Protein AF-0000000074473316 (afdb_homodimer)

InterPro domains:
  IPR007715 Ubiquinone biosynthesis protein Coq4 [PF05019] (47-216)
  IPR007715 Ubiquinone biosynthesis protein Coq4 [PTHR12922] (46-217)

Organism: NCBI:txid1188229

Nearest PDB structures (foldseek):
  6e12-assembly1_A  TM=8.852E-01  e=4.847E-12  Nostoc sp. PCC 7120 = FACHB-418
  3msq-assembly1_A  TM=9.242E-01  e=7.035E-12  Nostoc punctiforme PCC 73102
  6e12-assembly1_B  TM=8.810E-01  e=1.070E-11  Nostoc sp. PCC 7120 = FACHB-418
  7vg4-assembly3_E  TM=2.100E-01  e=6.007E+00  Methylorubrum extorquens AM1
  6e12-assembly1_A  TM=8.853E-01  e=3.408E-12  Nostoc sp. PCC 7120 = FACHB-418

Foldseek 3Di:
DPDPPPLCLVVQLVVLLVVLLQPNPDPVSLVSNLVSCLSDVQLVQQLVLLCVDVLSVVCLVVLDDDDFLPLVVLCVAPCQFLSNVLSVVCVVVVHGLCVFQVPQDDDDSSSSLSNLCSSCVSSLCVLAVQDDPLLSSLLQLLLCCLLTNHPSNVSNLVSVQNSCVVPNVVCNVVSVVSSVSSNVQSNQFARPSSDPCVVGRNHGSVVVCVVRVGDHDD/DPDPPPLCLVVQLVVLLVVLLQPNPDPVSLVSNLVSCLSPVQLVQQLVLLCVDVLSVVCLVVLDDDDFLPLVVLCPAPCQFLSNVLSVVCVVVVHGLCVFQVPQDDDDSSSSLSNLCSSCVSSLCVLAVQDDPLLSSLLQLLLCPLLTNHPSNVSNLVSVQNSCVVPNVVCNVVSVVSSVSSNVQSNQFARPSSDPCVVGRNHGSVVVCVVRVGDHDD

Structure (mmCIF, N/CA/C/O backbone):
data_A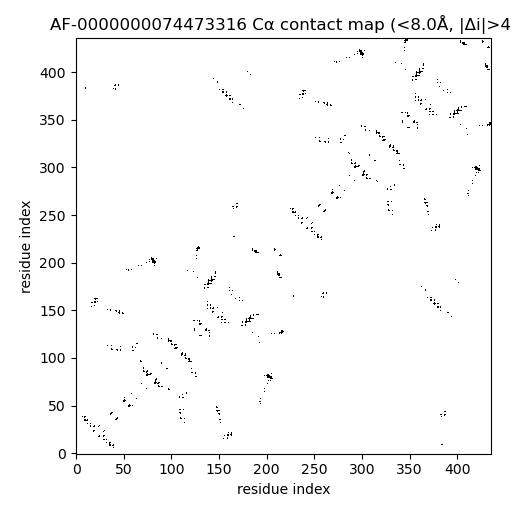F-0000000074473316-model_v1
#
loop_
_entity.id
_entity.type
_entity.pdbx_description
1 polymer 'Uncharacterized protein involved in ubiquinone biosynthesis'
#
loop_
_atom_site.group_PDB
_atom_site.id
_atom_site.type_symbol
_atom_site.label_atom_id
_atom_site.label_alt_id
_atom_site.label_comp_id
_atom_site.label_asym_id
_atom_site.label_entity_id
_atom_site.label_seq_id
_atom_site.pdbx_PDB_ins_code
_atom_site.Cartn_x
_atom_site.Cartn_y
_atom_site.Cartn_z
_atom_site.occupancy
_atom_site.B_iso_or_equiv
_atom_site.auth_seq_id
_atom_site.auth_comp_id
_atom_site.auth_asym_id
_atom_site.auth_atom_id
_atom_site.pdbx_PDB_model_num
ATOM 1 N N . MET A 1 1 ? 36.969 2.764 20.625 1 24.7 1 MET A N 1
ATOM 2 C CA . MET A 1 1 ? 36.094 2.939 19.469 1 24.7 1 MET A CA 1
ATOM 3 C C . MET A 1 1 ? 34.656 2.652 19.844 1 24.7 1 MET A C 1
ATOM 5 O O . MET A 1 1 ? 34.344 1.554 20.297 1 24.7 1 MET A O 1
ATOM 9 N N . ILE A 1 2 ? 33.906 3.619 20.422 1 28.58 2 ILE A N 1
ATOM 10 C CA . ILE A 1 2 ? 32.625 3.525 21.109 1 28.58 2 ILE A CA 1
ATOM 11 C C . ILE A 1 2 ? 31.594 2.83 20.219 1 28.58 2 ILE A C 1
ATOM 13 O O . ILE A 1 2 ? 31.453 3.182 19.047 1 28.58 2 ILE A O 1
ATOM 17 N N . ALA A 1 3 ? 31.312 1.583 20.391 1 34.09 3 ALA A N 1
ATOM 18 C CA . ALA A 1 3 ? 30.312 0.725 19.766 1 34.09 3 ALA A CA 1
ATOM 19 C C . ALA A 1 3 ? 29.094 1.529 19.344 1 34.09 3 ALA A C 1
ATOM 21 O O . ALA A 1 3 ? 28.594 2.354 20.109 1 34.09 3 ALA A O 1
ATOM 22 N N . GLU A 1 4 ? 28.781 1.911 18.141 1 35.5 4 GLU A N 1
ATOM 23 C CA . GLU A 1 4 ? 27.672 2.658 17.547 1 35.5 4 GLU A CA 1
ATOM 24 C C . GLU A 1 4 ? 26.344 2.328 18.25 1 35.5 4 GLU A C 1
ATOM 26 O O . GLU A 1 4 ? 25.953 1.161 18.328 1 35.5 4 GLU A O 1
ATOM 31 N N . THR A 1 5 ? 25.922 2.83 19.297 1 39.69 5 THR A N 1
ATOM 32 C CA . THR A 1 5 ? 24.703 2.703 20.078 1 39.69 5 THR A CA 1
ATOM 33 C C . THR A 1 5 ? 23.516 2.338 19.203 1 39.69 5 THR A C 1
ATOM 35 O O . THR A 1 5 ? 23.219 3.039 18.234 1 39.69 5 THR A O 1
ATOM 38 N N . ALA A 1 6 ? 23.281 1.056 19.062 1 47.88 6 ALA A N 1
ATOM 39 C CA . ALA A 1 6 ? 22.219 0.412 18.312 1 47.88 6 ALA A CA 1
ATOM 40 C C . ALA A 1 6 ? 20.969 1.289 18.281 1 47.88 6 ALA A C 1
ATOM 42 O O . ALA A 1 6 ? 20.484 1.727 19.328 1 47.88 6 ALA A O 1
ATOM 43 N N . ASN A 1 7 ? 20.719 2.211 17.188 1 59.66 7 ASN A N 1
ATOM 44 C CA . ASN A 1 7 ? 19.531 3.031 17 1 59.66 7 ASN A CA 1
ATOM 45 C C . ASN A 1 7 ? 18.266 2.301 17.453 1 59.66 7 ASN A C 1
ATOM 47 O O . ASN A 1 7 ? 17.875 1.298 16.844 1 59.66 7 ASN A O 1
ATOM 51 N N . LEU A 1 8 ? 17.828 2.453 18.781 1 76 8 LEU A N 1
ATOM 52 C CA . LEU A 1 8 ? 16.719 1.802 19.453 1 76 8 LEU A CA 1
ATOM 53 C C . LEU A 1 8 ? 15.383 2.283 18.891 1 76 8 LEU A C 1
ATOM 55 O O . LEU A 1 8 ? 14.328 1.76 19.25 1 76 8 LEU A O 1
ATOM 59 N N . ALA A 1 9 ? 15.461 3.152 17.969 1 76.38 9 ALA A N 1
ATOM 60 C CA . ALA A 1 9 ? 14.234 3.773 17.484 1 76.38 9 ALA A CA 1
ATOM 61 C C . ALA A 1 9 ? 13.336 2.748 16.797 1 76.38 9 ALA A C 1
ATOM 63 O O . ALA A 1 9 ? 12.125 2.715 17.031 1 76.38 9 ALA A O 1
ATOM 64 N N . PRO A 1 10 ? 13.906 1.832 16.078 1 76.69 10 PRO A N 1
ATOM 65 C CA . PRO A 1 10 ? 13.031 0.825 15.484 1 76.69 10 PRO A CA 1
ATOM 66 C C . PRO A 1 10 ? 12.312 -0.032 16.531 1 76.69 10 PRO A C 1
ATOM 68 O O . PRO A 1 10 ? 11.141 -0.368 16.359 1 76.69 10 PRO A O 1
ATOM 71 N N . MET A 1 11 ? 12.945 -0.208 17.594 1 84.38 11 MET A N 1
ATOM 72 C CA . MET A 1 11 ? 12.328 -1.022 18.641 1 84.38 11 MET A CA 1
ATOM 73 C C . MET A 1 11 ? 11.203 -0.258 19.328 1 84.38 11 MET A C 1
ATOM 75 O O . MET A 1 11 ? 10.195 -0.847 19.719 1 84.38 11 MET A O 1
ATOM 79 N N . MET A 1 12 ? 11.383 1.036 19.375 1 90.69 12 MET A N 1
ATOM 80 C CA . MET A 1 12 ? 10.383 1.876 20.047 1 90.69 12 MET A CA 1
ATOM 81 C C . MET A 1 12 ? 9.117 1.977 19.203 1 90.69 12 MET A C 1
ATOM 83 O O . MET A 1 12 ? 8.039 2.273 19.734 1 90.69 12 MET A O 1
ATOM 87 N N . ALA A 1 13 ? 9.227 1.723 17.922 1 94.44 13 ALA A N 1
ATOM 88 C CA . ALA A 1 13 ? 8.086 1.842 17 1 94.44 13 ALA A CA 1
ATOM 89 C C . ALA A 1 13 ? 7.23 0.581 17.031 1 94.44 13 ALA A C 1
ATOM 91 O O . ALA A 1 13 ? 6.078 0.599 16.594 1 94.44 13 ALA A O 1
ATOM 92 N N . LEU A 1 14 ? 7.754 -0.505 17.609 1 92.88 14 LEU A N 1
ATOM 93 C CA . LEU A 1 14 ? 7.066 -1.789 17.531 1 92.88 14 LEU A CA 1
ATOM 94 C C . LEU A 1 14 ? 5.816 -1.792 18.406 1 92.88 14 LEU A C 1
ATOM 96 O O . LEU A 1 14 ? 4.766 -2.287 17.984 1 92.88 14 LEU A O 1
ATOM 100 N N . GLN A 1 15 ? 5.91 -1.229 19.594 1 93.81 15 GLN A N 1
ATOM 101 C CA . GLN A 1 15 ? 4.781 -1.243 20.516 1 93.81 15 GLN A CA 1
ATOM 102 C C . GLN A 1 15 ? 3.586 -0.495 19.938 1 93.81 15 GLN A C 1
ATOM 104 O O . GLN A 1 15 ? 2.492 -1.052 19.828 1 93.81 15 GLN A O 1
ATOM 109 N N . PRO A 1 16 ? 3.764 0.77 19.562 1 96.69 16 PRO A N 1
ATOM 110 C CA . PRO A 1 16 ? 2.611 1.437 18.953 1 96.69 16 PRO A CA 1
ATOM 111 C C . PRO A 1 16 ? 2.168 0.775 17.641 1 96.69 16 PRO A C 1
ATOM 113 O O . PRO A 1 16 ? 0.978 0.782 17.312 1 96.69 16 PRO A O 1
ATOM 116 N N . TYR A 1 17 ? 3.082 0.147 16.922 1 97.19 17 TYR A N 1
ATOM 117 C CA . TYR A 1 17 ? 2.701 -0.541 15.703 1 97.19 17 TYR A CA 1
ATOM 118 C C . TYR A 1 17 ? 1.757 -1.7 15.992 1 97.19 17 TYR A C 1
ATOM 120 O O . TYR A 1 17 ? 0.753 -1.883 15.305 1 97.19 17 TYR A O 1
ATOM 128 N N . LEU A 1 18 ? 2.082 -2.457 17.016 1 94.94 18 LEU A N 1
ATOM 129 C CA . LEU A 1 18 ? 1.241 -3.592 17.391 1 94.94 18 LEU A CA 1
ATOM 130 C C . LEU A 1 18 ? -0.115 -3.121 17.891 1 94.94 18 LEU A C 1
ATOM 132 O O . LEU A 1 18 ? -1.13 -3.787 17.688 1 94.94 18 LEU A O 1
ATOM 136 N N . ALA A 1 19 ? -0.126 -1.972 18.594 1 96.19 19 ALA A N 1
ATOM 137 C CA . ALA A 1 19 ? -1.399 -1.392 19 1 96.19 19 ALA A CA 1
ATOM 138 C C . ALA A 1 19 ? -2.242 -0.987 17.797 1 96.19 19 ALA A C 1
ATOM 140 O O . ALA A 1 19 ? -3.449 -1.244 17.766 1 96.19 19 ALA A O 1
ATOM 141 N N . LEU A 1 20 ? -1.576 -0.371 16.828 1 96.5 20 LEU A N 1
ATOM 142 C CA . LEU A 1 20 ? -2.264 0.004 15.602 1 96.5 20 LEU A CA 1
ATOM 143 C C . LEU A 1 20 ? -2.779 -1.229 14.867 1 96.5 20 LEU A C 1
ATOM 145 O O . LEU A 1 20 ? -3.912 -1.238 14.383 1 96.5 20 LEU A O 1
ATOM 149 N N . LEU A 1 21 ? -1.982 -2.244 14.805 1 94.44 21 LEU A N 1
ATOM 150 C CA . LEU A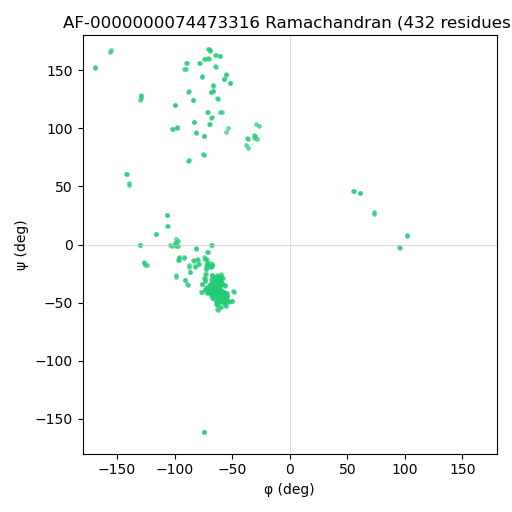 1 21 ? -2.348 -3.502 14.164 1 94.44 21 LEU A CA 1
ATOM 151 C C . LEU A 1 21 ? -3.592 -4.102 14.812 1 94.44 21 LEU A C 1
ATOM 153 O O . LEU A 1 21 ? -4.449 -4.656 14.125 1 94.44 21 LEU A O 1
ATOM 157 N N . ALA A 1 22 ? -3.717 -3.898 16.125 1 92.62 22 ALA A N 1
ATOM 158 C CA . ALA A 1 22 ? -4.836 -4.449 16.875 1 92.62 22 ALA A CA 1
ATOM 159 C C . ALA A 1 22 ? -6.078 -3.576 16.734 1 92.62 22 ALA A C 1
ATOM 161 O O . ALA A 1 22 ? -7.129 -3.879 17.297 1 92.62 22 ALA A O 1
ATOM 162 N N . GLY A 1 23 ? -5.945 -2.475 16.047 1 90.25 23 GLY A N 1
ATOM 163 C CA . GLY A 1 23 ? -7.105 -1.659 15.727 1 90.25 23 GLY A CA 1
ATOM 164 C C . GLY A 1 23 ? -7.238 -0.438 16.609 1 90.25 23 GLY A C 1
ATOM 165 O O . GLY A 1 23 ? -8.273 0.233 16.609 1 90.25 23 GLY A O 1
ATOM 166 N N . ASP A 1 24 ? -6.203 -0.181 17.438 1 92 24 ASP A N 1
ATOM 167 C CA . ASP A 1 24 ? -6.211 1.017 18.281 1 92 24 ASP A CA 1
ATOM 168 C C . ASP A 1 24 ? -5.75 2.238 17.484 1 92 24 ASP A C 1
ATOM 170 O O . ASP A 1 24 ? -4.555 2.531 17.438 1 92 24 ASP A O 1
ATOM 174 N N . VAL A 1 25 ? -6.676 3 16.969 1 88.06 25 VAL A N 1
ATOM 175 C CA . VAL A 1 25 ? -6.324 4.113 16.094 1 88.06 25 VAL A CA 1
ATOM 176 C C . VAL A 1 25 ? -6.531 5.434 16.844 1 88.06 25 VAL A C 1
ATOM 178 O O . VAL A 1 25 ? -6.754 6.473 16.203 1 88.06 25 VAL A O 1
ATOM 181 N N . GLU A 1 26 ? -6.465 5.422 18.141 1 92.25 26 GLU A N 1
ATOM 182 C CA . GLU A 1 26 ? -6.566 6.648 18.938 1 92.25 26 GLU A CA 1
ATOM 183 C C . GLU A 1 26 ? -5.398 7.586 18.641 1 92.25 26 GLU A C 1
ATOM 185 O O . GLU A 1 26 ? -4.293 7.133 18.344 1 92.25 26 GLU A O 1
ATOM 190 N N . LEU A 1 27 ? -5.633 8.844 18.828 1 91.31 27 LEU A N 1
ATOM 191 C CA . LEU A 1 27 ? -4.652 9.883 18.531 1 91.31 27 LEU A CA 1
ATOM 192 C C . LEU A 1 27 ? -3.387 9.688 19.359 1 91.31 27 LEU A C 1
ATOM 194 O O . LEU A 1 27 ? -2.281 9.953 18.875 1 91.31 27 LEU A O 1
ATOM 198 N N . ASN A 1 28 ? -3.57 9.242 20.547 1 93.12 28 ASN A N 1
ATOM 199 C CA . ASN A 1 28 ? -2.4 9.062 21.406 1 93.12 28 ASN A CA 1
ATOM 200 C C . ASN A 1 28 ? -1.474 7.977 20.859 1 93.12 28 ASN A C 1
ATOM 202 O O . ASN A 1 28 ? -0.25 8.109 20.938 1 93.12 28 ASN A O 1
ATOM 206 N N . VAL A 1 29 ? -2.012 6.863 20.312 1 95.88 29 VAL A N 1
ATOM 207 C CA . VAL A 1 29 ? -1.214 5.781 19.75 1 95.88 29 VAL A CA 1
ATOM 208 C C . VAL A 1 29 ? -0.518 6.262 18.484 1 95.88 29 VAL A C 1
ATOM 210 O O . VAL A 1 29 ? 0.663 5.973 18.266 1 95.88 29 VAL A O 1
ATOM 213 N N . VAL A 1 30 ? -1.229 6.992 17.625 1 96.12 30 VAL A N 1
ATOM 214 C CA . VAL A 1 30 ? -0.648 7.562 16.422 1 96.12 30 VAL A CA 1
ATOM 215 C C . VAL A 1 30 ? 0.481 8.523 16.781 1 96.12 30 VAL A C 1
ATOM 217 O O . VAL A 1 30 ? 1.532 8.531 16.141 1 96.12 30 VAL A O 1
ATOM 220 N N . GLY A 1 31 ? 0.236 9.336 17.812 1 95.19 31 GLY A N 1
ATOM 221 C CA . GLY A 1 31 ? 1.272 10.227 18.297 1 95.19 31 GLY A CA 1
ATOM 222 C C . GLY A 1 31 ? 2.516 9.5 18.766 1 95.19 31 GLY A C 1
ATOM 223 O O . GLY A 1 31 ? 3.637 9.93 18.5 1 95.19 31 GLY A O 1
ATOM 224 N N . GLU A 1 32 ? 2.32 8.406 19.531 1 94.88 32 GLU A N 1
ATOM 225 C CA . GLU A 1 32 ? 3.445 7.586 19.969 1 94.88 32 GLU A CA 1
ATOM 226 C C . GLU A 1 32 ? 4.238 7.047 18.781 1 94.88 32 GLU A C 1
ATOM 228 O O . GLU A 1 32 ? 5.469 7.004 18.812 1 94.88 32 GLU A O 1
ATOM 233 N N . MET A 1 33 ? 3.516 6.602 17.797 1 96.31 33 MET A N 1
ATOM 234 C CA . MET A 1 33 ? 4.176 6.109 16.578 1 96.31 33 MET A CA 1
ATOM 235 C C . MET A 1 33 ? 4.996 7.211 15.922 1 96.31 33 MET A C 1
ATOM 237 O O . MET A 1 33 ? 6.156 7 15.57 1 96.31 33 MET A O 1
ATOM 241 N N . SER A 1 34 ? 4.391 8.375 15.75 1 95.88 34 SER A N 1
ATOM 242 C CA . SER A 1 34 ? 5.082 9.516 15.156 1 95.88 34 SER A CA 1
ATOM 243 C C . SER A 1 34 ? 6.359 9.844 15.922 1 95.88 34 SER A C 1
ATOM 245 O O . SER A 1 34 ? 7.418 10.031 15.32 1 95.88 34 SER A O 1
ATOM 247 N N . ASP A 1 35 ? 6.281 9.875 17.234 1 94.62 35 ASP A N 1
ATOM 248 C CA . ASP A 1 35 ? 7.426 10.203 18.078 1 94.62 35 ASP A CA 1
ATOM 249 C C . ASP A 1 35 ? 8.547 9.172 17.906 1 94.62 35 ASP A C 1
ATOM 251 O O . ASP A 1 35 ? 9.719 9.539 17.797 1 94.62 35 ASP A O 1
ATOM 255 N N . ALA A 1 36 ? 8.125 7.945 17.891 1 94.88 36 ALA A N 1
ATOM 256 C CA . ALA A 1 36 ? 9.102 6.867 17.766 1 94.88 36 ALA A CA 1
ATOM 257 C C . ALA A 1 36 ? 9.852 6.949 16.438 1 94.88 36 ALA A C 1
ATOM 259 O O . ALA A 1 36 ? 11.031 6.598 16.359 1 94.88 36 ALA A O 1
ATOM 260 N N . LEU A 1 37 ? 9.227 7.469 15.438 1 96.06 37 LEU A N 1
ATOM 261 C CA . LEU A 1 37 ? 9.781 7.441 14.094 1 96.06 37 LEU A CA 1
ATOM 262 C C . LEU A 1 37 ? 10.688 8.641 13.852 1 96.06 37 LEU A C 1
ATOM 264 O O . LEU A 1 37 ? 11.508 8.633 12.93 1 96.06 37 LEU A O 1
ATOM 268 N N . LEU A 1 38 ? 10.586 9.703 14.633 1 94.81 38 LEU A N 1
ATOM 269 C CA . LEU A 1 38 ? 11.305 10.953 14.422 1 94.81 38 LEU A CA 1
ATOM 270 C C . LEU A 1 38 ? 12.812 10.719 14.414 1 94.81 38 LEU A C 1
ATOM 272 O O . LEU A 1 38 ? 13.555 11.406 13.711 1 94.81 38 LEU A O 1
ATOM 276 N N . ASN A 1 39 ? 13.234 9.695 15.148 1 90.06 39 ASN A N 1
ATOM 277 C CA . ASN A 1 39 ? 14.672 9.516 15.305 1 90.06 39 ASN A CA 1
ATOM 278 C C . ASN A 1 39 ? 15.18 8.336 14.484 1 90.06 39 ASN A C 1
ATOM 280 O O . ASN A 1 39 ? 16.266 7.82 14.734 1 90.06 39 ASN A O 1
ATOM 284 N N . THR A 1 40 ? 14.367 7.926 13.578 1 92.94 40 THR A N 1
ATOM 285 C CA . THR A 1 40 ? 14.797 6.855 12.68 1 92.94 40 THR A CA 1
ATOM 286 C C . THR A 1 40 ? 15.484 7.434 11.445 1 92.94 40 THR A C 1
ATOM 288 O O . THR A 1 40 ? 15.281 8.602 11.102 1 92.94 40 THR A O 1
ATOM 291 N N . SER A 1 41 ? 16.312 6.617 10.844 1 94.38 41 SER A N 1
ATOM 292 C CA . SER A 1 41 ? 16.938 6.984 9.586 1 94.38 41 SER A CA 1
ATOM 293 C C . SER A 1 41 ? 15.898 7.188 8.484 1 94.38 41 SER A C 1
ATOM 295 O O . SER A 1 41 ? 16.109 7.977 7.562 1 94.38 41 SER A O 1
ATOM 297 N N . SER A 1 42 ? 14.781 6.527 8.609 1 96.06 42 SER A N 1
ATOM 298 C CA . SER A 1 42 ? 13.719 6.688 7.625 1 96.06 42 SER A CA 1
ATOM 299 C C . SER A 1 42 ? 13.18 8.109 7.617 1 96.06 42 SER A C 1
ATOM 301 O O . SER A 1 42 ? 12.891 8.672 6.555 1 96.06 42 SER A O 1
ATOM 303 N N . PHE A 1 43 ? 13.047 8.719 8.758 1 97.12 43 PHE A N 1
ATOM 304 C CA . PHE A 1 43 ? 12.539 10.086 8.789 1 97.12 43 PHE A CA 1
ATOM 305 C C . PHE A 1 43 ? 13.578 11.055 8.234 1 97.12 43 PHE A C 1
ATOM 307 O O . PHE A 1 43 ? 13.227 12.016 7.547 1 97.12 43 PHE A O 1
ATOM 314 N N . ALA A 1 44 ? 14.875 10.828 8.555 1 96.69 44 ALA A N 1
ATOM 315 C CA . ALA A 1 44 ? 15.93 11.648 7.977 1 96.69 44 ALA A CA 1
ATOM 316 C C . ALA A 1 44 ? 15.898 11.594 6.453 1 96.69 44 ALA A C 1
ATOM 318 O O . ALA A 1 44 ? 16.078 12.609 5.781 1 96.69 44 ALA A O 1
ATOM 319 N N . LEU A 1 45 ? 15.68 10.414 5.957 1 97.12 45 LEU A N 1
ATOM 320 C CA . LEU A 1 45 ? 15.578 10.258 4.508 1 97.12 45 LEU A CA 1
ATOM 321 C C . LEU A 1 45 ? 14.375 11.016 3.961 1 97.12 45 LEU A C 1
ATOM 323 O O . LEU A 1 45 ? 14.469 11.648 2.904 1 97.12 45 LEU A O 1
ATOM 327 N N . ALA A 1 46 ? 13.242 10.953 4.625 1 98.12 46 ALA A N 1
ATOM 328 C CA . ALA A 1 46 ? 12.062 11.703 4.207 1 98.12 46 ALA A CA 1
ATOM 329 C C . ALA A 1 46 ? 12.352 13.195 4.145 1 98.12 46 ALA A C 1
ATOM 331 O O . ALA A 1 46 ? 11.953 13.875 3.199 1 98.12 46 ALA A O 1
ATOM 332 N N . VAL A 1 47 ? 13.062 13.695 5.121 1 98.56 47 VAL A N 1
ATOM 333 C CA . VAL A 1 47 ? 13.438 15.102 5.164 1 98.56 47 VAL A CA 1
ATOM 334 C C . VAL A 1 47 ? 14.305 15.445 3.953 1 98.56 47 VAL A C 1
ATOM 336 O O . VAL A 1 47 ? 14.094 16.469 3.301 1 98.56 47 VAL A O 1
ATOM 339 N N . ARG A 1 48 ? 15.227 14.617 3.662 1 98.06 48 ARG A N 1
ATOM 340 C CA . ARG A 1 48 ? 16.109 14.852 2.521 1 98.06 48 ARG A CA 1
ATOM 341 C C . ARG A 1 48 ? 15.312 14.883 1.218 1 98.06 48 ARG A C 1
ATOM 343 O O . ARG A 1 48 ? 15.594 15.688 0.331 1 98.06 48 ARG A O 1
ATOM 350 N N . HIS A 1 49 ? 14.375 14 1.133 1 98.06 49 HIS A N 1
ATOM 351 C CA . HIS A 1 49 ? 13.516 14 -0.05 1 98.06 49 HIS A CA 1
ATOM 352 C C . HIS A 1 49 ? 12.773 15.32 -0.194 1 98.06 49 HIS A C 1
ATOM 354 O O . HIS A 1 49 ? 12.688 15.875 -1.292 1 98.06 49 HIS A O 1
ATOM 360 N N . LEU A 1 50 ? 12.227 15.812 0.893 1 98.56 50 LEU A N 1
ATOM 361 C CA . LEU A 1 50 ? 11.523 17.078 0.873 1 98.56 50 LEU A CA 1
ATOM 362 C C . LEU A 1 50 ? 12.461 18.219 0.494 1 98.56 50 LEU A C 1
ATOM 364 O O . LEU A 1 50 ? 12.086 19.125 -0.263 1 98.56 50 LEU A O 1
ATOM 368 N N . GLN A 1 51 ? 13.664 18.125 0.961 1 98.56 51 GLN A N 1
ATOM 369 C CA . GLN A 1 51 ? 14.625 19.203 0.772 1 98.56 51 GLN A CA 1
ATOM 370 C C . GLN A 1 51 ? 15.109 19.266 -0.674 1 98.56 51 GLN A C 1
ATOM 372 O O . GLN A 1 51 ? 15.734 20.25 -1.086 1 98.56 51 GLN A O 1
ATOM 377 N N . ALA A 1 52 ? 14.828 18.266 -1.44 1 97.56 52 ALA A N 1
ATOM 378 C CA . ALA A 1 52 ? 15.156 18.312 -2.863 1 97.56 52 ALA A CA 1
ATOM 379 C C . ALA A 1 52 ? 14.312 19.344 -3.594 1 97.56 52 ALA A C 1
ATOM 381 O O . ALA A 1 52 ? 14.664 19.781 -4.691 1 97.56 52 ALA A O 1
ATOM 382 N N . ASN A 1 53 ? 13.164 19.641 -3.1 1 98 53 ASN A N 1
ATOM 383 C CA . ASN A 1 53 ? 12.344 20.766 -3.551 1 98 53 ASN A CA 1
ATOM 384 C C . ASN A 1 53 ? 12.75 22.062 -2.873 1 98 53 ASN A C 1
ATOM 386 O O . ASN A 1 53 ? 12.742 22.156 -1.645 1 98 53 ASN A O 1
ATOM 390 N N . ASP A 1 54 ? 13.07 23.078 -3.67 1 98.31 54 ASP A N 1
ATOM 391 C CA . ASP A 1 54 ? 13.625 24.328 -3.146 1 98.31 54 ASP A CA 1
ATOM 392 C C . ASP A 1 54 ? 12.672 24.969 -2.143 1 98.31 54 ASP A C 1
ATOM 394 O O . ASP A 1 54 ? 13.102 25.469 -1.106 1 98.31 54 ASP A O 1
ATOM 398 N N . GLN A 1 55 ? 11.453 24.969 -2.436 1 98.38 55 GLN A N 1
ATOM 399 C CA . GLN A 1 55 ? 10.484 25.578 -1.538 1 98.38 55 GLN A CA 1
ATOM 400 C C . GLN A 1 55 ? 10.398 24.828 -0.216 1 98.38 55 GLN A C 1
ATOM 402 O O . GLN A 1 55 ? 10.32 25.438 0.852 1 98.38 55 GLN A O 1
ATOM 407 N N . CYS A 1 56 ? 10.391 23.531 -0.247 1 98.81 56 CYS A N 1
ATOM 408 C CA . CYS A 1 56 ? 10.391 22.703 0.963 1 98.81 56 CYS A CA 1
ATOM 409 C C . CYS A 1 56 ? 11.656 22.953 1.781 1 98.81 56 CYS A C 1
ATOM 411 O O . CYS A 1 56 ? 11.594 23.078 3.004 1 98.81 56 CYS A O 1
ATOM 413 N N . ALA A 1 57 ? 12.734 22.984 1.063 1 98.69 57 ALA A N 1
ATOM 414 C CA . ALA A 1 57 ? 14.016 23.203 1.732 1 98.69 57 ALA A CA 1
ATOM 415 C C . ALA A 1 57 ? 14.016 24.531 2.484 1 98.69 57 ALA A C 1
ATOM 417 O O . ALA A 1 57 ? 14.523 24.609 3.605 1 98.69 57 ALA A O 1
ATOM 418 N N . GLU A 1 58 ? 13.5 25.516 1.859 1 98.62 58 GLU A N 1
ATOM 419 C CA . GLU A 1 58 ? 13.43 26.844 2.48 1 98.62 58 GLU A CA 1
ATOM 420 C C . GLU A 1 58 ? 12.555 26.812 3.734 1 98.62 58 GLU A C 1
ATOM 422 O O . GLU A 1 58 ? 12.922 27.375 4.766 1 98.62 58 GLU A O 1
ATOM 427 N N . LEU A 1 59 ? 11.375 26.156 3.648 1 98.69 59 LEU A N 1
ATOM 428 C CA . LEU A 1 59 ? 10.484 26.031 4.797 1 98.69 59 LEU A CA 1
ATOM 429 C C . LEU A 1 59 ? 11.188 25.328 5.957 1 98.69 59 LEU A C 1
ATOM 431 O O . LEU A 1 59 ? 11.078 25.766 7.105 1 98.69 59 LEU A O 1
ATOM 435 N N . ILE A 1 60 ? 11.883 24.266 5.648 1 98.81 60 ILE A N 1
ATOM 436 C CA . ILE A 1 60 ? 12.555 23.469 6.668 1 98.81 60 ILE A CA 1
ATOM 437 C C . ILE A 1 60 ? 13.68 24.281 7.312 1 98.81 60 ILE A C 1
ATOM 439 O O . ILE A 1 60 ? 13.812 24.312 8.539 1 98.81 60 ILE A O 1
ATOM 443 N N . ALA A 1 61 ? 14.414 25 6.508 1 98.38 61 ALA A N 1
ATOM 444 C CA . ALA A 1 61 ? 15.516 25.812 7.004 1 98.38 61 ALA A CA 1
ATOM 445 C C . ALA A 1 61 ? 15 26.953 7.895 1 98.38 61 ALA A C 1
ATOM 447 O O . ALA A 1 61 ? 15.594 27.25 8.93 1 98.38 61 ALA A O 1
ATOM 448 N N . GLU A 1 62 ? 13.906 27.516 7.531 1 98 62 GLU A N 1
ATOM 449 C CA . GLU A 1 62 ? 13.344 28.672 8.227 1 98 62 GLU A CA 1
ATOM 450 C C . GLU A 1 62 ? 12.555 28.234 9.461 1 98 62 GLU A C 1
ATOM 452 O O . GLU A 1 62 ? 12.195 29.078 10.297 1 98 62 GLU A O 1
ATOM 457 N N . ARG A 1 63 ? 12.18 26.984 9.484 1 98.38 63 ARG A N 1
ATOM 458 C CA . ARG A 1 63 ? 11.266 26.469 10.492 1 98.38 63 ARG A CA 1
ATOM 459 C C . ARG A 1 63 ? 9.961 27.266 10.508 1 98.38 63 ARG A C 1
ATOM 461 O O . ARG A 1 63 ? 9.5 27.688 11.57 1 98.38 63 ARG A O 1
ATOM 468 N N . TYR A 1 64 ? 9.547 27.438 9.344 1 98.38 64 TYR A N 1
ATOM 469 C CA . TYR A 1 64 ? 8.32 28.234 9.219 1 98.38 64 TYR A CA 1
ATOM 470 C C . TYR A 1 64 ? 7.152 27.531 9.898 1 98.38 64 TYR A C 1
ATOM 472 O O . TYR A 1 64 ? 6.836 26.375 9.578 1 98.38 64 TYR A O 1
ATOM 480 N N . MET A 1 65 ? 6.488 28.188 10.789 1 98.19 65 MET A N 1
ATOM 481 C CA . MET A 1 65 ? 5.211 27.812 11.391 1 98.19 65 MET A CA 1
ATOM 482 C C . MET A 1 65 ? 4.215 28.953 11.312 1 98.19 65 MET A C 1
ATOM 484 O O . MET A 1 65 ? 4.543 30.094 11.664 1 98.19 65 MET A O 1
ATOM 488 N N . ALA A 1 66 ? 3.068 28.734 10.828 1 97.56 66 ALA A N 1
ATOM 489 C CA . ALA A 1 66 ? 2.033 29.766 10.789 1 97.56 66 ALA A CA 1
ATOM 490 C C . ALA A 1 66 ? 1.5 30.062 12.188 1 97.56 66 ALA A C 1
ATOM 492 O O . ALA A 1 66 ? 1.668 29.25 13.102 1 97.56 66 ALA A O 1
ATOM 493 N N . GLU A 1 67 ? 0.901 31.203 12.281 1 96.31 67 GLU A N 1
ATOM 494 C CA . GLU A 1 67 ? 0.142 31.5 13.5 1 96.31 67 GLU A CA 1
ATOM 495 C C . GLU A 1 67 ? -1.051 30.562 13.641 1 96.31 67 GLU A C 1
ATOM 497 O O . GLU A 1 67 ? -1.425 29.875 12.695 1 96.31 67 GLU A O 1
ATOM 502 N N . ASP A 1 68 ? -1.575 30.531 14.859 1 97.12 68 ASP A N 1
ATOM 503 C CA . ASP A 1 68 ? -2.766 29.719 15.086 1 97.12 68 ASP A CA 1
ATOM 504 C C . ASP A 1 68 ? -3.859 30.062 14.07 1 97.12 68 ASP A C 1
ATOM 506 O O . ASP A 1 68 ? -4.043 31.219 13.711 1 97.12 68 ASP A O 1
ATOM 510 N N . HIS A 1 69 ? -4.508 29.047 13.602 1 97.69 69 HIS A N 1
ATOM 511 C CA . HIS A 1 69 ? -5.605 29.25 12.664 1 97.69 69 HIS A CA 1
ATOM 512 C C . HIS A 1 69 ? -6.805 29.891 13.359 1 97.69 69 HIS A C 1
ATOM 514 O O . HIS A 1 69 ? -7.496 29.219 14.141 1 97.69 69 HIS A O 1
ATOM 520 N N . ASP A 1 70 ? -7.02 31.125 13.156 1 97.19 70 ASP A N 1
ATOM 521 C CA . ASP A 1 70 ? -8.125 31.875 13.742 1 97.19 70 ASP A CA 1
ATOM 522 C C . ASP A 1 70 ? -9.445 31.531 13.062 1 97.19 70 ASP A C 1
ATOM 524 O O . ASP A 1 70 ? -9.844 32.188 12.102 1 97.19 70 ASP A O 1
ATOM 528 N N . ILE A 1 71 ? -10.172 30.578 13.609 1 98.25 71 ILE A N 1
ATOM 529 C CA . ILE A 1 71 ? -11.383 30.031 13 1 98.25 71 ILE A CA 1
ATOM 530 C C . ILE A 1 71 ? -12.398 31.141 12.789 1 98.25 71 ILE A C 1
ATOM 532 O O . ILE A 1 71 ? -12.992 31.25 11.711 1 98.25 71 ILE A O 1
ATOM 536 N N . ALA A 1 72 ? -12.586 31.984 13.766 1 98 72 ALA A N 1
ATOM 537 C CA . ALA A 1 72 ? -13.547 33.062 13.664 1 98 72 ALA A CA 1
ATOM 538 C C . ALA A 1 72 ? -13.195 34 12.5 1 98 72 ALA A C 1
ATOM 540 O O . ALA A 1 72 ? -14.078 34.438 11.758 1 98 72 ALA A O 1
ATOM 541 N N . HIS A 1 73 ? -11.961 34.312 12.375 1 98.25 73 HIS A N 1
ATOM 542 C CA . HIS A 1 73 ? -11.523 35.188 11.289 1 98.25 73 HIS A CA 1
ATOM 543 C C . HIS A 1 73 ? -11.68 34.5 9.938 1 98.25 73 HIS A C 1
ATOM 545 O O . HIS A 1 73 ? -12.117 35.125 8.969 1 98.25 73 HIS A O 1
ATOM 551 N N . LEU A 1 74 ? -11.32 33.219 9.844 1 98.69 74 LEU A N 1
ATOM 552 C CA . LEU A 1 74 ? -11.383 32.469 8.594 1 98.69 74 LEU A CA 1
ATOM 553 C C . LEU A 1 74 ? -12.82 32.375 8.094 1 98.69 74 LEU A C 1
ATOM 555 O O . LEU A 1 74 ? -13.055 32.344 6.883 1 98.69 74 LEU A O 1
ATOM 559 N N . LEU A 1 75 ? -13.797 32.375 9.008 1 98.56 75 LEU A N 1
ATOM 560 C CA . LEU A 1 75 ? -15.203 32.281 8.648 1 98.56 75 LEU A CA 1
ATOM 561 C C . LEU A 1 75 ? -15.703 33.562 8.008 1 98.56 75 LEU A C 1
ATOM 563 O O . LEU A 1 75 ? -16.797 33.594 7.453 1 98.56 75 LEU A O 1
ATOM 567 N N . THR A 1 76 ? -14.836 34.625 7.988 1 98.56 76 THR A N 1
ATOM 568 C CA . THR A 1 76 ? -15.227 35.875 7.363 1 98.56 76 THR A CA 1
ATOM 569 C C . THR A 1 76 ? -14.805 35.906 5.895 1 98.56 76 THR A C 1
ATOM 571 O O . THR A 1 76 ? -15.219 36.781 5.141 1 98.56 76 THR A O 1
ATOM 574 N N . TYR A 1 77 ? -13.992 34.969 5.445 1 98.69 77 TYR A N 1
ATOM 575 C CA . TYR A 1 77 ? -13.547 34.906 4.055 1 98.69 77 TYR A CA 1
ATOM 576 C C . TYR A 1 77 ? -14.688 34.5 3.139 1 98.69 77 TYR A C 1
ATOM 578 O O . TYR A 1 77 ? -15.734 34.031 3.611 1 98.69 77 TYR A O 1
ATOM 586 N N . PRO A 1 78 ? -14.5 34.625 1.796 1 98.62 78 PRO A N 1
ATOM 587 C CA . PRO A 1 78 ? -15.508 34.125 0.86 1 98.62 78 PRO A CA 1
ATOM 588 C C . PRO A 1 78 ? -15.82 32.656 1.078 1 98.62 78 PRO A C 1
ATOM 590 O O . PRO A 1 78 ? -14.93 31.859 1.394 1 98.62 78 PRO A O 1
ATOM 593 N N . THR A 1 79 ? -17.062 32.219 0.852 1 98.62 79 THR A N 1
ATOM 594 C CA . THR A 1 79 ? -17.562 30.906 1.212 1 98.62 79 THR A CA 1
ATOM 595 C C . THR A 1 79 ? -16.906 29.828 0.354 1 98.62 79 THR A C 1
ATOM 597 O O . THR A 1 79 ? -16.938 28.641 0.696 1 98.62 79 THR A O 1
ATOM 600 N N . ASP A 1 80 ? -16.266 30.188 -0.776 1 98.69 80 ASP A N 1
ATOM 601 C CA . ASP A 1 80 ? -15.617 29.203 -1.632 1 98.69 80 ASP A CA 1
ATOM 602 C C . ASP A 1 80 ? -14.109 29.156 -1.371 1 98.69 80 ASP A C 1
ATOM 604 O O . ASP A 1 80 ? -13.391 28.406 -2.025 1 98.69 80 ASP A O 1
ATOM 608 N N . SER A 1 81 ? -13.648 29.969 -0.43 1 98.88 81 SER A N 1
ATOM 609 C CA . SER A 1 81 ? -12.219 30.047 -0.148 1 98.88 81 SER A CA 1
ATOM 610 C C . SER A 1 81 ? -11.758 28.859 0.697 1 98.88 81 SER A C 1
ATOM 612 O O . SER A 1 81 ? -12.555 28.25 1.403 1 98.88 81 SER A O 1
ATOM 614 N N . LEU A 1 82 ? -10.5 28.531 0.634 1 98.81 82 LEU A N 1
ATOM 615 C CA . LEU A 1 82 ? -9.898 27.5 1.48 1 98.81 82 LEU A CA 1
ATOM 616 C C . LEU A 1 82 ? -10.141 27.812 2.955 1 98.81 82 LEU A C 1
ATOM 618 O O . LEU A 1 82 ? -10.539 26.938 3.721 1 98.81 82 LEU A O 1
ATOM 622 N N . GLY A 1 83 ? -9.883 29.078 3.34 1 98.81 83 GLY A N 1
ATOM 623 C CA . GLY A 1 83 ? -10.016 29.469 4.734 1 98.81 83 GLY A CA 1
ATOM 624 C C . GLY A 1 83 ? -11.398 29.203 5.297 1 98.81 83 GLY A C 1
ATOM 625 O O . GLY A 1 83 ? -11.539 28.625 6.371 1 98.81 83 GLY A O 1
ATOM 626 N N . PHE A 1 84 ? -12.422 29.641 4.57 1 98.81 84 PHE A N 1
ATOM 627 C CA . PHE A 1 84 ? -13.797 29.469 5.039 1 98.81 84 PHE A CA 1
ATOM 628 C C . PHE A 1 84 ? -14.156 28 5.141 1 98.81 84 PHE A C 1
ATOM 630 O O . PHE A 1 84 ? -14.68 27.547 6.164 1 98.81 84 PHE A O 1
ATOM 637 N N . ILE A 1 85 ? -13.891 27.234 4.121 1 98.81 85 ILE A N 1
ATOM 638 C CA . ILE A 1 85 ? -14.258 25.828 4.051 1 98.81 85 ILE A CA 1
ATOM 639 C C . ILE A 1 85 ? -13.523 25.047 5.141 1 98.81 85 ILE A C 1
ATOM 641 O O . ILE A 1 85 ? -14.117 24.203 5.809 1 98.81 85 ILE A O 1
ATOM 645 N N . TYR A 1 86 ? -12.289 25.391 5.285 1 98.75 86 TYR A N 1
ATOM 646 C CA . TYR A 1 86 ? -11.5 24.797 6.359 1 98.75 86 TYR A CA 1
ATOM 647 C C . TYR A 1 86 ? -12.109 25.109 7.719 1 98.75 86 TYR A C 1
ATOM 649 O O . TYR A 1 86 ? -12.367 24.203 8.508 1 98.75 86 TYR A O 1
ATOM 657 N N . ALA A 1 87 ? -12.328 26.312 7.992 1 98.75 87 ALA A N 1
ATOM 658 C CA . ALA A 1 87 ? -12.852 26.75 9.289 1 98.75 87 ALA A CA 1
ATOM 659 C C . ALA A 1 87 ? -14.211 26.109 9.57 1 98.75 87 ALA A C 1
ATOM 661 O O . ALA A 1 87 ? -14.469 25.656 10.68 1 98.75 87 ALA A O 1
ATOM 662 N N . GLN A 1 88 ? -15.023 26.125 8.594 1 98.62 88 GLN A N 1
ATOM 663 C CA . GLN A 1 88 ? -16.328 25.5 8.742 1 98.62 88 GLN A CA 1
ATOM 664 C C . GLN A 1 88 ? -16.219 24.031 9.102 1 98.62 88 GLN A C 1
ATOM 666 O O . GLN A 1 88 ? -16.938 23.531 9.977 1 98.62 88 GLN A O 1
ATOM 671 N N . SER A 1 89 ? -15.375 23.328 8.414 1 98.31 89 SER A N 1
ATOM 672 C CA . SER A 1 89 ? -15.164 21.906 8.664 1 98.31 89 SER A CA 1
ATOM 673 C C . SER A 1 89 ? -14.625 21.672 10.07 1 98.31 89 SER A C 1
ATOM 675 O O . SER A 1 89 ? -15.117 20.781 10.789 1 98.31 89 SER A O 1
ATOM 677 N N . MET A 1 90 ? -13.625 22.469 10.438 1 98.12 90 MET A N 1
ATOM 678 C CA . MET A 1 90 ? -13.016 22.328 11.758 1 98.12 90 MET A CA 1
ATOM 679 C C . MET A 1 90 ? -14.039 22.594 12.852 1 98.12 90 MET A C 1
ATOM 681 O O . MET A 1 90 ? -14.117 21.859 13.836 1 98.12 90 MET A O 1
ATOM 685 N N . GLN A 1 91 ? -14.773 23.609 12.656 1 97.69 91 GLN A N 1
ATOM 686 C CA . GLN A 1 91 ? -15.805 23.969 13.625 1 97.69 91 GLN A CA 1
ATOM 687 C C . GLN A 1 91 ? -16.859 22.859 13.742 1 97.69 91 GLN A C 1
ATOM 689 O O . GLN A 1 91 ? -17.25 22.484 14.844 1 97.69 91 GLN A O 1
ATOM 694 N N . ALA A 1 92 ? -17.312 22.359 12.672 1 97.44 92 ALA A N 1
ATOM 695 C CA . ALA A 1 92 ? -18.359 21.328 12.641 1 97.44 92 ALA A CA 1
ATOM 696 C C . ALA A 1 92 ? -17.906 20.062 13.367 1 97.44 92 ALA A C 1
ATOM 698 O O .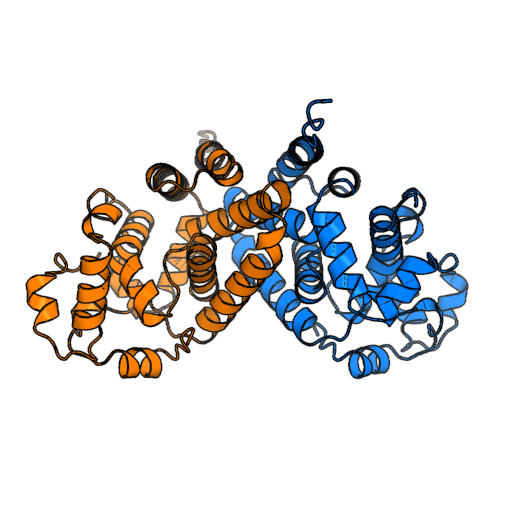 ALA A 1 92 ? -18.719 19.406 14.023 1 97.44 92 ALA A O 1
ATOM 699 N N . LYS A 1 93 ? -16.641 19.766 13.344 1 96.25 93 LYS A N 1
ATOM 700 C CA . LYS A 1 93 ? -16.109 18.531 13.922 1 96.25 93 LYS A CA 1
ATOM 701 C C . LYS A 1 93 ? -15.578 18.781 15.328 1 96.25 93 LYS A C 1
ATOM 703 O O . LYS A 1 93 ? -15.25 17.828 16.047 1 96.25 93 LYS A O 1
ATOM 708 N N . GLY A 1 94 ? -15.453 20.047 15.625 1 96.19 94 GLY A N 1
ATOM 709 C CA . GLY A 1 94 ? -14.883 20.406 16.922 1 96.19 94 GLY A CA 1
ATOM 710 C C . GLY A 1 94 ? -13.383 20.172 17 1 96.19 94 GLY A C 1
ATOM 711 O O . GLY A 1 94 ? -12.859 19.828 18.062 1 96.19 94 GLY A O 1
ATOM 712 N N . PHE A 1 95 ? -12.742 20.219 15.898 1 95.5 95 PHE A N 1
ATOM 713 C CA . PHE A 1 95 ? -11.312 19.969 15.828 1 95.5 95 PHE A CA 1
ATOM 714 C C . PHE A 1 95 ? -10.523 21.266 16.016 1 95.5 95 PHE A C 1
ATOM 716 O O . PHE A 1 95 ? -11.008 22.344 15.68 1 95.5 95 PHE A O 1
ATOM 723 N N . ARG A 1 96 ? -9.383 21.156 16.531 1 95.88 96 ARG A N 1
ATOM 724 C CA . ARG A 1 96 ? -8.383 22.219 16.594 1 95.88 96 ARG A CA 1
ATOM 725 C C . ARG A 1 96 ? -7.031 21.734 16.078 1 95.88 96 ARG A C 1
ATOM 727 O O . ARG A 1 96 ? -6.488 20.75 16.594 1 95.88 96 ARG A O 1
ATOM 734 N N . ALA A 1 97 ? -6.5 22.5 15.094 1 95.94 97 ALA A N 1
ATOM 735 C CA . ALA A 1 97 ? -5.188 22.125 14.578 1 95.94 97 ALA A CA 1
ATOM 736 C C . ALA A 1 97 ? -4.152 22.062 15.695 1 95.94 97 ALA A C 1
ATOM 738 O O . ALA A 1 97 ? -3.244 21.234 15.672 1 95.94 97 ALA A O 1
ATOM 739 N N . GLU A 1 98 ? -4.23 22.922 16.688 1 96 98 GLU A N 1
ATOM 740 C CA . GLU A 1 98 ? -3.291 23.047 17.797 1 96 98 GLU A CA 1
ATOM 741 C C . GLU A 1 98 ? -3.189 21.75 18.594 1 96 98 GLU A C 1
ATOM 743 O O . GLU A 1 98 ? -2.156 21.469 19.203 1 96 98 GLU A O 1
ATOM 748 N N . ASP A 1 99 ? -4.211 20.969 18.547 1 94.81 99 ASP A N 1
ATOM 749 C CA . ASP A 1 99 ? -4.215 19.703 19.266 1 94.81 99 ASP A CA 1
ATOM 750 C C . ASP A 1 99 ? -3.236 18.719 18.641 1 94.81 99 ASP A C 1
ATOM 752 O O . ASP A 1 99 ? -2.855 17.719 19.266 1 94.81 99 ASP A O 1
ATOM 756 N N . LEU A 1 100 ? -2.855 18.953 17.406 1 94.69 100 LEU A N 1
ATOM 757 C CA . LEU A 1 100 ? -2.012 18.016 16.688 1 94.69 100 LEU A CA 1
ATOM 758 C C . LEU A 1 100 ? -0.553 18.453 16.719 1 94.69 100 LEU A C 1
ATOM 760 O O . LEU A 1 100 ? 0.354 17.609 16.641 1 94.69 100 LEU A O 1
ATOM 764 N N . TYR A 1 101 ? -0.328 19.797 16.828 1 95.31 101 TYR A N 1
ATOM 765 C CA . TYR A 1 101 ? 1.054 20.172 16.562 1 95.31 101 TYR A CA 1
ATOM 766 C C . TYR A 1 101 ? 1.635 20.953 17.75 1 95.31 101 TYR A C 1
ATOM 768 O O . TYR A 1 101 ? 2.854 21.094 17.859 1 95.31 101 TYR A O 1
ATOM 776 N N . LYS A 1 102 ? 0.884 21.5 18.641 1 93.5 102 LYS A N 1
ATOM 777 C CA . LYS A 1 102 ? 1.377 22.438 19.656 1 93.5 102 LYS A CA 1
ATOM 778 C C . LYS A 1 102 ? 2.342 21.75 20.609 1 93.5 102 LYS A C 1
ATOM 780 O O . LYS A 1 102 ? 3.277 22.375 21.109 1 93.5 102 LYS A O 1
ATOM 785 N N . ASP A 1 103 ? 2.166 20.438 20.797 1 90.38 103 ASP A N 1
ATOM 786 C CA . ASP A 1 103 ? 3.012 19.703 21.734 1 90.38 103 ASP A CA 1
ATOM 787 C C . ASP A 1 103 ? 4.156 19 21 1 90.38 103 ASP A C 1
ATOM 789 O O . ASP A 1 103 ? 4.902 18.234 21.609 1 90.38 103 ASP A O 1
ATOM 793 N N . VAL A 1 104 ? 4.273 19.172 19.734 1 92 104 VAL A N 1
ATOM 794 C CA . VAL A 1 104 ? 5.391 18.609 18.984 1 92 104 VAL A CA 1
ATOM 795 C C . VAL A 1 104 ? 6.609 19.531 19.094 1 92 104 VAL A C 1
ATOM 797 O O . VAL A 1 104 ? 6.641 20.609 18.5 1 92 104 VAL A O 1
ATOM 800 N N . PRO A 1 1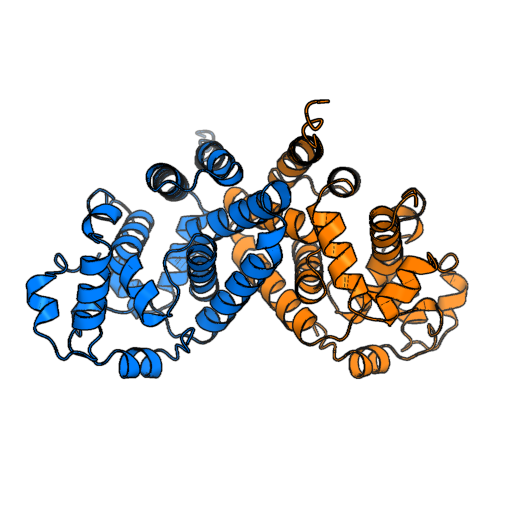05 ? 7.609 19.141 19.891 1 93.12 105 PRO A N 1
ATOM 801 C CA . PRO A 1 105 ? 8.805 19.984 20 1 93.12 105 PRO A CA 1
ATOM 802 C C . PRO A 1 105 ? 9.602 20.047 18.688 1 93.12 105 PRO A C 1
ATOM 804 O O . PRO A 1 105 ? 9.734 19.031 18 1 93.12 105 PRO A O 1
ATOM 807 N N . ILE A 1 106 ? 10.055 21.172 18.312 1 97.06 106 ILE A N 1
ATOM 808 C CA . ILE A 1 106 ? 10.852 21.344 17.094 1 97.06 106 ILE A CA 1
ATOM 809 C C . ILE A 1 106 ? 12.328 21.469 17.453 1 97.06 106 ILE A C 1
ATOM 811 O O . ILE A 1 106 ? 12.789 22.531 17.875 1 97.06 106 ILE A O 1
ATOM 815 N N . TYR A 1 107 ? 13.102 20.406 17.344 1 96.38 107 TYR A N 1
ATOM 816 C CA . TYR A 1 107 ? 14.5 20.375 17.766 1 96.38 107 TYR A CA 1
ATOM 817 C C . TYR A 1 107 ? 15.383 19.812 16.656 1 96.38 107 TYR A C 1
ATOM 819 O O . TYR A 1 107 ? 16.594 19.672 16.828 1 96.38 107 TYR A O 1
ATOM 827 N N . SER A 1 108 ? 14.844 19.453 15.555 1 97.12 108 SER A N 1
ATOM 828 C CA . SER A 1 108 ? 15.531 18.906 14.391 1 97.12 108 SER A CA 1
ATOM 829 C C . SER A 1 108 ? 14.727 19.125 13.117 1 97.12 108 SER A C 1
ATOM 831 O O . SER A 1 108 ? 13.57 19.547 13.172 1 97.12 108 SER A O 1
ATOM 833 N N . ASP A 1 109 ? 15.305 18.953 11.961 1 98.31 109 ASP A N 1
ATOM 834 C CA . ASP A 1 109 ? 14.57 19 10.703 1 98.31 109 ASP A CA 1
ATOM 835 C C . ASP A 1 109 ? 13.391 18.031 10.703 1 98.31 109 ASP A C 1
ATOM 837 O O . ASP A 1 109 ? 12.289 18.375 10.273 1 98.31 109 ASP A O 1
ATOM 841 N N . ALA A 1 110 ? 13.617 16.859 11.219 1 97.5 110 ALA A N 1
ATOM 842 C CA . ALA A 1 110 ? 12.586 15.836 11.266 1 97.5 110 ALA A CA 1
ATOM 843 C C . ALA A 1 110 ? 11.406 16.281 12.133 1 97.5 110 ALA A C 1
ATOM 845 O O . ALA A 1 110 ? 10.25 16.172 11.719 1 97.5 110 ALA A O 1
ATOM 846 N N . SER A 1 111 ? 11.727 16.719 13.336 1 97.81 111 SER A N 1
ATOM 847 C CA . SER A 1 111 ? 10.648 17.125 14.227 1 97.81 111 SER A CA 1
ATOM 848 C C . SER A 1 111 ? 9.922 18.359 13.68 1 97.81 111 SER A C 1
ATOM 850 O O . SER A 1 111 ? 8.711 18.5 13.883 1 97.81 111 SER A O 1
ATOM 852 N N . TYR A 1 112 ? 10.625 19.266 12.977 1 98.56 112 TYR A N 1
ATOM 853 C CA . TYR A 1 112 ? 9.969 20.391 12.32 1 98.56 112 TYR A CA 1
ATOM 854 C C . TYR A 1 112 ? 9 19.906 11.25 1 98.56 112 TYR A C 1
ATOM 856 O O . TYR A 1 112 ? 7.848 20.344 11.203 1 98.56 112 TYR A O 1
ATOM 864 N N . VAL A 1 113 ? 9.453 19.016 10.398 1 98.81 113 VAL A N 1
ATOM 865 C CA . VAL A 1 113 ? 8.609 18.484 9.328 1 98.81 113 VAL A CA 1
ATOM 866 C C . VAL A 1 113 ? 7.344 17.875 9.93 1 98.81 113 VAL A C 1
ATOM 868 O O . VAL A 1 113 ? 6.238 18.125 9.445 1 98.81 113 VAL A O 1
ATOM 871 N N . GLU A 1 114 ? 7.508 17.109 10.984 1 98.5 114 GLU A N 1
ATOM 872 C CA . GLU A 1 114 ? 6.348 16.5 11.641 1 98.5 114 GLU A CA 1
ATOM 873 C C . GLU A 1 114 ? 5.402 17.578 12.18 1 98.5 114 GLU A C 1
ATOM 875 O O . GLU A 1 114 ? 4.184 17.469 12.031 1 98.5 114 GLU A O 1
ATOM 880 N N . ALA A 1 115 ? 5.957 18.578 12.828 1 98.31 115 ALA A N 1
ATOM 881 C CA . ALA A 1 115 ? 5.141 19.656 13.383 1 98.31 115 ALA A CA 1
ATOM 882 C C . ALA A 1 115 ? 4.363 20.375 12.281 1 98.31 115 ALA A C 1
ATOM 884 O O . ALA A 1 115 ? 3.168 20.641 12.43 1 98.31 115 ALA A O 1
ATOM 885 N N . ARG A 1 116 ? 5.051 20.656 11.211 1 98.81 116 ARG A N 1
ATOM 886 C CA . ARG A 1 116 ? 4.426 21.375 10.094 1 98.81 116 ARG A CA 1
ATOM 887 C C . ARG A 1 116 ? 3.34 20.516 9.445 1 98.81 116 ARG A C 1
ATOM 889 O O . ARG A 1 116 ? 2.252 21.016 9.141 1 98.81 116 ARG A O 1
ATOM 896 N N . LEU A 1 117 ? 3.611 19.25 9.211 1 98.62 117 LEU A N 1
ATOM 897 C CA . LEU A 1 117 ? 2.607 18.328 8.68 1 98.62 117 LEU A CA 1
ATOM 898 C C . LEU A 1 117 ? 1.394 18.266 9.602 1 98.62 117 LEU A C 1
ATOM 900 O O . LEU A 1 117 ? 0.253 18.266 9.133 1 98.62 117 LEU A O 1
ATOM 904 N N . SER A 1 118 ? 1.642 18.25 10.867 1 98.12 118 SER A N 1
ATOM 905 C CA . SER A 1 118 ? 0.557 18.203 11.844 1 98.12 118 SER A CA 1
ATOM 906 C C . SER A 1 118 ? -0.281 19.469 11.805 1 98.12 118 SER A C 1
ATOM 908 O O . SER A 1 118 ? -1.512 19.406 11.852 1 98.12 118 SER A O 1
ATOM 910 N N . GLN A 1 119 ? 0.386 20.562 11.688 1 98.38 119 GLN A N 1
ATOM 911 C CA . GLN A 1 119 ? -0.315 21.844 11.656 1 98.38 119 GLN A CA 1
ATOM 912 C C . GLN A 1 119 ? -1.225 21.938 10.438 1 98.38 119 GLN A C 1
ATOM 914 O O . GLN A 1 119 ? -2.305 22.531 10.508 1 98.38 119 GLN A O 1
ATOM 919 N N . THR A 1 120 ? -0.808 21.375 9.352 1 98.62 120 THR A N 1
ATOM 920 C CA . THR A 1 120 ? -1.52 21.562 8.094 1 98.62 120 THR A CA 1
ATOM 921 C C . THR A 1 120 ? -2.363 20.344 7.754 1 98.62 120 THR A C 1
ATOM 923 O O . THR A 1 120 ? -3.039 20.312 6.723 1 98.62 120 THR A O 1
ATOM 926 N N . HIS A 1 121 ? -2.348 19.312 8.562 1 98.31 121 HIS A N 1
ATOM 927 C CA . HIS A 1 121 ? -2.951 18 8.32 1 98.31 121 HIS A CA 1
ATOM 928 C C . HIS A 1 121 ? -4.402 18.141 7.875 1 98.31 121 HIS A C 1
ATOM 930 O O . HIS A 1 121 ? -4.809 17.547 6.871 1 98.31 121 HIS A O 1
ATOM 936 N N . ASP A 1 122 ? -5.184 18.938 8.578 1 98.44 122 ASP A N 1
ATOM 937 C CA . ASP A 1 122 ? -6.609 19.062 8.281 1 98.44 122 ASP A CA 1
ATOM 938 C C . ASP A 1 122 ? -6.836 19.859 7.004 1 98.44 122 ASP A C 1
ATOM 940 O O . ASP A 1 122 ? -7.871 19.719 6.348 1 98.44 122 ASP A O 1
ATOM 944 N N . ILE A 1 123 ? -5.914 20.719 6.625 1 98.69 123 ILE A N 1
ATOM 945 C CA . ILE A 1 123 ? -5.988 21.406 5.34 1 98.69 123 ILE A CA 1
ATOM 946 C C . ILE A 1 123 ? -5.887 20.391 4.203 1 98.69 123 ILE A C 1
ATOM 948 O O . ILE A 1 123 ? -6.598 20.5 3.201 1 98.69 123 ILE A O 1
ATOM 952 N N . TRP A 1 124 ? -5.039 19.391 4.371 1 98.56 124 TRP A N 1
ATOM 953 C CA . TRP A 1 124 ? -4.859 18.375 3.346 1 98.56 124 TRP A CA 1
ATOM 954 C C . TRP A 1 124 ? -6.145 17.578 3.137 1 98.56 124 TRP A C 1
ATOM 956 O O . TRP A 1 124 ? -6.469 17.188 2.01 1 98.56 124 TRP A O 1
ATOM 966 N N . HIS A 1 125 ? -6.887 17.312 4.203 1 98.5 125 HIS A N 1
ATOM 967 C CA . HIS A 1 125 ? -8.195 16.703 4.035 1 98.5 125 HIS A CA 1
ATOM 968 C C . HIS A 1 125 ? -9.094 17.531 3.129 1 98.5 125 HIS A C 1
ATOM 970 O O . HIS A 1 125 ? -9.766 17 2.244 1 98.5 125 HIS A O 1
ATOM 976 N N . ILE A 1 126 ? -9.086 18.797 3.322 1 98.25 126 I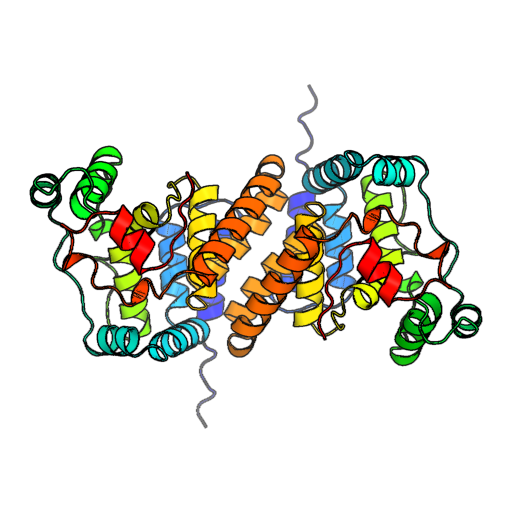LE A N 1
ATOM 977 C CA . ILE A 1 126 ? -9.969 19.703 2.588 1 98.25 126 ILE A CA 1
ATOM 978 C C . ILE A 1 126 ? -9.562 19.734 1.117 1 98.25 126 ILE A C 1
ATOM 980 O O . ILE A 1 126 ? -10.414 19.625 0.23 1 98.25 126 ILE A O 1
ATOM 984 N N . VAL A 1 127 ? -8.305 19.859 0.84 1 98.31 127 VAL A N 1
ATOM 985 C CA . VAL A 1 127 ? -7.863 20.062 -0.537 1 98.31 127 VAL A CA 1
ATOM 986 C C . VAL A 1 127 ? -7.98 18.75 -1.309 1 98.31 127 VAL A C 1
ATOM 988 O O . VAL A 1 127 ? -8.234 18.75 -2.516 1 98.31 127 VAL A O 1
ATOM 991 N N . THR A 1 128 ? -7.867 17.609 -0.668 1 98.44 128 THR A N 1
ATOM 992 C CA . THR A 1 128 ? -7.895 16.328 -1.356 1 98.44 128 THR A CA 1
ATOM 993 C C . THR A 1 128 ? -9.32 15.781 -1.434 1 98.44 128 THR A C 1
ATOM 995 O O . THR A 1 128 ? -9.633 14.961 -2.295 1 98.44 128 THR A O 1
ATOM 998 N N . GLY A 1 129 ? -10.133 16.156 -0.382 1 98.06 129 GLY A N 1
ATOM 999 C CA . GLY A 1 129 ? -11.5 15.664 -0.347 1 98.06 129 GLY A CA 1
ATOM 1000 C C . GLY A 1 129 ? -11.664 14.406 0.491 1 98.06 129 GLY A C 1
ATOM 1001 O O . GLY A 1 129 ? -12.773 13.906 0.656 1 98.06 129 GLY A O 1
ATOM 1002 N N . PHE A 1 130 ? -10.555 13.875 1.044 1 98.38 130 PHE A N 1
ATOM 1003 C CA . PHE A 1 130 ? -10.672 12.742 1.952 1 98.38 130 PHE A CA 1
ATOM 1004 C C . PHE A 1 130 ? -11.344 13.164 3.256 1 98.38 130 PHE A C 1
ATOM 1006 O O . PHE A 1 130 ? -10.953 14.156 3.869 1 98.38 130 PHE A O 1
ATOM 1013 N N . GLY A 1 131 ? -12.344 12.438 3.734 1 97.19 131 GLY A N 1
ATOM 1014 C CA . GLY A 1 131 ? -12.93 12.641 5.051 1 97.19 131 GLY A CA 1
ATOM 1015 C C . GLY A 1 131 ? -12.055 12.133 6.18 1 97.19 131 GLY A C 1
ATOM 1016 O O . GLY A 1 131 ? -10.836 12.023 6.027 1 97.19 131 GLY A O 1
ATOM 1017 N N . VAL A 1 132 ? -12.68 11.914 7.379 1 96.38 132 VAL A N 1
ATOM 1018 C CA . VAL A 1 132 ? -11.867 11.594 8.547 1 96.38 132 VAL A CA 1
ATOM 1019 C C . VAL A 1 132 ? -12.195 10.188 9.039 1 96.38 132 VAL A C 1
ATOM 1021 O O . VAL A 1 132 ? -11.781 9.789 10.133 1 96.38 132 VAL A O 1
ATOM 1024 N N . SER A 1 133 ? -13.008 9.383 8.266 1 96.75 133 SER A N 1
ATOM 1025 C CA . SER A 1 133 ? -13.164 7.977 8.609 1 96.75 133 SER A CA 1
ATOM 1026 C C . SER A 1 133 ? -11.828 7.242 8.57 1 96.75 133 SER A C 1
ATOM 1028 O O . SER A 1 133 ? -10.867 7.73 7.98 1 96.75 133 SER A O 1
ATOM 1030 N N . GLU A 1 134 ? -11.75 6.078 9.188 1 96.69 134 GLU A N 1
ATOM 1031 C CA . GLU A 1 134 ? -10.508 5.32 9.227 1 96.69 134 GLU A CA 1
ATOM 1032 C C . GLU A 1 134 ? -9.961 5.074 7.824 1 96.69 134 GLU A C 1
ATOM 1034 O O . GLU A 1 134 ? -8.781 5.297 7.562 1 96.69 134 GLU A O 1
ATOM 1039 N N . ILE A 1 135 ? -10.852 4.625 6.914 1 97.94 135 ILE A N 1
ATOM 1040 C CA . ILE A 1 135 ? -10.453 4.301 5.547 1 97.94 135 ILE A CA 1
ATOM 1041 C C . ILE A 1 135 ? -10.008 5.574 4.824 1 97.94 135 ILE A C 1
ATOM 1043 O O . ILE A 1 135 ? -8.984 5.578 4.137 1 97.94 135 ILE A O 1
ATOM 1047 N N . GLU A 1 136 ? -10.75 6.656 5.008 1 97.94 136 GLU A N 1
ATOM 1048 C CA . GLU A 1 136 ? -10.398 7.91 4.348 1 97.94 136 GLU A CA 1
ATOM 1049 C C . GLU A 1 136 ? -9.109 8.492 4.914 1 97.94 136 GLU A C 1
ATOM 1051 O O . GLU A 1 136 ? -8.32 9.094 4.184 1 97.94 136 GLU A O 1
ATOM 1056 N N . GLU A 1 137 ? -8.828 8.312 6.207 1 98.31 137 GLU A N 1
ATOM 1057 C CA . GLU A 1 137 ? -7.555 8.711 6.797 1 98.31 137 GLU A CA 1
ATOM 1058 C C . GLU A 1 137 ? -6.391 7.977 6.137 1 98.31 137 GLU A C 1
ATOM 1060 O O . GLU A 1 137 ? -5.348 8.578 5.859 1 98.31 137 GLU A O 1
ATOM 1065 N N . ILE A 1 138 ? -6.574 6.738 5.844 1 98.56 138 ILE A N 1
ATOM 1066 C CA . ILE A 1 138 ? -5.508 5.961 5.219 1 98.56 138 ILE A CA 1
ATOM 1067 C C . ILE A 1 138 ? -5.336 6.395 3.766 1 98.56 138 ILE A C 1
ATOM 1069 O O . ILE A 1 138 ? -4.215 6.43 3.25 1 98.56 138 ILE A O 1
ATOM 1073 N N . GLY A 1 139 ? -6.457 6.715 3.088 1 98.5 139 GLY A N 1
ATOM 1074 C CA . GLY A 1 139 ? -6.336 7.312 1.769 1 98.5 139 GLY A CA 1
ATOM 1075 C C . GLY A 1 139 ? -5.469 8.555 1.755 1 98.5 139 GLY A C 1
ATOM 1076 O O . GLY A 1 139 ? -4.613 8.719 0.882 1 98.5 139 GLY A O 1
ATOM 1077 N N . LEU A 1 140 ? -5.664 9.414 2.713 1 98.75 140 LEU A N 1
ATOM 1078 C CA . LEU A 1 140 ? -4.852 10.625 2.809 1 98.75 140 LEU A CA 1
ATOM 1079 C C . LEU A 1 140 ? -3.391 10.273 3.07 1 98.75 140 LEU A C 1
ATOM 1081 O O . LEU A 1 140 ? -2.488 10.922 2.533 1 98.75 140 LEU A O 1
ATOM 1085 N N . GLN A 1 141 ? -3.166 9.281 3.953 1 98.69 141 GLN A N 1
ATOM 1086 C CA . GLN A 1 141 ? -1.792 8.852 4.191 1 98.69 141 GLN A CA 1
ATOM 1087 C C . GLN A 1 141 ? -1.137 8.367 2.904 1 98.69 141 GLN A C 1
ATOM 1089 O O . GLN A 1 141 ? 0.034 8.656 2.648 1 98.69 141 GLN A O 1
ATOM 1094 N N . ALA A 1 142 ? -1.891 7.613 2.117 1 98.56 142 ALA A N 1
ATOM 1095 C CA . ALA A 1 142 ? -1.359 7.141 0.842 1 98.56 142 ALA A CA 1
ATOM 1096 C C . ALA A 1 142 ? -1.016 8.305 -0.077 1 98.56 142 ALA A C 1
ATOM 1098 O O . ALA A 1 142 ? -0.063 8.234 -0.856 1 98.56 142 ALA A O 1
ATOM 1099 N N . PHE A 1 143 ? -1.713 9.406 -0.026 1 98.56 143 PHE A N 1
ATOM 1100 C CA . PHE A 1 143 ? -1.46 10.617 -0.799 1 98.56 143 PHE A CA 1
ATOM 1101 C C . PHE A 1 143 ? -0.072 11.172 -0.499 1 98.56 143 PHE A C 1
ATOM 1103 O O . PHE A 1 143 ? 0.604 11.688 -1.393 1 98.56 143 PHE A O 1
ATOM 1110 N N . HIS A 1 144 ? 0.409 11 0.722 1 98.44 144 HIS A N 1
ATOM 1111 C CA . HIS A 1 144 ? 1.7 11.531 1.141 1 98.44 144 HIS A CA 1
ATOM 1112 C C . HIS A 1 144 ? 2.846 10.836 0.417 1 98.44 144 HIS A C 1
ATOM 1114 O O . HIS A 1 144 ? 3.873 11.453 0.13 1 98.44 144 HIS A O 1
ATOM 1120 N N . LEU A 1 145 ? 2.672 9.648 0.079 1 98.25 145 LEU A N 1
ATOM 1121 C CA . LEU A 1 145 ? 3.803 8.766 -0.19 1 98.25 145 LEU A CA 1
ATOM 1122 C C . LEU A 1 145 ? 4.457 9.117 -1.522 1 98.25 145 LEU A C 1
ATOM 1124 O O . LEU A 1 145 ? 5.688 9.125 -1.632 1 98.25 145 LEU A O 1
ATOM 1128 N N . PRO A 1 146 ? 3.633 9.469 -2.529 1 96.56 146 PRO A N 1
ATOM 1129 C CA . PRO A 1 146 ? 4.301 9.922 -3.75 1 96.56 146 PRO A CA 1
ATOM 1130 C C . PRO A 1 146 ? 4.93 11.305 -3.6 1 96.56 146 PRO A C 1
ATOM 1132 O O . PRO A 1 146 ? 5.758 11.703 -4.422 1 96.56 146 PRO A O 1
ATOM 1135 N N . GLN A 1 147 ? 4.504 12.055 -2.611 1 97.31 147 GLN A N 1
ATOM 1136 C CA . GLN A 1 147 ? 5.078 13.367 -2.352 1 97.31 147 GLN A CA 1
ATOM 1137 C C . GLN A 1 147 ? 6.438 13.25 -1.668 1 97.31 147 GLN A C 1
ATOM 1139 O O . GLN A 1 147 ? 7.363 14.008 -1.978 1 97.31 147 GLN A O 1
ATOM 1144 N N . PHE A 1 148 ? 6.648 12.383 -0.73 1 97.56 148 PHE A N 1
ATOM 1145 C CA . PHE A 1 148 ? 7.844 11.992 0.007 1 97.56 148 PHE A CA 1
ATOM 1146 C C . PHE A 1 148 ? 7.586 10.734 0.828 1 97.56 148 PHE A C 1
ATOM 1148 O O . PHE A 1 148 ? 6.441 10.422 1.152 1 97.56 148 PHE A O 1
ATOM 1155 N N . PRO A 1 149 ? 8.602 9.922 1.112 1 98 149 PRO A N 1
ATOM 1156 C CA . PRO A 1 149 ? 8.383 8.688 1.872 1 98 149 PRO A CA 1
ATOM 1157 C C . PRO A 1 149 ? 8.156 8.945 3.359 1 98 149 PRO A C 1
ATOM 1159 O O . PRO A 1 149 ? 9.016 8.617 4.184 1 98 149 PRO A O 1
ATOM 1162 N N . TYR A 1 150 ? 6.961 9.375 3.715 1 98.62 150 TYR A N 1
ATOM 1163 C CA . TYR A 1 150 ? 6.555 9.781 5.059 1 98.62 150 TYR A CA 1
ATOM 1164 C C . TYR A 1 150 ? 6.445 8.57 5.98 1 98.62 150 TYR A C 1
ATOM 1166 O O . TYR A 1 150 ? 5.551 7.738 5.82 1 98.62 150 TYR A O 1
ATOM 1174 N N . PRO A 1 151 ? 7.328 8.516 6.992 1 98.31 151 PRO A N 1
ATOM 1175 C CA . PRO A 1 151 ? 7.383 7.305 7.82 1 98.31 151 PRO A CA 1
ATOM 1176 C C . PRO A 1 151 ? 6.055 7.004 8.516 1 98.31 151 PRO A C 1
ATOM 1178 O O . PRO A 1 151 ? 5.637 5.844 8.57 1 98.31 151 PRO A O 1
ATOM 1181 N N . LEU A 1 152 ? 5.422 8 9.023 1 98.38 152 LEU A N 1
ATOM 1182 C CA . LEU A 1 152 ? 4.156 7.75 9.703 1 98.38 152 LEU A CA 1
ATOM 1183 C C . LEU A 1 152 ? 3.121 7.191 8.734 1 98.38 152 LEU A C 1
ATOM 1185 O O . LEU A 1 152 ? 2.396 6.25 9.07 1 98.38 152 LEU A O 1
ATOM 1189 N N . ALA A 1 153 ? 3.023 7.746 7.547 1 98.75 153 ALA A N 1
ATOM 1190 C CA . ALA A 1 153 ? 2.094 7.246 6.535 1 98.75 153 ALA A CA 1
ATOM 1191 C C . ALA A 1 153 ? 2.369 5.777 6.215 1 98.75 153 ALA A C 1
ATOM 1193 O O . ALA A 1 153 ? 1.441 4.973 6.125 1 98.75 153 ALA A O 1
ATOM 1194 N N . VAL A 1 154 ? 3.646 5.426 6.043 1 98.69 154 VAL A N 1
ATOM 1195 C CA . VAL A 1 154 ? 4.043 4.055 5.746 1 98.69 154 VAL A CA 1
ATOM 1196 C C . VAL A 1 154 ? 3.568 3.129 6.863 1 98.69 154 VAL A C 1
ATOM 1198 O O . VAL A 1 154 ? 2.996 2.068 6.602 1 98.69 154 VAL A O 1
ATOM 1201 N N . SER A 1 155 ? 3.791 3.539 8.102 1 98.31 155 SER A N 1
ATOM 1202 C CA . SER A 1 155 ? 3.432 2.703 9.242 1 98.31 155 SER A CA 1
ATOM 1203 C C . SER A 1 155 ? 1.92 2.539 9.352 1 98.31 155 SER A C 1
ATOM 1205 O O . SER A 1 155 ? 1.43 1.446 9.641 1 98.31 155 SER A O 1
ATOM 1207 N N . LEU A 1 156 ? 1.221 3.604 9.133 1 98.62 156 LEU A N 1
ATOM 1208 C CA . LEU A 1 156 ? -0.233 3.545 9.242 1 98.62 156 LEU A CA 1
ATOM 1209 C C . LEU A 1 156 ? -0.829 2.713 8.109 1 98.62 156 LEU A C 1
ATOM 1211 O O . LEU A 1 156 ? -1.776 1.953 8.328 1 98.62 156 LEU A O 1
ATOM 1215 N N . LEU A 1 157 ? -0.323 2.865 6.895 1 98.69 157 LEU A N 1
ATOM 1216 C CA . LEU A 1 157 ? -0.757 2.004 5.801 1 98.69 157 LEU A CA 1
ATOM 1217 C C . LEU A 1 157 ? -0.497 0.537 6.129 1 98.69 157 LEU A C 1
ATOM 1219 O O . LEU A 1 157 ? -1.39 -0.302 5.988 1 98.69 157 LEU A O 1
ATOM 1223 N N . SER A 1 158 ? 0.73 0.269 6.566 1 98.56 158 SER A N 1
ATOM 1224 C CA . SER A 1 158 ? 1.125 -1.094 6.906 1 98.56 158 SER A CA 1
ATOM 1225 C C . SER A 1 158 ? 0.184 -1.696 7.945 1 98.56 158 SER A C 1
ATOM 1227 O O . SER A 1 158 ? -0.388 -2.766 7.727 1 98.56 158 SER A O 1
ATOM 1229 N N . SER A 1 159 ? -0.027 -1.023 9.039 1 98.25 159 SER A N 1
ATOM 1230 C CA . SER A 1 159 ? -0.84 -1.554 10.133 1 98.25 159 SER A CA 1
ATOM 1231 C C . SER A 1 159 ? -2.303 -1.679 9.719 1 98.25 159 SER A C 1
ATOM 1233 O O . SER A 1 159 ? -2.98 -2.635 10.102 1 98.25 159 SER A O 1
ATOM 1235 N N . SER A 1 160 ? -2.785 -0.73 8.938 1 98.44 160 SER A N 1
ATOM 1236 C CA . SER A 1 160 ? -4.188 -0.767 8.531 1 98.44 160 SER A CA 1
ATOM 1237 C C . SER A 1 160 ? -4.457 -1.929 7.586 1 98.44 160 SER A C 1
ATOM 1239 O O . SER A 1 160 ? -5.516 -2.557 7.648 1 98.44 160 SER A O 1
ATOM 1241 N N . LEU A 1 161 ? -3.533 -2.168 6.68 1 98.38 161 LEU A N 1
ATOM 1242 C CA . LEU A 1 161 ? -3.66 -3.316 5.789 1 98.38 161 LEU A CA 1
ATOM 1243 C C . LEU A 1 161 ? -3.799 -4.609 6.586 1 98.38 161 LEU A C 1
ATOM 1245 O O . LEU A 1 161 ? -4.762 -5.355 6.402 1 98.38 161 LEU A O 1
ATOM 1249 N N . MET A 1 162 ? -2.91 -4.793 7.504 1 97.56 162 MET A N 1
ATOM 1250 C CA . MET A 1 162 ? -2.904 -6.043 8.258 1 97.56 162 MET A CA 1
ATOM 1251 C C . MET A 1 162 ? -4.098 -6.113 9.203 1 97.56 162 MET A C 1
ATOM 1253 O O . MET A 1 162 ? -4.719 -7.168 9.344 1 97.56 162 MET A O 1
ATOM 1257 N N . SER A 1 163 ? -4.41 -5.016 9.844 1 96.94 163 SER A N 1
ATOM 1258 C CA . SER A 1 163 ? -5.562 -4.973 10.742 1 96.94 163 SER A CA 1
ATOM 1259 C C . SER A 1 163 ? -6.848 -5.332 10 1 96.94 163 SER A C 1
ATOM 1261 O O . SER A 1 163 ? -7.641 -6.141 10.484 1 96.94 163 SER A O 1
ATOM 1263 N N . SER A 1 164 ? -7.059 -4.707 8.836 1 97.06 164 SER A N 1
ATOM 1264 C CA . SER A 1 164 ? -8.25 -4.992 8.047 1 97.06 164 SER A CA 1
ATOM 1265 C C . SER A 1 164 ? -8.281 -6.445 7.59 1 97.06 164 SER A C 1
ATOM 1267 O O . SER A 1 164 ? -9.336 -7.086 7.609 1 97.06 164 SER A O 1
ATOM 1269 N N . LEU A 1 165 ? -7.125 -6.953 7.191 1 97.06 165 LEU A N 1
ATOM 1270 C CA . LEU A 1 165 ? -7.02 -8.344 6.766 1 97.06 165 LEU A CA 1
ATOM 1271 C C . LEU A 1 165 ? -7.477 -9.289 7.871 1 97.06 165 LEU A C 1
ATOM 1273 O O . LEU A 1 165 ? -8.219 -10.242 7.617 1 97.06 165 LEU A O 1
ATOM 1277 N N . LEU A 1 166 ? -7.121 -9 9.094 1 95 166 LEU A N 1
ATOM 1278 C CA . LEU A 1 166 ? -7.348 -9.922 10.195 1 95 166 LEU A CA 1
ATOM 1279 C C . LEU A 1 166 ? -8.719 -9.695 10.82 1 95 166 LEU A C 1
ATOM 1281 O O . LEU A 1 166 ? -9.383 -10.648 11.234 1 95 166 LEU A O 1
ATOM 1285 N N . PHE A 1 167 ? -9.18 -8.414 10.844 1 94.31 167 PHE A N 1
ATOM 1286 C CA . PHE A 1 167 ? -10.281 -8.141 11.758 1 94.31 167 PHE A CA 1
ATOM 1287 C C . PHE A 1 167 ? -11.438 -7.473 11.023 1 94.31 167 PHE A C 1
ATOM 1289 O O . PHE A 1 167 ? -12.547 -7.395 11.555 1 94.31 167 PHE A O 1
ATOM 1296 N N . ALA A 1 168 ? -11.211 -6.977 9.867 1 95.62 168 ALA A N 1
ATOM 1297 C CA . ALA A 1 168 ? -12.266 -6.293 9.133 1 95.62 168 ALA A CA 1
ATOM 1298 C C . ALA A 1 168 ? -12.188 -6.605 7.641 1 95.62 168 ALA A C 1
ATOM 1300 O O . ALA A 1 168 ? -12.109 -5.695 6.812 1 95.62 168 ALA A O 1
ATOM 1301 N N . PRO A 1 169 ? -12.312 -7.867 7.316 1 95.12 169 PRO A N 1
ATOM 1302 C CA . PRO A 1 169 ? -12.133 -8.281 5.926 1 95.12 169 PRO A CA 1
ATOM 1303 C C . PRO A 1 169 ? -13.109 -7.605 4.973 1 95.12 169 PRO A C 1
ATOM 1305 O O . PRO A 1 169 ? -12.766 -7.324 3.822 1 95.12 169 PRO A O 1
ATOM 1308 N N . ASP A 1 170 ? -14.297 -7.297 5.375 1 96.38 170 ASP A N 1
ATOM 1309 C CA . ASP A 1 170 ? -15.312 -6.684 4.523 1 96.38 170 ASP A CA 1
ATOM 1310 C C . ASP A 1 170 ? -14.914 -5.266 4.129 1 96.38 170 ASP A C 1
ATOM 1312 O O . ASP A 1 170 ? -15.422 -4.723 3.143 1 96.38 170 ASP A O 1
ATOM 1316 N N . GLN A 1 171 ? -13.969 -4.656 4.855 1 97.19 171 GLN A N 1
ATOM 1317 C CA . GLN A 1 171 ? -13.531 -3.291 4.59 1 97.19 171 GLN A CA 1
ATOM 1318 C C . GLN A 1 171 ? -12.281 -3.275 3.721 1 97.19 171 GLN A C 1
ATOM 1320 O O . GLN A 1 171 ? -11.883 -2.223 3.215 1 97.19 171 GLN A O 1
ATOM 1325 N N . LEU A 1 172 ? -11.672 -4.414 3.545 1 97.5 172 LEU A N 1
ATOM 1326 C CA . LEU A 1 172 ? -10.367 -4.488 2.895 1 97.5 172 LEU A CA 1
ATOM 1327 C C . LEU A 1 172 ? -10.445 -3.969 1.463 1 97.5 172 LEU A C 1
ATOM 1329 O O . LEU A 1 172 ? -9.617 -3.156 1.047 1 97.5 172 LEU A O 1
ATOM 1333 N N . PRO A 1 173 ? -11.5 -4.305 0.673 1 96.69 173 PRO A N 1
ATOM 1334 C CA . PRO A 1 173 ? -11.562 -3.762 -0.686 1 96.69 173 PRO A CA 1
ATOM 1335 C C . PRO A 1 173 ? -11.664 -2.238 -0.709 1 96.69 173 PRO A C 1
ATOM 1337 O O . PRO A 1 173 ? -11.008 -1.584 -1.526 1 96.69 173 PRO A O 1
ATOM 1340 N N . ASP A 1 174 ? -12.414 -1.68 0.187 1 97.69 174 ASP A N 1
ATOM 1341 C CA . ASP A 1 174 ? -12.555 -0.229 0.266 1 97.69 174 ASP A CA 1
ATOM 1342 C C . ASP A 1 174 ? -11.25 0.426 0.696 1 97.69 174 ASP A C 1
ATOM 1344 O O . ASP A 1 174 ? -10.898 1.503 0.209 1 97.69 174 ASP A O 1
ATOM 1348 N N . LEU A 1 175 ? -10.555 -0.207 1.623 1 98.31 175 LEU A N 1
ATOM 1349 C CA . LEU A 1 175 ? -9.258 0.294 2.072 1 98.31 175 LEU A CA 1
ATOM 1350 C C . LEU A 1 175 ? -8.258 0.337 0.918 1 98.31 175 LEU A C 1
ATOM 1352 O O . LEU A 1 175 ? -7.594 1.352 0.706 1 98.31 175 LEU A O 1
ATOM 1356 N N . LEU A 1 176 ? -8.195 -0.758 0.167 1 97.81 176 LEU A N 1
ATOM 1357 C CA . LEU A 1 176 ? -7.297 -0.835 -0.978 1 97.81 176 LEU A CA 1
ATOM 1358 C C . LEU A 1 176 ? -7.641 0.23 -2.012 1 97.81 176 LEU A C 1
ATOM 1360 O O . LEU A 1 176 ? -6.746 0.858 -2.584 1 97.81 176 LEU A O 1
ATOM 1364 N N . SER A 1 177 ? -8.898 0.467 -2.223 1 96.69 177 SER A N 1
ATOM 1365 C CA . SER A 1 177 ? -9.344 1.492 -3.16 1 96.69 177 SER A CA 1
ATOM 1366 C C . SER A 1 177 ? -8.938 2.885 -2.691 1 96.69 177 SER A C 1
ATOM 1368 O O . SER A 1 177 ? -8.492 3.709 -3.492 1 96.69 177 SER A O 1
ATOM 1370 N N . ALA A 1 178 ? -9.07 3.143 -1.422 1 97.81 178 ALA A N 1
ATOM 1371 C CA . ALA A 1 178 ? -8.695 4.438 -0.861 1 97.81 178 ALA A CA 1
ATOM 1372 C C . ALA A 1 178 ? -7.195 4.68 -0.996 1 97.81 178 ALA A C 1
ATOM 1374 O O . ALA A 1 178 ? -6.766 5.785 -1.332 1 97.81 178 ALA A O 1
ATOM 1375 N N . ILE A 1 179 ? -6.434 3.639 -0.715 1 97.94 179 ILE A N 1
ATOM 1376 C CA . ILE A 1 179 ? -4.984 3.732 -0.838 1 97.94 179 ILE A CA 1
ATOM 1377 C C . ILE A 1 179 ? -4.609 4.074 -2.279 1 97.94 179 ILE A C 1
ATOM 1379 O O . ILE A 1 179 ? -3.809 4.98 -2.52 1 97.94 179 ILE A O 1
ATOM 1383 N N . HIS A 1 180 ? -5.211 3.412 -3.199 1 95.94 180 HIS A N 1
ATOM 1384 C CA . HIS A 1 180 ? -4.949 3.67 -4.609 1 95.94 180 HIS A CA 1
ATOM 1385 C C . HIS A 1 180 ? -5.305 5.105 -4.984 1 95.94 180 HIS A C 1
ATOM 1387 O O . HIS A 1 180 ? -4.523 5.789 -5.648 1 95.94 180 HIS A O 1
ATOM 1393 N N . THR A 1 181 ? -6.461 5.535 -4.594 1 96.69 181 THR A N 1
ATOM 1394 C CA . THR A 1 181 ? -6.938 6.875 -4.918 1 96.69 181 THR A CA 1
ATOM 1395 C C . THR A 1 181 ? -5.992 7.934 -4.363 1 96.69 181 THR A C 1
ATOM 1397 O O . THR A 1 181 ? -5.594 8.859 -5.082 1 96.69 181 THR A O 1
ATOM 1400 N N . GLY A 1 182 ? -5.609 7.762 -3.127 1 98 182 GLY A N 1
ATOM 1401 C CA . GLY A 1 182 ? -4.664 8.695 -2.531 1 98 182 GLY A CA 1
ATOM 1402 C C . GLY A 1 182 ? -3.326 8.727 -3.244 1 98 182 GLY A C 1
ATOM 1403 O O . GLY A 1 182 ? -2.771 9.797 -3.49 1 98 182 GLY A O 1
ATOM 1404 N N . TRP A 1 183 ? -2.869 7.559 -3.541 1 97.12 183 TRP A N 1
ATOM 1405 C CA . TRP A 1 183 ? -1.569 7.441 -4.195 1 97.12 183 TRP A CA 1
ATOM 1406 C C . TRP A 1 183 ? -1.572 8.148 -5.547 1 97.12 183 TRP A C 1
ATOM 1408 O O . TRP A 1 183 ? -0.666 8.93 -5.848 1 97.12 183 TRP A O 1
ATOM 1418 N N . VAL A 1 184 ? -2.572 7.887 -6.375 1 95.81 184 VAL A N 1
ATOM 1419 C CA . VAL A 1 184 ? -2.676 8.469 -7.711 1 95.81 184 VAL A CA 1
ATOM 1420 C C . VAL A 1 184 ? -2.801 9.984 -7.602 1 95.81 184 VAL A C 1
ATOM 1422 O O . VAL A 1 184 ? -2.131 10.727 -8.328 1 95.81 184 VAL A O 1
ATOM 1425 N N . MET A 1 185 ? -3.592 10.43 -6.719 1 97.62 185 MET A N 1
ATOM 1426 C CA . MET A 1 185 ? -3.756 11.859 -6.496 1 97.62 185 MET A CA 1
ATOM 1427 C C . MET A 1 185 ? -2.438 12.5 -6.078 1 97.62 185 MET A C 1
ATOM 1429 O O . MET A 1 185 ? -2.061 13.555 -6.598 1 97.62 185 MET A O 1
ATOM 1433 N N . GLY A 1 186 ? -1.713 11.859 -5.133 1 97.75 186 GLY A N 1
ATOM 1434 C CA . GLY A 1 186 ? -0.444 12.375 -4.652 1 97.75 186 GLY A CA 1
ATOM 1435 C C . GLY A 1 186 ? 0.628 12.422 -5.723 1 97.75 186 GLY A C 1
ATOM 1436 O O . GLY A 1 186 ? 1.508 13.289 -5.691 1 97.75 186 GLY A O 1
ATOM 1437 N N . LYS A 1 187 ? 0.552 11.492 -6.637 1 96.12 187 LYS A N 1
ATOM 1438 C CA . LYS A 1 187 ? 1.529 11.43 -7.719 1 96.12 187 LYS A CA 1
ATOM 1439 C C . LYS A 1 187 ? 1.352 12.602 -8.688 1 96.12 187 LYS A C 1
ATOM 1441 O O . LYS A 1 187 ? 2.328 13.109 -9.234 1 96.12 187 LYS A O 1
ATOM 1446 N N . THR A 1 188 ? 0.158 13.031 -8.922 1 96.5 188 THR A N 1
ATOM 1447 C CA . THR A 1 188 ? -0.153 14.062 -9.898 1 96.5 188 THR A CA 1
ATOM 1448 C C . THR A 1 188 ? -0.035 15.453 -9.273 1 96.5 188 THR A C 1
ATOM 1450 O O . THR A 1 188 ? 0.27 16.422 -9.961 1 96.5 188 THR A O 1
ATOM 1453 N N . ALA A 1 189 ? -0.168 15.516 -7.988 1 98.25 189 ALA A N 1
ATOM 1454 C CA . ALA A 1 189 ? -0.213 16.797 -7.277 1 98.25 189 ALA A CA 1
ATOM 1455 C C . ALA A 1 189 ? 1.179 17.406 -7.164 1 98.25 189 ALA A C 1
ATOM 1457 O O . ALA A 1 189 ? 2.174 16.688 -7.047 1 98.25 189 ALA A O 1
ATOM 1458 N N . LYS A 1 190 ? 1.227 18.703 -7.242 1 98.31 190 LYS A N 1
ATOM 1459 C CA . LYS A 1 190 ? 2.439 19.406 -6.84 1 98.31 190 LYS A CA 1
ATOM 1460 C C . LYS A 1 190 ? 2.652 19.328 -5.332 1 98.31 190 LYS A C 1
ATOM 1462 O O . LYS A 1 190 ? 1.75 18.922 -4.594 1 98.31 190 LYS A O 1
ATOM 1467 N N . SER A 1 191 ? 3.812 19.672 -4.832 1 98.5 191 SER A N 1
ATOM 1468 C CA . SER A 1 191 ? 4.184 19.516 -3.432 1 98.5 191 SER A CA 1
ATOM 1469 C C . SER A 1 191 ? 3.24 20.281 -2.516 1 98.5 191 SER A C 1
ATOM 1471 O O . SER A 1 191 ? 3.238 21.516 -2.514 1 98.5 191 SER A O 1
ATOM 1473 N N . CYS A 1 192 ? 2.52 19.594 -1.738 1 98.69 192 CYS A N 1
ATOM 1474 C CA . CYS A 1 192 ? 1.632 20.219 -0.767 1 98.69 192 CYS A CA 1
ATOM 1475 C C . CYS A 1 192 ? 2.42 20.75 0.427 1 98.69 192 CYS A C 1
ATOM 1477 O O . CYS A 1 192 ? 2.057 21.766 1.01 1 98.69 192 CYS A O 1
ATOM 1479 N N . PHE A 1 193 ? 3.488 20.062 0.807 1 98.81 193 PHE A N 1
ATOM 1480 C CA . PHE A 1 193 ? 4.32 20.484 1.926 1 98.81 193 PHE A CA 1
ATOM 1481 C C . PHE A 1 193 ? 4.91 21.859 1.667 1 98.81 193 PHE A C 1
ATOM 1483 O O . PHE A 1 193 ? 5.07 22.656 2.594 1 98.81 193 PHE A O 1
ATOM 1490 N N . ALA A 1 194 ? 5.156 22.219 0.469 1 98.69 194 ALA A N 1
ATOM 1491 C CA . ALA A 1 194 ? 5.848 23.438 0.077 1 98.69 194 ALA A CA 1
ATOM 1492 C C . ALA A 1 194 ? 4.945 24.656 0.26 1 98.69 194 ALA A C 1
ATOM 1494 O O . ALA A 1 194 ? 5.414 25.797 0.214 1 98.69 194 ALA A O 1
ATOM 1495 N N . GLN A 1 195 ? 3.715 24.453 0.495 1 98.62 195 GLN A N 1
ATOM 1496 C CA . GLN A 1 195 ? 2.756 25.547 0.44 1 98.62 195 GLN A CA 1
ATOM 1497 C C . GLN A 1 195 ? 2.648 26.25 1.79 1 98.62 195 GLN A C 1
ATOM 1499 O O . GLN A 1 195 ? 2.512 25.609 2.826 1 98.62 195 GLN A O 1
ATOM 1504 N N . LYS A 1 196 ? 2.727 27.531 1.763 1 98.38 196 LYS A N 1
ATOM 1505 C CA . LYS A 1 196 ? 2.307 28.344 2.895 1 98.38 196 LYS A CA 1
ATOM 1506 C C . LYS A 1 196 ? 0.818 28.672 2.816 1 98.38 196 LYS A C 1
ATOM 1508 O O . LYS A 1 196 ? 0.44 29.828 2.584 1 98.38 196 LYS A O 1
ATOM 1513 N N . TRP A 1 197 ? -0.04 27.719 3.057 1 98.62 197 TRP A N 1
ATOM 1514 C CA . TRP A 1 197 ? -1.489 27.766 2.896 1 98.62 197 TRP A CA 1
ATOM 1515 C C . TRP A 1 197 ? -2.078 29 3.559 1 98.62 197 TRP A C 1
ATOM 1517 O O . TRP A 1 197 ? -2.953 29.656 2.988 1 98.62 197 TRP A O 1
ATOM 1527 N N . GLU A 1 198 ? -1.577 29.312 4.668 1 98.31 198 GLU A N 1
ATOM 1528 C CA . GLU A 1 198 ? -2.127 30.328 5.57 1 98.31 198 GLU A CA 1
ATOM 1529 C C . GLU A 1 198 ? -1.918 31.734 5.02 1 98.31 198 GLU A C 1
ATOM 1531 O O . GLU A 1 198 ? -2.529 32.688 5.5 1 98.31 198 GLU A O 1
ATOM 1536 N N . GLU A 1 199 ? -1.046 31.891 4.059 1 98 199 GLU A N 1
ATOM 1537 C CA . GLU A 1 199 ? -0.821 33.188 3.434 1 98 199 GLU A CA 1
ATOM 1538 C C . GLU A 1 199 ? -1.898 33.5 2.396 1 98 199 GLU A C 1
ATOM 1540 O O . GLU A 1 199 ? -2.039 34.625 1.96 1 98 199 GLU A O 1
ATOM 1545 N N . ARG A 1 200 ? -2.701 32.5 2.004 1 98.31 200 ARG A N 1
ATOM 1546 C CA . ARG A 1 200 ? -3.734 32.719 0.997 1 98.31 200 ARG A CA 1
ATOM 1547 C C . ARG A 1 200 ? -5.02 31.984 1.373 1 98.31 200 ARG A C 1
ATOM 1549 O O . ARG A 1 200 ? -5.578 31.234 0.564 1 98.31 200 ARG A O 1
ATOM 1556 N N . TRP A 1 201 ? -5.48 32.219 2.557 1 98.5 201 TRP A N 1
ATOM 1557 C CA . TRP A 1 201 ? -6.738 31.656 3.039 1 98.5 201 TRP A CA 1
ATOM 1558 C C . TRP A 1 201 ? -7.902 32.094 2.16 1 98.5 201 TRP A C 1
ATOM 1560 O O . TRP A 1 201 ? -8.898 31.391 2.033 1 98.5 201 TRP A O 1
ATOM 1570 N N . ASP A 1 202 ? -7.781 33.219 1.578 1 98.38 202 ASP A N 1
ATOM 1571 C CA . ASP A 1 202 ? -8.859 33.844 0.81 1 98.38 202 ASP A CA 1
ATOM 1572 C C . ASP A 1 202 ? -8.969 33.219 -0.578 1 98.38 202 ASP A C 1
ATOM 1574 O O . ASP A 1 202 ? -9.969 33.406 -1.274 1 98.38 202 ASP A O 1
ATOM 1578 N N . LYS A 1 203 ? -7.949 32.531 -0.959 1 98.69 203 LYS A N 1
ATOM 1579 C CA . LYS A 1 203 ? -7.93 31.906 -2.277 1 98.69 203 LYS A CA 1
ATOM 1580 C C . LYS A 1 203 ? -8.977 30.797 -2.375 1 98.69 203 LYS A C 1
ATOM 1582 O O . LYS A 1 203 ? -9.094 29.969 -1.478 1 98.69 203 LYS A O 1
ATOM 1587 N N . PRO A 1 204 ? -9.781 30.812 -3.488 1 98.81 204 PRO A N 1
ATOM 1588 C CA . PRO A 1 204 ? -10.781 29.75 -3.66 1 98.81 204 PRO A CA 1
ATOM 1589 C C . PRO A 1 204 ? -10.172 28.359 -3.646 1 98.81 204 PRO A C 1
ATOM 1591 O O . PRO A 1 204 ? -9.094 28.141 -4.207 1 98.81 204 PRO A O 1
ATOM 1594 N N . LEU A 1 205 ? -10.906 27.422 -3.041 1 98.62 205 LEU A N 1
ATOM 1595 C CA . LEU A 1 205 ? -10.438 26.047 -2.959 1 98.62 205 LEU A CA 1
ATOM 1596 C C . LEU A 1 205 ? -10.211 25.469 -4.352 1 98.62 205 LEU A C 1
ATOM 1598 O O . LEU A 1 205 ? -9.219 24.766 -4.586 1 98.62 205 LEU A O 1
ATOM 1602 N N . ALA A 1 206 ? -11.078 25.766 -5.297 1 98.31 206 ALA A N 1
ATOM 1603 C CA . ALA A 1 206 ? -10.961 25.25 -6.664 1 98.31 206 ALA A CA 1
ATOM 1604 C C . ALA A 1 206 ? -9.656 25.719 -7.309 1 98.31 206 ALA A C 1
ATOM 1606 O O . ALA A 1 206 ? -9.039 24.984 -8.086 1 98.31 206 ALA A O 1
ATOM 1607 N N . GLU A 1 207 ? -9.266 26.906 -7.059 1 98.56 207 GLU A N 1
ATOM 1608 C CA . GLU A 1 207 ? -8.016 27.422 -7.609 1 98.56 207 GLU A CA 1
ATOM 1609 C C . GLU A 1 207 ? -6.805 26.719 -7.004 1 98.56 207 GLU A C 1
ATOM 1611 O O . GLU A 1 207 ? -5.832 26.438 -7.703 1 98.56 207 GLU A O 1
ATOM 1616 N N . TRP A 1 208 ? -6.812 26.484 -5.66 1 98.62 208 TRP A N 1
ATOM 1617 C CA . TRP A 1 208 ? -5.77 25.672 -5.035 1 98.62 208 TRP A CA 1
ATOM 1618 C C . TRP A 1 208 ? -5.637 24.328 -5.723 1 98.62 208 TRP A C 1
ATOM 1620 O O . TRP A 1 208 ? -4.531 23.906 -6.082 1 98.62 208 TRP A O 1
ATOM 1630 N N . ARG A 1 209 ? -6.754 23.688 -5.902 1 98.5 209 ARG A N 1
ATOM 1631 C CA . ARG A 1 209 ? -6.781 22.359 -6.52 1 98.5 209 ARG A CA 1
ATOM 1632 C C . ARG A 1 209 ? -6.25 22.422 -7.949 1 98.5 209 ARG A C 1
ATOM 1634 O O . ARG A 1 209 ? -5.473 21.547 -8.359 1 98.5 209 ARG A O 1
ATOM 1641 N N . HIS A 1 210 ? -6.66 23.406 -8.641 1 98.25 210 HIS A N 1
ATOM 1642 C CA . HIS A 1 210 ? -6.172 23.578 -10.008 1 98.25 210 HIS A CA 1
ATOM 1643 C C . HIS A 1 210 ? -4.668 23.844 -10.023 1 98.25 210 HIS A C 1
ATOM 1645 O O . HIS A 1 210 ? -3.93 23.172 -10.75 1 98.25 210 HIS A O 1
ATOM 1651 N N . ASP A 1 211 ? -4.195 24.781 -9.258 1 98.44 211 ASP A N 1
ATOM 1652 C CA . ASP A 1 211 ? -2.791 25.188 -9.234 1 98.44 211 ASP A CA 1
ATOM 1653 C C . ASP A 1 211 ? -1.898 24.016 -8.82 1 98.44 211 ASP A C 1
ATOM 1655 O O . ASP A 1 211 ? -0.775 23.875 -9.312 1 98.44 211 ASP A O 1
ATOM 1659 N N . LEU A 1 212 ? -2.381 23.188 -7.938 1 98.56 212 LEU A N 1
ATOM 1660 C CA . LEU A 1 212 ? -1.572 22.109 -7.383 1 98.56 212 LEU A CA 1
ATOM 1661 C C . LEU A 1 212 ? -1.861 20.797 -8.094 1 98.56 212 LEU A C 1
ATOM 1663 O O . LEU A 1 212 ? -1.286 19.75 -7.754 1 98.56 212 LEU A O 1
ATOM 1667 N N . GLN A 1 213 ? -2.801 20.844 -9.055 1 98.44 213 GLN A N 1
ATOM 1668 C CA . GLN A 1 213 ? -3.16 19.672 -9.852 1 98.44 213 GLN A CA 1
ATOM 1669 C C . GLN A 1 213 ? -3.699 18.547 -8.969 1 98.44 213 GLN A C 1
ATOM 1671 O O . GLN A 1 213 ? -3.275 17.391 -9.086 1 98.44 213 GLN A O 1
ATOM 1676 N N . ILE A 1 214 ? -4.547 18.922 -8.062 1 97.94 214 ILE A N 1
ATOM 1677 C CA . ILE A 1 214 ? -5.23 17.969 -7.191 1 97.94 214 ILE A CA 1
ATOM 1678 C C . ILE A 1 214 ? -6.641 17.719 -7.715 1 97.94 214 ILE A C 1
ATOM 1680 O O . ILE A 1 214 ? -7.41 18.656 -7.926 1 97.94 214 ILE A O 1
ATOM 1684 N N . SER A 1 215 ? -6.91 16.469 -8.039 1 92.81 215 SER A N 1
ATOM 1685 C CA . SER A 1 215 ? -8.258 16.047 -8.406 1 92.81 215 SER A CA 1
ATOM 1686 C C . SER A 1 215 ? -8.977 15.414 -7.215 1 92.81 215 SER A C 1
ATOM 1688 O O . SER A 1 215 ? -8.828 14.219 -6.949 1 92.81 215 SER A O 1
ATOM 1690 N N . PRO A 1 216 ? -9.805 16.141 -6.582 1 86.38 216 PRO A N 1
ATOM 1691 C CA . PRO A 1 216 ? -10.359 15.688 -5.301 1 86.38 216 PRO A CA 1
ATOM 1692 C C . PRO A 1 216 ? -11.391 14.578 -5.461 1 86.38 216 PRO A C 1
ATOM 1694 O O . PRO A 1 216 ? -11.922 14.375 -6.555 1 86.38 216 PRO A O 1
ATOM 1697 N N . LEU A 1 217 ? -11.594 13.844 -4.324 1 83.06 217 LEU A N 1
ATOM 1698 C CA . LEU A 1 217 ? -12.695 12.891 -4.25 1 83.06 217 LEU A CA 1
ATOM 1699 C C . LEU A 1 217 ? -14.039 13.609 -4.25 1 83.06 217 LEU A C 1
ATOM 1701 O O . LEU A 1 217 ? -14.172 14.68 -3.654 1 83.06 217 LEU A O 1
ATOM 1705 N N . ILE A 1 218 ? -14.898 13.555 -5.344 1 64.62 218 ILE A N 1
ATOM 1706 C CA . ILE A 1 218 ? -16.203 14.203 -5.406 1 64.62 218 ILE A CA 1
ATOM 1707 C C . ILE A 1 218 ? -17.141 13.562 -4.398 1 64.62 218 ILE A C 1
ATOM 1709 O O . ILE A 1 218 ? -17.062 12.359 -4.137 1 64.62 218 ILE A O 1
ATOM 1713 N N . MET B 1 1 ? -26.484 -22.875 23.297 1 25.05 1 MET B N 1
ATOM 1714 C CA . MET B 1 1 ? -26.094 -21.969 22.234 1 25.05 1 MET B CA 1
ATOM 1715 C C . MET B 1 1 ? -24.562 -21.875 22.141 1 25.05 1 MET B C 1
ATOM 1717 O O . MET B 1 1 ? -23.906 -21.484 23.094 1 25.05 1 MET B O 1
ATOM 1721 N N . ILE B 1 2 ? -23.875 -22.844 21.438 1 28.72 2 ILE B N 1
ATOM 1722 C CA . ILE B 1 2 ? -22.453 -23.141 21.406 1 28.72 2 ILE B CA 1
ATOM 1723 C C . ILE B 1 2 ? -21.672 -21.875 21.016 1 28.72 2 ILE B C 1
ATOM 1725 O O . ILE B 1 2 ? -22.031 -21.188 20.062 1 28.72 2 ILE B O 1
ATOM 1729 N N . ALA B 1 3 ? -21.172 -21.172 21.938 1 34.72 3 ALA B N 1
ATOM 1730 C CA . ALA B 1 3 ? -20.281 -20.016 21.844 1 34.72 3 ALA B CA 1
ATOM 1731 C C . ALA B 1 3 ? -19.453 -20.062 20.562 1 34.72 3 ALA B C 1
ATOM 1733 O O . ALA B 1 3 ? -18.844 -21.078 20.25 1 34.72 3 ALA B O 1
ATOM 1734 N N . GLU B 1 4 ? -19.625 -19.391 19.453 1 35.72 4 GLU B N 1
ATOM 1735 C CA . GLU B 1 4 ? -18.953 -19.312 18.156 1 35.72 4 GLU B CA 1
ATOM 1736 C C . GLU B 1 4 ? -17.438 -19.406 18.312 1 35.72 4 GLU B C 1
ATOM 1738 O O . GLU B 1 4 ? -16.844 -18.625 19.062 1 35.72 4 GLU B O 1
ATOM 1743 N N . THR B 1 5 ? -16.766 -20.453 18.375 1 39.09 5 THR B N 1
ATOM 1744 C CA . THR B 1 5 ? -15.344 -20.781 18.469 1 39.09 5 THR B CA 1
ATOM 1745 C C . THR B 1 5 ? -14.5 -19.719 17.766 1 39.09 5 THR B C 1
ATOM 1747 O O . THR B 1 5 ? -14.695 -19.438 16.578 1 39.09 5 THR B O 1
ATOM 1750 N N . ALA B 1 6 ? -14.078 -18.719 18.531 1 47.88 6 ALA B N 1
ATOM 1751 C CA . ALA B 1 6 ? -13.25 -17.578 18.156 1 47.88 6 ALA B CA 1
ATOM 1752 C C . ALA B 1 6 ? -12.273 -17.938 17.047 1 47.88 6 ALA B C 1
ATOM 1754 O O . ALA B 1 6 ? -11.523 -18.906 17.156 1 47.88 6 ALA B O 1
ATOM 1755 N N . ASN B 1 7 ? -12.594 -17.703 15.633 1 59.56 7 ASN B N 1
ATOM 1756 C CA . ASN B 1 7 ? -11.703 -17.938 14.492 1 59.56 7 ASN B CA 1
ATOM 1757 C C . ASN B 1 7 ? -10.266 -17.578 14.828 1 59.56 7 ASN B C 1
ATOM 1759 O O . ASN B 1 7 ? -9.945 -16.406 15.07 1 59.56 7 ASN B O 1
ATOM 1763 N N . LEU B 1 8 ? -9.398 -18.578 15.344 1 75.62 8 LEU B N 1
ATOM 1764 C CA . LEU B 1 8 ? -8.023 -18.453 15.797 1 75.62 8 LEU B CA 1
ATOM 1765 C C . LEU B 1 8 ? -7.09 -18.141 14.633 1 75.62 8 LEU B C 1
ATOM 1767 O O . LEU B 1 8 ? -5.902 -17.875 14.836 1 75.62 8 LEU B O 1
ATOM 1771 N N . ALA B 1 9 ? -7.648 -18.047 13.508 1 76 9 ALA B N 1
ATOM 1772 C CA . ALA B 1 9 ? -6.809 -17.891 12.32 1 76 9 ALA B CA 1
ATOM 1773 C C . ALA B 1 9 ? -6.059 -16.562 12.352 1 76 9 ALA B C 1
ATOM 1775 O O . ALA B 1 9 ? -4.859 -16.5 12.062 1 76 9 ALA B O 1
ATOM 1776 N N . PRO B 1 10 ? -6.676 -15.531 12.828 1 76.06 10 PRO B N 1
ATOM 1777 C CA . PRO B 1 10 ? -5.914 -14.281 12.906 1 76.06 10 PRO B CA 1
ATOM 1778 C C . PRO B 1 10 ? -4.734 -14.367 13.867 1 76.06 10 PRO B C 1
ATOM 1780 O O . PRO B 1 10 ? -3.662 -13.828 13.594 1 76.06 10 PRO B O 1
ATOM 1783 N N . MET B 1 11 ? -4.895 -15.141 14.844 1 84.19 11 MET B N 1
ATOM 1784 C CA . MET B 1 11 ? -3.809 -15.273 15.805 1 84.19 11 MET B CA 1
ATOM 1785 C C . MET B 1 11 ? -2.662 -16.094 15.234 1 84.19 11 MET B C 1
ATOM 1787 O O . MET B 1 11 ? -1.494 -15.828 15.516 1 84.19 11 MET B O 1
ATOM 1791 N N . MET B 1 12 ? -3.031 -17.016 14.367 1 90.62 12 MET B N 1
ATOM 1792 C CA . MET B 1 12 ? -2.023 -17.891 13.766 1 90.62 12 MET B CA 1
ATOM 1793 C C . MET B 1 12 ? -1.188 -17.125 12.742 1 90.62 12 MET B C 1
ATOM 1795 O O . MET B 1 12 ? -0.064 -17.516 12.438 1 90.62 12 MET B O 1
ATOM 1799 N N . ALA B 1 13 ? -1.715 -16.016 12.234 1 94.38 13 ALA B N 1
ATOM 1800 C CA . ALA B 1 13 ? -1.03 -15.242 11.211 1 94.38 13 ALA B CA 1
ATOM 1801 C C . ALA B 1 13 ? -0.017 -14.281 11.836 1 94.38 13 ALA B C 1
ATOM 1803 O O . ALA B 1 13 ? 0.876 -13.781 11.148 1 94.38 13 ALA B O 1
ATOM 1804 N N . LEU B 1 14 ? -0.097 -14.078 13.148 1 92.81 14 LEU B N 1
ATOM 1805 C CA . LEU B 1 14 ? 0.723 -13.055 13.797 1 92.81 14 LEU B CA 1
ATOM 1806 C C . LEU B 1 14 ? 2.186 -13.484 13.844 1 92.81 14 LEU B C 1
ATOM 1808 O O . LEU B 1 14 ? 3.082 -12.68 13.57 1 92.81 14 LEU B O 1
ATOM 1812 N N . GLN B 1 15 ? 2.432 -14.75 14.141 1 93.81 15 GLN B N 1
ATOM 1813 C CA . GLN B 1 15 ? 3.807 -15.227 14.273 1 93.81 15 GLN B CA 1
ATOM 1814 C C . GLN B 1 15 ? 4.559 -15.094 12.945 1 93.81 15 GLN B C 1
ATOM 1816 O O . GLN B 1 15 ? 5.613 -14.461 12.891 1 93.81 15 GLN B O 1
ATOM 1821 N N . PRO B 1 16 ? 4.039 -15.68 11.867 1 96.69 16 PRO B N 1
ATOM 1822 C CA . PRO B 1 16 ? 4.754 -15.477 10.609 1 96.69 16 PRO B CA 1
ATOM 1823 C C . PRO B 1 16 ? 4.801 -14.016 10.18 1 96.69 16 PRO B C 1
ATOM 1825 O O . PRO B 1 16 ? 5.77 -13.578 9.555 1 96.69 16 PRO B O 1
ATOM 1828 N N . TYR B 1 17 ? 3.807 -13.227 10.562 1 97.19 17 TYR B N 1
ATOM 1829 C CA . TYR B 1 17 ? 3.824 -11.812 10.219 1 97.19 17 TYR B CA 1
ATOM 1830 C C . TYR B 1 17 ? 4.996 -11.102 10.891 1 97.19 17 TYR B C 1
ATOM 1832 O O . TYR B 1 17 ? 5.691 -10.305 10.25 1 97.19 17 TYR B O 1
ATOM 1840 N N . LEU B 1 18 ? 5.203 -11.398 12.148 1 95 18 LEU B N 1
ATOM 1841 C CA . LEU B 1 18 ? 6.301 -10.773 12.883 1 95 18 LEU B CA 1
ATOM 1842 C C . LEU B 1 18 ? 7.648 -11.234 12.336 1 95 18 LEU B C 1
ATOM 1844 O O . LEU B 1 18 ? 8.609 -10.469 12.328 1 95 18 LEU B O 1
ATOM 1848 N N . ALA B 1 19 ? 7.715 -12.5 11.883 1 96.31 19 ALA B N 1
ATOM 1849 C CA . ALA B 1 19 ? 8.938 -12.977 11.234 1 96.31 19 ALA B CA 1
ATOM 1850 C C . ALA B 1 19 ? 9.195 -12.219 9.93 1 96.31 19 ALA B C 1
ATOM 1852 O O . ALA B 1 19 ? 10.328 -11.812 9.656 1 96.31 19 ALA B O 1
ATOM 1853 N N . LEU B 1 20 ? 8.125 -12.023 9.172 1 96.56 20 LEU B N 1
ATOM 1854 C CA . LEU B 1 20 ? 8.234 -11.258 7.938 1 96.56 20 LEU B CA 1
ATOM 1855 C C . LEU B 1 20 ? 8.648 -9.82 8.227 1 96.56 20 LEU B C 1
ATOM 1857 O O . LEU B 1 20 ? 9.516 -9.266 7.543 1 96.56 20 LEU B O 1
ATOM 1861 N N . LEU B 1 21 ? 8.062 -9.234 9.234 1 94.5 21 LEU B N 1
ATOM 1862 C CA . LEU B 1 21 ? 8.383 -7.875 9.656 1 94.5 21 LEU B CA 1
ATOM 1863 C C . LEU B 1 21 ? 9.859 -7.746 10.008 1 94.5 21 LEU B C 1
ATOM 1865 O O . LEU B 1 21 ? 10.484 -6.73 9.703 1 94.5 21 LEU B O 1
ATOM 1869 N N . ALA B 1 22 ? 10.414 -8.812 10.555 1 92.75 22 ALA B N 1
ATOM 1870 C CA . ALA B 1 22 ? 11.812 -8.82 10.984 1 92.75 22 ALA B CA 1
ATOM 1871 C C . ALA B 1 22 ? 12.75 -9.078 9.805 1 92.75 22 ALA B C 1
ATOM 1873 O O . ALA B 1 22 ? 13.969 -9.109 9.969 1 92.75 22 ALA B O 1
ATOM 1874 N N . GLY B 1 23 ? 12.188 -9.328 8.648 1 90.31 23 GLY B N 1
ATOM 1875 C CA . GLY B 1 23 ? 12.992 -9.438 7.445 1 90.31 23 GLY B CA 1
ATOM 1876 C C . GLY B 1 23 ? 13.234 -10.867 7.02 1 90.31 23 GLY B C 1
ATOM 1877 O O . GLY B 1 23 ? 14.07 -11.133 6.145 1 90.31 23 GLY B O 1
ATOM 1878 N N . ASP B 1 24 ? 12.555 -11.812 7.699 1 92.19 24 ASP B N 1
ATOM 1879 C CA . ASP B 1 24 ? 12.664 -13.219 7.301 1 92.19 24 ASP B CA 1
ATOM 1880 C C . ASP B 1 24 ? 11.75 -13.531 6.121 1 92.19 24 ASP B C 1
ATOM 1882 O O . ASP B 1 24 ? 10.586 -13.883 6.312 1 92.19 24 ASP B O 1
ATOM 1886 N N . VAL B 1 25 ? 12.281 -13.492 4.934 1 88.06 25 VAL B N 1
ATOM 1887 C CA . VAL B 1 25 ? 11.453 -13.648 3.74 1 88.06 25 VAL B CA 1
ATOM 1888 C C . VAL B 1 25 ? 11.688 -15.023 3.123 1 88.06 25 VAL B C 1
ATOM 1890 O O . VAL B 1 25 ? 11.477 -15.219 1.922 1 88.06 25 VAL B O 1
ATOM 1893 N N . GLU B 1 26 ? 12.102 -15.977 3.92 1 92.31 26 GLU B N 1
ATOM 1894 C CA . GLU B 1 26 ? 12.273 -17.344 3.443 1 92.31 26 GLU B CA 1
ATOM 1895 C C . GLU B 1 26 ? 10.938 -17.953 3.021 1 92.31 26 GLU B C 1
ATOM 1897 O O . GLU B 1 26 ? 9.898 -17.625 3.586 1 92.31 26 GLU B O 1
ATOM 1902 N N . LEU B 1 27 ? 11.016 -18.891 2.117 1 91.31 27 LEU B N 1
ATOM 1903 C CA . LEU B 1 27 ? 9.828 -19.516 1.542 1 91.31 27 LEU B CA 1
ATOM 1904 C C . LEU B 1 27 ? 9 -20.203 2.621 1 91.31 27 LEU B C 1
ATOM 1906 O O . LEU B 1 27 ? 7.773 -20.203 2.555 1 91.31 27 LEU B O 1
ATOM 1910 N N . ASN B 1 28 ? 9.672 -20.75 3.57 1 93.19 28 ASN B N 1
ATOM 1911 C CA . ASN B 1 28 ? 8.945 -21.453 4.621 1 93.19 28 ASN B CA 1
ATOM 1912 C C . ASN B 1 28 ? 8.078 -20.5 5.438 1 93.19 28 ASN B C 1
ATOM 1914 O O . ASN B 1 28 ? 6.961 -20.844 5.824 1 93.19 28 ASN B O 1
ATOM 1918 N N . VAL B 1 29 ? 8.57 -19.281 5.738 1 95.88 29 VAL B N 1
ATOM 1919 C CA . VAL B 1 29 ? 7.82 -18.281 6.496 1 95.88 29 VAL B CA 1
ATOM 1920 C C . VAL B 1 29 ? 6.637 -17.781 5.668 1 95.88 29 VAL B C 1
ATOM 1922 O O . VAL B 1 29 ? 5.527 -17.641 6.184 1 95.88 29 VAL B O 1
ATOM 1925 N N . VAL B 1 30 ? 6.852 -17.516 4.383 1 96.12 30 VAL B N 1
ATOM 1926 C CA . VAL B 1 30 ? 5.785 -17.109 3.482 1 96.12 30 VAL B CA 1
ATOM 1927 C C . VAL B 1 30 ? 4.719 -18.203 3.404 1 96.12 30 VAL B C 1
ATOM 1929 O O . VAL B 1 30 ? 3.521 -17.906 3.412 1 96.12 30 VAL B O 1
ATOM 1932 N N . GLY B 1 31 ? 5.18 -19.438 3.312 1 95.12 31 GLY B N 1
ATOM 1933 C CA . GLY B 1 31 ? 4.258 -20.562 3.322 1 95.12 31 GLY B CA 1
ATOM 1934 C C . GLY B 1 31 ? 3.414 -20.641 4.582 1 95.12 31 GLY B C 1
ATOM 1935 O O . GLY B 1 31 ? 2.215 -20.922 4.52 1 95.12 31 GLY B O 1
ATOM 1936 N N . GLU B 1 32 ? 4.055 -20.438 5.746 1 94.88 32 GLU B N 1
ATOM 1937 C CA . GLU B 1 32 ? 3.328 -20.406 7.012 1 94.88 32 GLU B CA 1
ATOM 1938 C C . GLU B 1 32 ? 2.262 -19.312 7.008 1 94.88 32 GLU B C 1
ATOM 1940 O O . GLU B 1 32 ? 1.153 -19.516 7.508 1 94.88 32 GLU B O 1
ATOM 1945 N N . MET B 1 33 ? 2.633 -18.172 6.496 1 96.31 33 MET B N 1
ATOM 1946 C CA . MET B 1 33 ? 1.677 -17.078 6.402 1 96.31 33 MET B CA 1
ATOM 1947 C C . MET B 1 33 ? 0.494 -17.469 5.516 1 96.31 33 MET B C 1
ATOM 1949 O O . MET B 1 33 ? -0.661 -17.266 5.898 1 96.31 33 MET B O 1
ATOM 1953 N N . SER B 1 34 ? 0.785 -18 4.352 1 95.88 34 SER B N 1
ATOM 1954 C CA . SER B 1 34 ? -0.259 -18.438 3.432 1 95.88 34 SER B CA 1
ATOM 1955 C C . SER B 1 34 ? -1.202 -19.438 4.098 1 95.88 34 SER B C 1
ATOM 1957 O O . SER B 1 34 ? -2.424 -19.297 4.008 1 95.88 34 SER B O 1
ATOM 1959 N N . ASP B 1 35 ? -0.66 -20.391 4.789 1 94.62 35 ASP B N 1
ATOM 1960 C CA . ASP B 1 35 ? -1.451 -21.422 5.461 1 94.62 35 ASP B CA 1
ATOM 1961 C C . ASP B 1 35 ? -2.363 -20.812 6.52 1 94.62 35 ASP B C 1
ATOM 1963 O O . ASP B 1 35 ? -3.533 -21.172 6.629 1 94.62 35 ASP B O 1
ATOM 1967 N N . ALA B 1 36 ? -1.773 -19.922 7.262 1 94.88 36 ALA B N 1
ATOM 1968 C CA . ALA B 1 36 ? -2.529 -19.281 8.336 1 94.88 36 ALA B CA 1
ATOM 1969 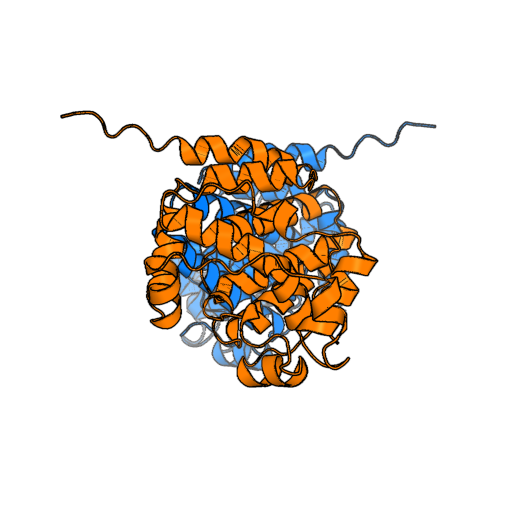C C . ALA B 1 36 ? -3.713 -18.5 7.785 1 94.88 36 ALA B C 1
ATOM 1971 O O . ALA B 1 36 ? -4.762 -18.406 8.43 1 94.88 36 ALA B O 1
ATOM 1972 N N . LEU B 1 37 ? -3.59 -18 6.598 1 96.06 37 LEU B N 1
ATOM 1973 C CA . LEU B 1 37 ? -4.586 -17.078 6.047 1 96.06 37 LEU B CA 1
ATOM 1974 C C . LEU B 1 37 ? -5.707 -17.859 5.355 1 96.06 37 LEU B C 1
ATOM 1976 O O . LEU B 1 37 ? -6.793 -17.312 5.137 1 96.06 37 LEU B O 1
ATOM 1980 N N . LEU B 1 38 ? -5.516 -19.109 5.012 1 94.88 38 LEU B N 1
ATOM 1981 C CA . LEU B 1 38 ? -6.461 -19.891 4.234 1 94.88 38 LEU B CA 1
ATOM 1982 C C . LEU B 1 38 ? -7.805 -20 4.953 1 94.88 38 LEU B C 1
ATOM 1984 O O . LEU B 1 38 ? -8.852 -20.047 4.309 1 94.88 38 LEU B O 1
ATOM 1988 N N . ASN B 1 39 ? -7.742 -19.938 6.27 1 90.19 39 ASN B N 1
ATOM 1989 C CA . ASN B 1 39 ? -8.977 -20.172 7.016 1 90.19 39 ASN B CA 1
ATOM 1990 C C . ASN B 1 39 ? -9.539 -18.875 7.586 1 90.19 39 ASN B C 1
ATOM 1992 O O . ASN B 1 39 ? -10.367 -18.906 8.5 1 90.19 39 ASN B O 1
ATOM 1996 N N . THR B 1 40 ? -9.055 -17.812 7.078 1 93 40 THR B N 1
ATOM 1997 C CA . THR B 1 40 ? -9.594 -16.516 7.492 1 93 40 THR B CA 1
ATOM 1998 C C . THR B 1 40 ? -10.773 -16.109 6.609 1 93 40 THR B C 1
ATOM 2000 O O . THR B 1 40 ? -10.906 -16.594 5.484 1 93 40 THR B O 1
ATOM 2003 N N . SER B 1 41 ? -11.617 -15.273 7.148 1 94.44 41 SER B N 1
ATOM 2004 C CA . SER B 1 41 ? -12.719 -14.711 6.375 1 94.44 41 SER B CA 1
ATOM 2005 C C . SER B 1 41 ? -12.195 -13.859 5.219 1 94.44 41 SER B C 1
ATOM 2007 O O . SER B 1 41 ? -12.859 -13.742 4.188 1 94.44 41 SER B O 1
ATOM 2009 N N . SER B 1 42 ? -11.016 -13.328 5.367 1 96.12 42 SER B N 1
ATOM 2010 C CA . SER B 1 42 ? -10.43 -12.531 4.297 1 96.12 42 SER B CA 1
ATOM 2011 C C . SER B 1 42 ? -10.18 -13.375 3.055 1 96.12 42 SER B C 1
ATOM 2013 O O . SER B 1 42 ? -10.398 -12.922 1.931 1 96.12 42 SER B O 1
ATOM 2015 N N . PHE B 1 43 ? -9.75 -14.586 3.229 1 97.19 43 PHE B N 1
ATOM 2016 C CA . PHE B 1 43 ? -9.5 -15.43 2.062 1 97.19 43 PHE B CA 1
ATOM 2017 C C . PHE B 1 43 ? -10.812 -15.844 1.407 1 97.19 43 PHE B C 1
ATOM 2019 O O . PHE B 1 43 ? -10.906 -15.914 0.18 1 97.19 43 PHE B O 1
ATOM 2026 N N . ALA B 1 44 ? -11.836 -16.156 2.23 1 96.75 44 ALA B N 1
ATOM 2027 C CA . ALA B 1 44 ? -13.156 -16.453 1.68 1 96.75 44 ALA B CA 1
ATOM 2028 C C . ALA B 1 44 ? -13.664 -15.289 0.827 1 96.75 44 ALA B C 1
ATOM 2030 O O . ALA B 1 44 ? -14.258 -15.508 -0.233 1 96.75 44 ALA B O 1
ATOM 2031 N N . LEU B 1 45 ? -13.453 -14.102 1.33 1 97.25 45 LEU B N 1
ATOM 2032 C CA . LEU B 1 45 ? -13.859 -12.922 0.575 1 97.25 45 LEU B CA 1
ATOM 2033 C C . LEU B 1 45 ? -13.094 -12.828 -0.74 1 97.25 45 LEU B C 1
ATOM 2035 O O . LEU B 1 45 ? -13.672 -12.484 -1.776 1 97.25 45 LEU B O 1
ATOM 2039 N N . ALA B 1 46 ? -11.805 -13.078 -0.729 1 98.19 46 ALA B N 1
ATOM 2040 C CA . ALA B 1 46 ? -11 -13.07 -1.948 1 98.19 46 ALA B CA 1
ATOM 2041 C C . ALA B 1 46 ? -11.547 -14.062 -2.971 1 98.19 46 ALA B C 1
ATOM 2043 O O . ALA B 1 46 ? -11.641 -13.758 -4.16 1 98.19 46 ALA B O 1
ATOM 2044 N N . VAL B 1 47 ? -11.922 -15.227 -2.51 1 98.62 47 VAL B N 1
ATOM 2045 C CA . VAL B 1 47 ? -12.492 -16.25 -3.375 1 98.62 47 VAL B CA 1
ATOM 2046 C C . VAL B 1 47 ? -13.781 -15.742 -4.004 1 98.62 47 VAL B C 1
ATOM 2048 O O . VAL B 1 47 ? -14 -15.906 -5.207 1 98.62 47 VAL B O 1
ATOM 2051 N N . ARG B 1 48 ? -14.578 -15.141 -3.234 1 98.12 48 ARG B N 1
ATOM 2052 C CA . ARG B 1 48 ? -15.844 -14.609 -3.742 1 98.12 48 ARG B CA 1
ATOM 2053 C C . ARG B 1 48 ? -15.602 -13.539 -4.809 1 98.12 48 ARG B C 1
ATOM 2055 O O . ARG B 1 48 ? -16.328 -13.477 -5.805 1 98.12 48 ARG B O 1
ATOM 2062 N N . HIS B 1 49 ? -14.633 -12.727 -4.562 1 98.12 49 HIS B N 1
ATOM 2063 C CA . HIS B 1 49 ? -14.281 -11.719 -5.559 1 98.12 49 HIS B CA 1
ATOM 2064 C C . HIS B 1 49 ? -13.875 -12.367 -6.875 1 98.12 49 HIS B C 1
ATOM 2066 O O . HIS B 1 49 ? -14.289 -11.914 -7.949 1 98.12 49 HIS B O 1
ATOM 2072 N N . LEU B 1 50 ? -13.07 -13.398 -6.801 1 98.56 50 LEU B N 1
ATOM 2073 C CA . LEU B 1 50 ? -12.641 -14.102 -8 1 98.56 50 LEU B CA 1
ATOM 2074 C C . LEU B 1 50 ? -13.828 -14.742 -8.711 1 98.56 50 LEU B C 1
ATOM 2076 O O . LEU B 1 50 ? -13.914 -14.719 -9.938 1 98.56 50 LEU B O 1
ATOM 2080 N N . GLN B 1 51 ? -14.742 -15.227 -7.93 1 98.56 51 GLN B N 1
ATOM 2081 C CA . GLN B 1 51 ? -15.875 -15.961 -8.469 1 98.56 51 GLN B CA 1
ATOM 2082 C C . GLN B 1 51 ? -16.859 -15.023 -9.18 1 98.56 51 GLN B C 1
ATOM 2084 O O . GLN B 1 51 ? -17.75 -15.477 -9.898 1 98.56 51 GLN B O 1
ATOM 2089 N N . ALA B 1 52 ? -16.719 -13.758 -8.992 1 97.62 52 ALA B N 1
ATOM 2090 C CA . ALA B 1 52 ? -17.547 -12.797 -9.719 1 97.62 52 ALA B CA 1
ATOM 2091 C C . ALA B 1 52 ? -17.203 -12.812 -11.211 1 97.62 52 ALA B C 1
ATOM 2093 O O . ALA B 1 52 ? -18 -12.352 -12.031 1 97.62 52 ALA B O 1
ATOM 2094 N N . ASN B 1 53 ? -16.031 -13.18 -11.562 1 98 53 ASN B N 1
ATOM 2095 C CA . ASN B 1 53 ? -15.625 -13.453 -12.945 1 98 53 ASN B CA 1
ATOM 2096 C C . ASN B 1 53 ? -15.977 -14.875 -13.359 1 98 53 ASN B C 1
ATOM 2098 O O . ASN B 1 53 ? -15.539 -15.836 -12.719 1 98 53 ASN B O 1
ATOM 2102 N N . ASP B 1 54 ? -16.719 -15.023 -14.438 1 98.31 54 ASP B N 1
ATOM 2103 C CA . ASP B 1 54 ? -17.25 -16.328 -14.844 1 98.31 54 ASP B CA 1
ATOM 2104 C C . ASP B 1 54 ? -16.125 -17.328 -15.078 1 98.31 54 ASP B C 1
ATOM 2106 O O . ASP B 1 54 ? -16.219 -18.484 -14.695 1 98.31 54 ASP B O 1
ATOM 2110 N N . GLN B 1 55 ? -15.117 -16.906 -15.688 1 98.38 55 GLN B N 1
ATOM 2111 C CA . GLN B 1 55 ? -14.008 -17.812 -15.977 1 98.38 55 GLN B CA 1
ATOM 2112 C C . GLN B 1 55 ? -13.32 -18.25 -14.688 1 98.38 55 GLN B C 1
ATOM 2114 O O . GLN B 1 55 ? -12.961 -19.422 -14.547 1 98.38 55 GLN B O 1
ATOM 2119 N N . CYS B 1 56 ? -13.109 -17.359 -13.75 1 98.81 56 CYS B N 1
ATOM 2120 C CA . CYS B 1 56 ? -12.531 -17.703 -12.461 1 98.81 56 CYS B CA 1
ATOM 2121 C C . CYS B 1 56 ? -13.43 -18.672 -11.695 1 98.81 56 CYS B C 1
ATOM 2123 O O . CYS B 1 56 ? -12.945 -19.641 -11.109 1 98.81 56 CYS B O 1
ATOM 2125 N N . ALA B 1 57 ? -14.68 -18.359 -11.75 1 98.69 57 ALA B N 1
ATOM 2126 C CA . ALA B 1 57 ? -15.648 -19.203 -11.062 1 98.69 57 ALA B CA 1
ATOM 2127 C C . ALA B 1 57 ? -15.594 -20.641 -11.594 1 98.69 57 ALA B C 1
ATOM 2129 O O . ALA B 1 57 ? -15.664 -21.594 -10.828 1 98.69 57 ALA B O 1
ATOM 2130 N N . GLU B 1 58 ? -15.523 -20.734 -12.867 1 98.62 58 GLU B N 1
ATOM 2131 C CA . GLU B 1 58 ? -15.445 -22.062 -13.5 1 98.62 58 GLU B CA 1
ATOM 2132 C C . GLU B 1 58 ? -14.188 -22.797 -13.07 1 98.62 58 GLU B C 1
ATOM 2134 O O . GLU B 1 58 ? -14.242 -24 -12.758 1 98.62 58 GLU B O 1
ATOM 2139 N N . LEU B 1 59 ? -13.023 -22.109 -13.07 1 98.69 59 LEU B N 1
ATOM 2140 C CA . LEU B 1 59 ? -11.773 -22.719 -12.641 1 98.69 59 LEU B CA 1
ATOM 2141 C C . LEU B 1 59 ? -11.875 -23.219 -11.203 1 98.69 59 LEU B C 1
ATOM 2143 O O . LEU B 1 59 ? -11.43 -24.328 -10.891 1 98.69 59 LEU B O 1
ATOM 2147 N N . ILE B 1 60 ? -12.445 -22.406 -10.352 1 98.81 60 ILE B N 1
ATOM 2148 C CA . ILE B 1 60 ? -12.555 -22.734 -8.93 1 98.81 60 ILE B CA 1
ATOM 2149 C C . ILE B 1 60 ? -13.477 -23.938 -8.75 1 98.81 60 ILE B C 1
ATOM 2151 O O . ILE B 1 60 ? -13.156 -24.859 -8.008 1 98.81 60 ILE B O 1
ATOM 2155 N N . ALA B 1 61 ? -14.57 -23.953 -9.461 1 98.38 61 ALA B N 1
ATOM 2156 C CA . ALA B 1 61 ? -15.531 -25.047 -9.375 1 98.38 61 ALA B CA 1
ATOM 2157 C C . ALA B 1 61 ? -14.922 -26.359 -9.875 1 98.38 61 ALA B C 1
ATOM 2159 O O . ALA B 1 61 ? -15.133 -27.406 -9.273 1 98.38 61 ALA B O 1
ATOM 2160 N N . GLU B 1 62 ? -14.148 -26.281 -10.898 1 98 62 GLU B N 1
ATOM 2161 C CA . GLU B 1 62 ? -13.57 -27.453 -11.547 1 98 62 GLU B CA 1
ATOM 2162 C C . GLU B 1 62 ? -12.32 -27.922 -10.812 1 98 62 GLU B C 1
ATOM 2164 O O . GLU B 1 62 ? -11.836 -29.031 -11.055 1 98 62 GLU B O 1
ATOM 2169 N N . ARG B 1 63 ? -11.766 -27.047 -10.016 1 98.38 63 ARG B N 1
ATOM 2170 C CA . ARG B 1 63 ? -10.469 -27.281 -9.391 1 98.38 63 ARG B CA 1
ATOM 2171 C C . ARG B 1 63 ? -9.406 -27.609 -10.445 1 98.38 63 ARG B C 1
ATOM 2173 O O . ARG B 1 63 ? -8.672 -28.578 -10.312 1 98.38 63 ARG B O 1
ATOM 2180 N N . TYR B 1 64 ? -9.484 -26.797 -11.406 1 98.38 64 TYR B N 1
ATOM 2181 C CA . TYR B 1 64 ? -8.539 -27.016 -12.492 1 98.38 64 TYR B CA 1
ATOM 2182 C C . TYR B 1 64 ? -7.105 -26.859 -12.016 1 98.38 64 TYR B C 1
ATOM 2184 O O . TYR B 1 64 ? -6.738 -25.812 -11.477 1 98.38 64 TYR B O 1
ATOM 2192 N N . MET B 1 65 ? -6.285 -27.844 -12.219 1 98.19 65 MET B N 1
ATOM 2193 C CA . MET B 1 65 ? -4.832 -27.812 -12.055 1 98.19 65 MET B CA 1
ATOM 2194 C C . MET B 1 65 ? -4.137 -28.359 -13.305 1 98.19 65 MET B C 1
ATOM 2196 O O . MET B 1 65 ? -4.504 -29.422 -13.812 1 98.19 65 MET B O 1
ATOM 2200 N N . ALA B 1 66 ? -3.227 -27.656 -13.844 1 97.56 66 ALA B N 1
ATOM 2201 C CA . ALA B 1 66 ? -2.463 -28.125 -14.992 1 97.56 66 ALA B CA 1
ATOM 2202 C C . ALA B 1 66 ? -1.521 -29.266 -14.594 1 97.56 66 ALA B C 1
ATOM 2204 O O . ALA B 1 66 ? -1.206 -29.422 -13.414 1 97.56 66 ALA B O 1
ATOM 2205 N N . GLU B 1 67 ? -1.13 -30 -15.578 1 96.25 67 GLU B N 1
ATOM 2206 C CA . GLU B 1 67 ? -0.042 -30.953 -15.375 1 96.25 67 GLU B CA 1
ATOM 2207 C C . GLU B 1 67 ? 1.264 -30.234 -15.039 1 96.25 67 GLU B C 1
ATOM 2209 O O . GLU B 1 67 ? 1.374 -29.016 -15.227 1 96.25 67 GLU B O 1
ATOM 2214 N N . ASP B 1 68 ? 2.189 -31.016 -14.508 1 97.06 68 ASP B N 1
ATOM 2215 C CA . ASP B 1 68 ? 3.498 -30.438 -14.227 1 97.06 68 ASP B CA 1
ATOM 2216 C C . ASP B 1 68 ? 4.062 -29.734 -15.461 1 97.06 68 ASP B C 1
ATOM 2218 O O . ASP B 1 68 ? 3.902 -30.219 -16.578 1 97.06 68 ASP B O 1
ATOM 2222 N N . HIS B 1 69 ? 4.66 -28.594 -15.234 1 97.62 69 HIS B N 1
ATOM 2223 C CA . HIS B 1 69 ? 5.281 -27.859 -16.328 1 97.62 69 HIS B CA 1
ATOM 2224 C C . HIS B 1 69 ? 6.523 -28.578 -16.844 1 97.62 69 HIS B C 1
ATOM 2226 O O . HIS B 1 69 ? 7.555 -28.609 -16.172 1 97.62 69 HIS B O 1
ATOM 2232 N N . ASP B 1 70 ? 6.434 -29.219 -17.938 1 97.19 70 ASP B N 1
ATOM 2233 C CA . ASP B 1 70 ? 7.535 -29.953 -18.547 1 97.19 70 ASP B CA 1
ATOM 2234 C C . ASP B 1 70 ? 8.555 -29 -19.172 1 97.19 70 ASP B C 1
ATOM 2236 O O . ASP B 1 70 ? 8.453 -28.672 -20.359 1 97.19 70 ASP B O 1
ATOM 2240 N N . ILE B 1 71 ? 9.57 -28.656 -18.422 1 98.25 71 ILE B N 1
ATOM 2241 C CA . ILE B 1 71 ? 10.547 -27.641 -18.812 1 98.25 71 ILE B CA 1
ATOM 2242 C C . ILE B 1 71 ? 11.211 -28.047 -20.125 1 98.25 71 ILE B C 1
ATOM 2244 O O . ILE B 1 71 ? 11.352 -27.234 -21.047 1 98.25 71 ILE B O 1
ATOM 2248 N N . ALA B 1 72 ? 11.594 -29.297 -20.234 1 98 72 ALA B N 1
ATOM 2249 C CA . ALA B 1 72 ? 12.25 -29.781 -21.453 1 98 72 ALA B CA 1
ATOM 2250 C C . ALA B 1 72 ? 11.352 -29.609 -22.672 1 98 72 ALA B C 1
ATOM 2252 O O . ALA B 1 72 ? 11.82 -29.188 -23.734 1 98 72 ALA B O 1
ATOM 2253 N N . HIS B 1 73 ? 10.125 -29.922 -22.531 1 98.25 73 HIS B N 1
ATOM 2254 C CA . HIS B 1 73 ? 9.18 -29.781 -23.625 1 98.25 73 HIS B CA 1
ATOM 2255 C C . HIS B 1 73 ? 8.945 -28.312 -23.953 1 98.25 73 HIS B C 1
ATOM 2257 O O . HIS B 1 73 ? 8.891 -27.938 -25.125 1 98.25 73 HIS B O 1
ATOM 2263 N N . LEU B 1 74 ? 8.797 -27.469 -22.953 1 98.69 74 LEU B N 1
ATOM 2264 C CA . LEU B 1 74 ? 8.531 -26.047 -23.156 1 98.69 74 LEU B CA 1
ATOM 2265 C C . LEU B 1 74 ? 9.68 -25.375 -23.891 1 98.69 74 LEU B C 1
ATOM 2267 O O . LEU B 1 74 ? 9.461 -24.438 -24.672 1 98.69 74 LEU B O 1
ATOM 2271 N N . LEU B 1 75 ? 10.906 -25.875 -23.703 1 98.56 75 LEU B N 1
ATOM 2272 C CA . LEU B 1 75 ? 12.086 -25.312 -24.344 1 98.56 75 LEU B CA 1
ATOM 2273 C C . LEU B 1 75 ? 12.086 -25.609 -25.844 1 98.56 75 LEU B C 1
ATOM 2275 O O . LEU B 1 75 ? 12.883 -25.047 -26.594 1 98.56 75 LEU B O 1
ATOM 2279 N N . THR B 1 76 ? 11.109 -26.438 -26.312 1 98.56 76 THR B N 1
ATOM 2280 C CA . THR B 1 76 ? 11.023 -26.75 -27.734 1 98.56 76 THR B CA 1
ATOM 2281 C C . THR B 1 76 ? 10.102 -25.766 -28.438 1 98.56 76 THR B C 1
ATOM 2283 O O . THR B 1 76 ? 10.055 -25.719 -29.672 1 98.56 76 THR B O 1
ATOM 2286 N N . TYR B 1 77 ? 9.344 -24.953 -27.734 1 98.69 77 TYR B N 1
ATOM 2287 C CA . TYR B 1 77 ? 8.445 -23.969 -28.328 1 98.69 77 TYR B CA 1
ATOM 2288 C C . TYR B 1 77 ? 9.227 -22.828 -28.969 1 98.69 77 TYR B C 1
ATOM 2290 O O . TYR B 1 77 ? 10.43 -22.688 -28.734 1 98.69 77 TYR B O 1
ATOM 2298 N N . PRO B 1 78 ? 8.539 -21.969 -29.766 1 98.62 78 PRO B N 1
ATOM 2299 C CA . PRO B 1 78 ? 9.203 -20.781 -30.312 1 98.62 78 PRO B CA 1
ATOM 2300 C C . PRO B 1 78 ? 9.828 -19.906 -29.219 1 98.62 78 PRO B C 1
ATOM 2302 O O . PRO B 1 78 ? 9.258 -19.766 -28.141 1 98.62 78 PRO B O 1
ATOM 2305 N N . THR B 1 79 ? 10.945 -19.266 -29.484 1 98.62 79 THR B N 1
ATOM 2306 C CA . THR B 1 79 ? 11.758 -18.562 -28.5 1 98.62 79 THR B CA 1
ATOM 2307 C C . THR B 1 79 ? 11.031 -17.344 -27.969 1 98.62 79 THR B C 1
ATOM 2309 O O . THR B 1 79 ? 11.391 -16.797 -26.922 1 98.62 79 THR B O 1
ATOM 2312 N N . ASP B 1 80 ? 9.969 -16.859 -28.656 1 98.69 80 ASP B N 1
ATOM 2313 C CA . ASP B 1 80 ? 9.227 -15.688 -28.188 1 98.69 80 ASP B CA 1
ATOM 2314 C C . ASP B 1 80 ? 7.953 -16.094 -27.453 1 98.69 80 ASP B C 1
ATOM 2316 O O . ASP B 1 80 ? 7.176 -15.242 -27.031 1 98.69 80 ASP B O 1
ATOM 2320 N N . SER B 1 81 ? 7.742 -17.406 -27.328 1 98.88 81 SER B N 1
ATOM 2321 C CA . SER B 1 81 ? 6.523 -17.906 -26.703 1 98.88 81 SER B CA 1
ATOM 2322 C C . SER B 1 81 ? 6.605 -17.812 -25.188 1 98.88 81 SER B C 1
ATOM 2324 O O . SER B 1 81 ? 7.699 -17.781 -24.625 1 98.88 81 SER B O 1
ATOM 2326 N N . LEU B 1 82 ? 5.473 -17.766 -24.531 1 98.81 82 LEU B N 1
ATOM 2327 C CA . LEU B 1 82 ? 5.41 -17.797 -23.062 1 98.81 82 LEU B CA 1
ATOM 2328 C C . LEU B 1 82 ? 6.113 -19.047 -22.531 1 98.81 82 LEU B C 1
ATOM 2330 O O . LEU B 1 82 ? 6.914 -18.953 -21.594 1 98.81 82 LEU B O 1
ATOM 2334 N N . GLY B 1 83 ? 5.816 -20.203 -23.141 1 98.81 83 GLY B N 1
ATOM 2335 C CA . GLY B 1 83 ? 6.383 -21.469 -22.672 1 98.81 83 GLY B CA 1
ATOM 2336 C C . GLY B 1 83 ? 7.902 -21.469 -22.672 1 98.81 83 GLY B C 1
ATOM 2337 O O . GLY B 1 83 ? 8.523 -21.844 -21.672 1 98.81 83 GLY B O 1
ATOM 2338 N N . PHE B 1 84 ? 8.5 -21.047 -23.781 1 98.81 84 PHE B N 1
ATOM 2339 C CA . PHE B 1 84 ? 9.953 -21.047 -23.891 1 98.81 84 PHE B CA 1
ATOM 2340 C C . PHE B 1 84 ? 10.57 -20.078 -22.875 1 98.81 84 PHE B C 1
ATOM 2342 O O . PHE B 1 84 ? 11.5 -20.438 -22.156 1 98.81 84 PHE B O 1
ATOM 2349 N N . ILE B 1 85 ? 10.078 -18.891 -22.812 1 98.81 85 ILE B N 1
ATOM 2350 C CA . ILE B 1 85 ? 10.633 -17.844 -21.953 1 98.81 85 ILE B CA 1
ATOM 2351 C C . ILE B 1 85 ? 10.492 -18.25 -20.484 1 98.81 85 ILE B C 1
ATOM 2353 O O . ILE B 1 85 ? 11.422 -18.062 -19.703 1 98.81 85 ILE B O 1
ATOM 2357 N N . TYR B 1 86 ? 9.359 -18.781 -20.203 1 98.69 86 TYR B N 1
ATOM 2358 C CA . TYR B 1 86 ? 9.125 -19.312 -18.859 1 98.69 86 TYR B CA 1
ATOM 2359 C C . TYR B 1 86 ? 10.133 -20.406 -18.531 1 98.69 86 TYR B C 1
ATOM 2361 O O . TYR B 1 86 ? 10.805 -20.344 -17.5 1 98.69 86 TYR B O 1
ATOM 2369 N N . ALA B 1 87 ? 10.234 -21.359 -19.328 1 98.75 87 ALA B N 1
ATOM 2370 C CA . ALA B 1 87 ? 11.109 -22.5 -19.094 1 98.75 87 ALA B CA 1
ATOM 2371 C C . ALA B 1 87 ? 12.562 -22.062 -18.969 1 98.75 87 ALA B C 1
ATOM 2373 O O . ALA B 1 87 ? 13.289 -22.531 -18.078 1 98.75 87 ALA B O 1
ATOM 2374 N N . GLN B 1 88 ? 12.945 -21.219 -19.828 1 98.62 88 GLN B N 1
ATOM 2375 C CA . GLN B 1 88 ? 14.305 -20.703 -19.766 1 98.62 88 GLN B CA 1
ATOM 2376 C C . GLN B 1 88 ? 14.578 -20.016 -18.438 1 98.62 88 GLN B C 1
ATOM 2378 O O . GLN B 1 88 ? 15.641 -20.203 -17.844 1 98.62 88 GLN B O 1
ATOM 2383 N N . SER B 1 89 ? 13.672 -19.188 -18.016 1 98.31 89 SER B N 1
ATOM 2384 C CA . SER B 1 89 ? 13.805 -18.469 -16.766 1 98.31 89 SER B CA 1
ATOM 2385 C C . SER B 1 89 ? 13.875 -19.422 -15.57 1 98.31 89 SER B C 1
ATOM 2387 O O . SER B 1 89 ? 14.734 -19.281 -14.703 1 98.31 89 SER B O 1
ATOM 2389 N N . MET B 1 90 ? 12.953 -20.391 -15.586 1 98.12 90 MET B N 1
ATOM 2390 C CA . MET B 1 90 ? 12.906 -21.359 -14.5 1 98.12 90 MET B CA 1
ATOM 2391 C C . MET B 1 90 ? 14.203 -22.172 -14.438 1 98.12 90 MET B C 1
ATOM 2393 O O . MET B 1 90 ? 14.75 -22.375 -13.352 1 98.12 90 MET B O 1
ATOM 2397 N N . GLN B 1 91 ? 14.625 -22.562 -15.547 1 97.69 91 GLN B N 1
ATOM 2398 C CA . GLN B 1 91 ? 15.859 -23.328 -15.633 1 97.69 91 GLN B CA 1
ATOM 2399 C C . GLN B 1 91 ? 17.047 -22.516 -15.141 1 97.69 91 GLN B C 1
ATOM 240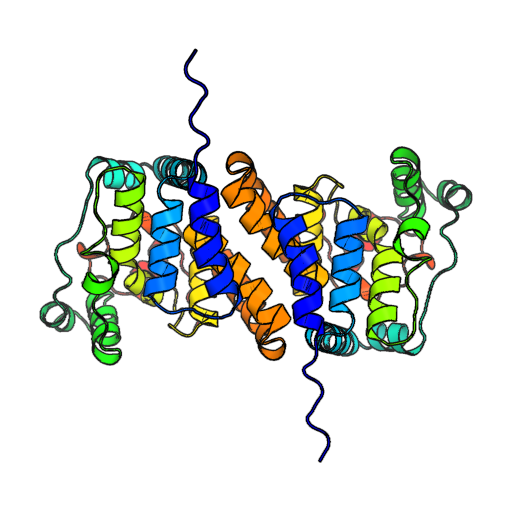1 O O . GLN B 1 91 ? 17.875 -23 -14.367 1 97.69 91 GLN B O 1
ATOM 2406 N N . ALA B 1 92 ? 17.172 -21.312 -15.555 1 97.44 92 ALA B N 1
ATOM 2407 C CA . ALA B 1 92 ? 18.297 -20.438 -15.203 1 97.44 92 ALA B CA 1
ATOM 2408 C C . ALA B 1 92 ? 18.359 -20.219 -13.695 1 97.44 92 ALA B C 1
ATOM 2410 O O . ALA B 1 92 ? 19.438 -20.109 -13.125 1 97.44 92 ALA B O 1
ATOM 2411 N N . LYS B 1 93 ? 17.25 -20.203 -13.023 1 96.25 93 LYS B N 1
ATOM 2412 C CA . LYS B 1 93 ? 17.172 -19.891 -11.602 1 96.25 93 LYS B CA 1
ATOM 2413 C C . LYS B 1 93 ? 17.156 -21.172 -10.766 1 96.25 93 LYS B C 1
ATOM 2415 O O . LYS B 1 93 ? 17.281 -21.125 -9.539 1 96.25 93 LYS B O 1
ATOM 2420 N N . GLY B 1 94 ? 16.938 -22.25 -11.477 1 96.19 94 GLY B N 1
ATOM 2421 C CA . GLY B 1 94 ? 16.828 -23.531 -10.789 1 96.19 94 GLY B CA 1
ATOM 2422 C C . GLY B 1 94 ? 15.531 -23.688 -10.023 1 96.19 94 GLY B C 1
ATOM 2423 O O . GLY B 1 94 ? 15.5 -24.328 -8.969 1 96.19 94 GLY B O 1
ATOM 2424 N N . PHE B 1 95 ? 14.523 -23.047 -10.469 1 95.56 95 PHE B N 1
ATOM 2425 C CA . PHE B 1 95 ? 13.234 -23.062 -9.797 1 95.56 95 PHE B CA 1
ATOM 2426 C C . PHE B 1 95 ? 12.359 -24.188 -10.344 1 95.56 95 PHE B C 1
ATOM 2428 O O . PHE B 1 95 ? 12.508 -24.594 -11.5 1 95.56 95 PHE B O 1
ATOM 2435 N N . ARG B 1 96 ? 11.523 -24.688 -9.562 1 95.88 96 ARG B N 1
ATOM 2436 C CA . ARG B 1 96 ? 10.453 -25.625 -9.93 1 95.88 96 ARG B CA 1
ATOM 2437 C C . ARG B 1 96 ? 9.109 -25.156 -9.375 1 95.88 96 ARG B C 1
ATOM 2439 O O . ARG B 1 96 ? 8.969 -24.953 -8.172 1 95.88 96 ARG B O 1
ATOM 2446 N N . ALA B 1 97 ? 8.133 -25.016 -10.305 1 95.88 97 ALA B N 1
ATOM 2447 C CA . ALA B 1 97 ? 6.809 -24.609 -9.852 1 95.88 97 ALA B CA 1
ATOM 2448 C C . ALA B 1 97 ? 6.277 -25.562 -8.789 1 95.88 97 ALA B C 1
ATOM 2450 O O . ALA B 1 97 ? 5.578 -25.141 -7.859 1 95.88 97 ALA B O 1
ATOM 2451 N N . GLU B 1 98 ? 6.57 -26.844 -8.859 1 96 98 GLU B N 1
ATOM 2452 C CA . GLU B 1 98 ? 6.09 -27.906 -7.965 1 96 98 GLU B CA 1
ATOM 2453 C C . GLU B 1 98 ? 6.504 -27.625 -6.523 1 96 98 GLU B C 1
ATOM 2455 O O . GLU B 1 98 ? 5.836 -28.078 -5.586 1 96 98 GLU B O 1
ATOM 2460 N N . ASP B 1 99 ? 7.562 -26.922 -6.355 1 94.81 99 ASP B N 1
ATOM 2461 C CA . ASP B 1 99 ? 8.039 -26.609 -5.016 1 94.81 99 ASP B CA 1
ATOM 2462 C C . ASP B 1 99 ? 7.082 -25.656 -4.297 1 94.81 99 ASP B C 1
ATOM 2464 O O . ASP B 1 99 ? 7.133 -25.516 -3.074 1 94.81 99 ASP B O 1
ATOM 2468 N N . LEU B 1 100 ? 6.238 -24.969 -5.055 1 94.69 100 LEU B N 1
ATOM 2469 C CA . LEU B 1 100 ? 5.363 -23.969 -4.469 1 94.69 100 LEU B CA 1
ATOM 2470 C C . LEU B 1 100 ? 3.963 -24.516 -4.242 1 94.69 100 LEU B C 1
ATOM 2472 O O . LEU B 1 100 ? 3.244 -24.062 -3.352 1 94.69 100 LEU B O 1
ATOM 2476 N N . TYR B 1 101 ? 3.572 -25.531 -5.062 1 95.25 101 TYR B N 1
ATOM 2477 C CA . TYR B 1 101 ? 2.148 -25.828 -4.992 1 95.25 101 TYR B CA 1
ATOM 2478 C C . TYR B 1 101 ? 1.915 -27.312 -4.672 1 95.25 101 TYR B C 1
ATOM 2480 O O . TYR B 1 101 ? 0.818 -27.688 -4.262 1 95.25 101 TYR B O 1
ATOM 2488 N N . LYS B 1 102 ? 2.836 -28.188 -4.832 1 93.5 102 LYS B N 1
ATOM 2489 C CA . LYS B 1 102 ? 2.594 -29.641 -4.762 1 93.5 102 LYS B CA 1
ATOM 2490 C C . LYS B 1 102 ? 2.178 -30.047 -3.355 1 93.5 102 LYS B C 1
ATOM 2492 O O . LYS B 1 102 ? 1.401 -31 -3.186 1 93.5 102 LYS B O 1
ATOM 2497 N N . ASP B 1 103 ? 2.629 -29.281 -2.348 1 90.31 103 ASP B N 1
ATOM 2498 C CA . ASP B 1 103 ? 2.32 -29.641 -0.964 1 90.31 103 ASP B CA 1
ATOM 2499 C C . ASP B 1 103 ? 1.128 -28.828 -0.448 1 90.31 103 ASP B C 1
ATOM 2501 O O . ASP B 1 103 ? 0.801 -28.891 0.739 1 90.31 103 ASP B O 1
ATOM 2505 N N . VAL B 1 104 ? 0.524 -28.047 -1.272 1 91.81 104 VAL B N 1
ATOM 2506 C CA . VAL B 1 104 ? -0.676 -27.312 -0.888 1 91.81 104 VAL B CA 1
ATOM 2507 C C . VAL B 1 104 ? -1.903 -28.219 -1.042 1 91.81 104 VAL B C 1
ATOM 2509 O O . VAL B 1 104 ? -2.336 -28.5 -2.162 1 91.81 104 VAL B O 1
ATOM 2512 N N . PRO B 1 105 ? -2.465 -28.703 0.06 1 93.06 105 PRO B N 1
ATOM 2513 C CA . PRO B 1 105 ? -3.664 -29.531 -0.054 1 93.06 105 PRO B CA 1
ATOM 2514 C C . PRO B 1 105 ? -4.879 -28.75 -0.558 1 93.06 105 PRO B C 1
ATOM 2516 O O . PRO B 1 105 ? -5.086 -27.609 -0.167 1 93.06 105 PRO B O 1
ATOM 2519 N N . ILE B 1 106 ? -5.625 -29.297 -1.44 1 97.06 106 ILE B N 1
ATOM 2520 C CA . ILE B 1 106 ? -6.824 -28.656 -1.982 1 97.06 106 ILE B CA 1
ATOM 2521 C C . ILE B 1 106 ? -8.062 -29.25 -1.321 1 97.06 106 ILE B C 1
ATOM 2523 O O . ILE B 1 106 ? -8.516 -30.328 -1.692 1 97.06 106 ILE B O 1
ATOM 2527 N N . TYR B 1 107 ? -8.633 -28.594 -0.332 1 96.38 107 TYR B N 1
ATOM 2528 C CA . TYR B 1 107 ? -9.758 -29.125 0.442 1 96.38 107 TYR B CA 1
ATOM 2529 C C . TYR B 1 107 ? -10.875 -28.094 0.534 1 96.38 107 TYR B C 1
ATOM 2531 O O . TYR B 1 107 ? -11.898 -28.328 1.182 1 96.38 107 TYR B O 1
ATOM 2539 N N . SER B 1 108 ? -10.711 -26.953 -0.027 1 97.12 108 SER B N 1
ATOM 2540 C CA . SER B 1 108 ? -11.688 -25.875 -0.052 1 97.12 108 SER B CA 1
ATOM 2541 C C . SER B 1 108 ? -11.453 -24.953 -1.244 1 97.12 108 SER B C 1
ATOM 2543 O O . SER B 1 108 ? -10.445 -25.078 -1.946 1 97.12 108 SER B O 1
ATOM 2545 N N . ASP B 1 109 ? -12.375 -24.078 -1.571 1 98.31 109 ASP B N 1
ATOM 2546 C CA . ASP B 1 109 ? -12.172 -23.078 -2.609 1 98.31 109 ASP B CA 1
ATOM 2547 C C . ASP B 1 109 ? -10.93 -22.234 -2.326 1 98.31 109 ASP B C 1
ATOM 2549 O O . ASP B 1 109 ? -10.141 -21.969 -3.232 1 98.31 109 ASP B O 1
ATOM 2553 N N . ALA B 1 110 ? -10.75 -21.875 -1.087 1 97.56 110 ALA B N 1
ATOM 2554 C CA . ALA B 1 110 ? -9.609 -21.047 -0.685 1 97.56 110 ALA B CA 1
ATOM 2555 C C . ALA B 1 110 ? -8.297 -21.781 -0.942 1 97.56 110 ALA B C 1
ATOM 2557 O O . ALA B 1 110 ? -7.367 -21.203 -1.519 1 97.56 110 ALA B O 1
ATOM 2558 N N . SER B 1 111 ? -8.219 -23 -0.451 1 97.88 111 SER B N 1
ATOM 2559 C CA . SER B 1 111 ? -6.973 -23.734 -0.635 1 97.88 111 SER B CA 1
ATOM 2560 C C . SER B 1 111 ? -6.715 -24.031 -2.109 1 97.88 111 SER B C 1
ATOM 2562 O O . SER B 1 111 ? -5.562 -24.062 -2.547 1 97.88 111 SER B O 1
ATOM 2564 N N . TYR B 1 112 ? -7.77 -24.234 -2.918 1 98.62 112 TYR B N 1
ATOM 2565 C CA . TYR B 1 112 ? -7.598 -24.391 -4.359 1 98.62 112 TYR B CA 1
ATOM 2566 C C . TYR B 1 112 ? -7.016 -23.125 -4.977 1 98.62 112 TYR B C 1
ATOM 2568 O O . TYR B 1 112 ? -6.059 -23.188 -5.75 1 98.62 112 TYR B O 1
ATOM 2576 N N . VAL B 1 113 ? -7.605 -21.984 -4.641 1 98.81 113 VAL B N 1
ATOM 2577 C CA . VAL B 1 113 ? -7.137 -20.719 -5.184 1 98.81 113 VAL B CA 1
ATOM 2578 C C . VAL B 1 113 ? -5.656 -20.531 -4.855 1 98.81 113 VAL B C 1
ATOM 2580 O O . VAL B 1 113 ? -4.863 -20.156 -5.723 1 98.81 113 VAL B O 1
ATOM 2583 N N . GLU B 1 114 ? -5.285 -20.812 -3.629 1 98.5 114 GLU B N 1
ATOM 2584 C CA . GLU B 1 114 ? -3.885 -20.703 -3.234 1 98.5 114 GLU B CA 1
ATOM 2585 C C . GLU B 1 114 ? -3.002 -21.641 -4.047 1 98.5 114 GLU B C 1
ATOM 2587 O O . GLU B 1 114 ? -1.921 -21.25 -4.496 1 98.5 114 GLU B O 1
ATOM 2592 N N . ALA B 1 115 ? -3.434 -22.875 -4.207 1 98.31 115 ALA B N 1
ATOM 2593 C CA . ALA B 1 115 ? -2.666 -23.844 -4.977 1 98.31 115 ALA B CA 1
ATOM 2594 C C . ALA B 1 115 ? -2.479 -23.391 -6.418 1 98.31 115 ALA B C 1
ATOM 2596 O O . ALA B 1 115 ? -1.377 -23.469 -6.965 1 98.31 115 ALA B O 1
ATOM 2597 N N . ARG B 1 116 ? -3.551 -22.922 -7.004 1 98.81 116 ARG B N 1
ATOM 2598 C CA . ARG B 1 116 ? -3.506 -22.469 -8.391 1 98.81 116 ARG B CA 1
ATOM 2599 C C . ARG B 1 116 ? -2.607 -21.25 -8.547 1 98.81 116 ARG B C 1
ATOM 2601 O O . ARG B 1 116 ? -1.806 -21.172 -9.477 1 98.81 116 ARG B O 1
ATOM 2608 N N . LEU B 1 117 ? -2.732 -20.266 -7.637 1 98.62 117 LEU B N 1
ATOM 2609 C CA . LEU B 1 117 ? -1.854 -19.109 -7.645 1 98.62 117 LEU B CA 1
ATOM 2610 C C . LEU B 1 117 ? -0.394 -19.531 -7.508 1 98.62 117 LEU B C 1
ATOM 2612 O O . LEU B 1 117 ? 0.479 -19 -8.195 1 98.62 117 LEU B O 1
ATOM 2616 N N . SER B 1 118 ? -0.153 -20.484 -6.676 1 98.12 118 SER B N 1
ATOM 2617 C CA . SER B 1 118 ? 1.205 -20.984 -6.469 1 98.12 118 SER B CA 1
ATOM 2618 C C . SER B 1 118 ? 1.744 -21.656 -7.727 1 98.12 118 SER B C 1
ATOM 2620 O O . SER B 1 118 ? 2.896 -21.438 -8.109 1 98.12 118 SER B O 1
ATOM 2622 N N . GLN B 1 119 ? 0.903 -22.406 -8.352 1 98.38 119 GLN B N 1
ATOM 2623 C CA . GLN B 1 119 ? 1.315 -23.109 -9.562 1 98.38 119 GLN B CA 1
ATOM 2624 C C . GLN B 1 119 ? 1.686 -22.125 -10.672 1 98.38 119 GLN B C 1
ATOM 2626 O O . GLN B 1 119 ? 2.598 -22.391 -11.461 1 98.38 119 GLN B O 1
ATOM 2631 N N . THR B 1 120 ? 1.016 -21.031 -10.727 1 98.62 120 THR B N 1
ATOM 2632 C CA . THR B 1 120 ? 1.175 -20.125 -11.859 1 98.62 120 THR B CA 1
ATOM 2633 C C . THR B 1 120 ? 2.025 -18.922 -11.469 1 98.62 120 THR B C 1
ATOM 2635 O O . THR B 1 120 ? 2.266 -18.031 -12.281 1 98.62 120 THR B O 1
ATOM 2638 N N . HIS B 1 121 ? 2.486 -18.828 -10.242 1 98.31 121 HIS B N 1
ATOM 2639 C CA . HIS B 1 121 ? 3.176 -17.688 -9.641 1 98.31 121 HIS B CA 1
ATOM 2640 C C . HIS B 1 121 ? 4.316 -17.219 -10.531 1 98.31 121 HIS B C 1
ATOM 2642 O O . HIS B 1 121 ? 4.422 -16.016 -10.828 1 98.31 121 HIS B O 1
ATOM 2648 N N . ASP B 1 122 ? 5.156 -18.125 -10.992 1 98.44 122 ASP B N 1
ATOM 2649 C CA . ASP B 1 122 ? 6.328 -17.75 -11.773 1 98.44 122 ASP B CA 1
ATOM 2650 C C . ASP B 1 122 ? 5.934 -17.297 -13.18 1 98.44 122 ASP B C 1
ATOM 2652 O O . ASP B 1 122 ? 6.664 -16.547 -13.828 1 98.44 122 ASP B O 1
ATOM 2656 N N . ILE B 1 123 ? 4.809 -17.75 -13.695 1 98.69 123 ILE B N 1
ATOM 2657 C CA . ILE B 1 123 ? 4.289 -17.25 -14.961 1 98.69 123 ILE B CA 1
ATOM 2658 C C . ILE B 1 123 ? 3.951 -15.773 -14.836 1 98.69 123 ILE B C 1
ATOM 2660 O O . ILE B 1 123 ? 4.219 -14.992 -15.75 1 98.69 123 ILE B O 1
ATOM 2664 N N . TRP B 1 124 ? 3.402 -15.383 -13.703 1 98.56 124 TRP B N 1
ATOM 2665 C CA . TRP B 1 124 ? 3.033 -13.992 -13.484 1 98.56 124 TRP B CA 1
ATOM 2666 C C . TRP B 1 124 ? 4.266 -13.094 -13.492 1 98.56 124 TRP B C 1
ATOM 2668 O O . TRP B 1 124 ? 4.215 -11.961 -13.977 1 98.56 124 TRP B O 1
ATOM 2678 N N . HIS B 1 125 ? 5.379 -13.578 -12.953 1 98.5 125 HIS B N 1
ATOM 2679 C CA . HIS B 1 125 ? 6.621 -12.828 -13.078 1 98.5 125 HIS B CA 1
ATOM 2680 C C . HIS B 1 125 ? 6.965 -12.562 -14.539 1 98.5 125 HIS B C 1
ATOM 2682 O O . HIS B 1 125 ? 7.348 -11.453 -14.898 1 98.5 125 HIS B O 1
ATOM 2688 N N . ILE B 1 126 ? 6.828 -13.539 -15.352 1 98.25 126 ILE B N 1
ATOM 2689 C CA . ILE B 1 126 ? 7.211 -13.453 -16.75 1 98.25 126 ILE B CA 1
ATOM 2690 C C . ILE B 1 126 ? 6.297 -12.461 -17.484 1 98.25 126 ILE B C 1
ATOM 2692 O O . ILE B 1 126 ? 6.77 -11.586 -18.203 1 98.25 126 ILE B O 1
ATOM 2696 N N . VAL B 1 127 ? 5.027 -12.555 -17.281 1 98.31 127 VAL B N 1
ATOM 2697 C CA . VAL B 1 127 ? 4.09 -11.758 -18.047 1 98.31 127 VAL B CA 1
ATOM 2698 C C . VAL B 1 127 ? 4.133 -10.305 -17.578 1 98.31 127 VAL B C 1
ATOM 2700 O O . VAL B 1 127 ? 3.922 -9.383 -18.375 1 98.31 127 VAL B O 1
ATOM 2703 N N . THR B 1 128 ? 4.449 -10.047 -16.344 1 98.38 128 THR B N 1
ATOM 2704 C CA . THR B 1 128 ? 4.438 -8.688 -15.812 1 98.38 128 THR B CA 1
ATOM 2705 C C . THR B 1 128 ? 5.805 -8.031 -15.977 1 98.38 128 THR B C 1
ATOM 2707 O O . THR B 1 128 ? 5.914 -6.801 -15.977 1 98.38 128 THR B O 1
ATOM 2710 N N . GLY B 1 129 ? 6.871 -8.898 -15.93 1 98 129 GLY B N 1
ATOM 2711 C CA . GLY B 1 129 ? 8.219 -8.367 -16.047 1 98 129 GLY B CA 1
ATOM 2712 C C . GLY B 1 129 ? 8.883 -8.125 -14.711 1 98 129 GLY B C 1
ATOM 2713 O O . GLY B 1 129 ? 10.047 -7.719 -14.656 1 98 129 GLY B O 1
ATOM 2714 N N . PHE B 1 130 ? 8.156 -8.367 -13.602 1 98.38 130 PHE B N 1
ATOM 2715 C CA . PHE B 1 130 ? 8.789 -8.258 -12.297 1 98.38 130 PHE B CA 1
ATOM 2716 C C . PHE B 1 130 ? 9.812 -9.375 -12.094 1 98.38 130 PHE B C 1
ATOM 2718 O O . PHE B 1 130 ? 9.508 -10.547 -12.328 1 98.38 130 PHE B O 1
ATOM 2725 N N . GLY B 1 131 ? 11.023 -9.078 -11.656 1 97.19 131 GLY B N 1
ATOM 2726 C CA . GLY B 1 131 ? 12.008 -10.078 -11.258 1 97.19 131 GLY B CA 1
ATOM 2727 C C . GLY B 1 131 ? 11.703 -10.711 -9.914 1 97.19 131 GLY B C 1
ATOM 2728 O O . GLY B 1 131 ? 10.547 -10.734 -9.477 1 97.19 131 GLY B O 1
ATOM 2729 N N . VAL B 1 132 ? 12.75 -11.344 -9.289 1 96.38 132 VAL B N 1
ATOM 2730 C CA . VAL B 1 132 ? 12.484 -12.125 -8.086 1 96.38 132 VAL B CA 1
ATOM 2731 C C . VAL B 1 132 ? 13.203 -11.5 -6.895 1 96.38 132 VAL B C 1
ATOM 2733 O O . VAL B 1 132 ? 13.289 -12.109 -5.828 1 96.38 132 VAL B O 1
ATOM 2736 N N . SER B 1 133 ? 13.797 -10.266 -7.051 1 96.69 133 SER B N 1
ATOM 2737 C CA . SER B 1 133 ? 14.305 -9.562 -5.883 1 96.69 133 SER B CA 1
ATOM 2738 C C . SER B 1 133 ? 13.195 -9.273 -4.879 1 96.69 133 SER B C 1
ATOM 2740 O O . SER B 1 133 ? 12.016 -9.32 -5.223 1 96.69 133 SER B O 1
ATOM 2742 N N . GLU B 1 134 ? 13.547 -8.977 -3.652 1 96.62 134 GLU B N 1
ATOM 2743 C CA . GLU B 1 134 ? 12.555 -8.719 -2.617 1 96.62 134 GLU B CA 1
ATOM 2744 C C . GLU B 1 134 ? 11.586 -7.613 -3.047 1 96.62 134 GLU B C 1
ATOM 2746 O O . GLU B 1 134 ? 10.367 -7.77 -2.93 1 96.62 134 GLU B O 1
ATOM 2751 N N . ILE B 1 135 ? 12.148 -6.504 -3.564 1 97.88 135 ILE B N 1
ATOM 2752 C CA . ILE B 1 135 ? 11.336 -5.355 -3.967 1 97.88 135 ILE B CA 1
ATOM 2753 C C . ILE B 1 135 ? 10.453 -5.738 -5.152 1 97.88 135 ILE B C 1
ATOM 2755 O O . ILE B 1 135 ? 9.266 -5.414 -5.18 1 97.88 135 ILE B O 1
ATOM 2759 N N . GLU B 1 136 ? 11.008 -6.461 -6.113 1 97.94 136 GLU B N 1
ATOM 2760 C CA . GLU B 1 136 ? 10.242 -6.859 -7.285 1 97.94 136 GLU B CA 1
ATOM 2761 C C . GLU B 1 136 ? 9.164 -7.879 -6.914 1 97.94 136 GLU B C 1
ATOM 2763 O O . GLU B 1 136 ? 8.078 -7.875 -7.492 1 97.94 136 GLU B O 1
ATOM 2768 N N . GLU B 1 137 ? 9.406 -8.758 -5.938 1 98.31 137 GLU B N 1
ATOM 2769 C CA . GLU B 1 137 ? 8.383 -9.664 -5.418 1 98.31 137 GLU B CA 1
ATOM 2770 C C . GLU B 1 137 ? 7.203 -8.891 -4.844 1 98.31 137 GLU B C 1
ATOM 2772 O O . GLU B 1 137 ? 6.047 -9.266 -5.062 1 98.31 137 GLU B O 1
ATOM 2777 N N . ILE B 1 138 ? 7.477 -7.832 -4.168 1 98.56 138 ILE B N 1
ATOM 2778 C CA . ILE B 1 138 ? 6.406 -7.043 -3.57 1 98.56 138 ILE B CA 1
ATOM 2779 C C . ILE B 1 138 ? 5.645 -6.297 -4.664 1 98.56 138 ILE B C 1
ATOM 2781 O O . ILE B 1 138 ? 4.426 -6.129 -4.578 1 98.56 138 ILE B O 1
ATOM 2785 N N . GLY B 1 139 ? 6.371 -5.82 -5.695 1 98.5 139 GLY B N 1
ATOM 2786 C CA . GLY B 1 139 ? 5.68 -5.273 -6.852 1 98.5 139 GLY B CA 1
ATOM 2787 C C . GLY B 1 139 ? 4.672 -6.23 -7.457 1 98.5 139 GLY B C 1
ATOM 2788 O O . GLY B 1 139 ? 3.547 -5.844 -7.766 1 98.5 139 GLY B O 1
ATOM 2789 N N . LEU B 1 140 ? 5.055 -7.465 -7.598 1 98.75 140 LEU B N 1
ATOM 2790 C CA . LEU B 1 140 ? 4.145 -8.477 -8.133 1 98.75 140 LEU B CA 1
ATOM 2791 C C . LEU B 1 140 ? 2.957 -8.68 -7.195 1 98.75 140 LEU B C 1
ATOM 2793 O O . LEU B 1 140 ? 1.826 -8.867 -7.648 1 98.75 140 LEU B O 1
ATOM 2797 N N . GLN B 1 141 ? 3.24 -8.719 -5.875 1 98.69 141 GLN B N 1
ATOM 2798 C CA . GLN B 1 141 ? 2.141 -8.836 -4.926 1 98.69 141 GLN B CA 1
ATOM 2799 C C . GLN B 1 141 ? 1.153 -7.684 -5.074 1 98.69 141 GLN B C 1
ATOM 2801 O O . GLN B 1 141 ? -0.061 -7.883 -5.012 1 98.69 141 GLN B O 1
ATOM 2806 N N . ALA B 1 142 ? 1.682 -6.477 -5.25 1 98.56 142 ALA B N 1
ATOM 2807 C CA . ALA B 1 142 ? 0.812 -5.32 -5.449 1 98.56 142 ALA B CA 1
ATOM 2808 C C . ALA B 1 142 ? -0.034 -5.48 -6.711 1 98.56 142 ALA B C 1
ATOM 2810 O O . ALA B 1 142 ? -1.177 -5.02 -6.762 1 98.56 142 ALA B O 1
ATOM 2811 N N . PHE B 1 143 ? 0.435 -6.133 -7.73 1 98.56 143 PHE B N 1
ATOM 2812 C CA . PHE B 1 143 ? -0.283 -6.406 -8.969 1 98.56 143 PHE B CA 1
ATOM 2813 C C . PHE B 1 143 ? -1.541 -7.223 -8.695 1 98.56 143 PHE B C 1
ATOM 2815 O O . PHE B 1 143 ? -2.57 -7.023 -9.344 1 98.56 143 PHE B O 1
ATOM 2822 N N . HIS B 1 144 ? -1.509 -8.078 -7.691 1 98.5 144 HIS B N 1
ATOM 2823 C CA . HIS B 1 144 ? -2.631 -8.961 -7.375 1 98.5 144 HIS B CA 1
ATOM 2824 C C . HIS B 1 144 ? -3.824 -8.164 -6.863 1 98.5 144 HIS B C 1
ATOM 2826 O O . HIS B 1 144 ? -4.977 -8.531 -7.109 1 98.5 144 HIS B O 1
ATOM 2832 N N . LEU B 1 145 ? -3.584 -7.113 -6.254 1 98.31 145 LEU B N 1
ATOM 2833 C CA . LEU B 1 145 ? -4.566 -6.527 -5.352 1 98.31 145 LEU B CA 1
ATOM 2834 C C . LEU B 1 145 ? -5.715 -5.891 -6.133 1 98.31 145 LEU B C 1
ATOM 2836 O O . LEU B 1 145 ? -6.879 -6.02 -5.75 1 98.31 145 LEU B O 1
ATOM 2840 N N . PRO B 1 146 ? -5.387 -5.242 -7.262 1 96.56 146 PRO B N 1
ATOM 2841 C CA . PRO B 1 146 ? -6.523 -4.762 -8.055 1 96.56 146 PRO B CA 1
ATOM 2842 C C . PRO B 1 146 ? -7.281 -5.891 -8.742 1 96.56 146 PRO B C 1
ATOM 2844 O O . PRO B 1 146 ? -8.406 -5.691 -9.203 1 96.56 146 PRO B O 1
ATOM 2847 N N . GLN B 1 147 ? -6.664 -7.043 -8.875 1 97.25 147 GLN B N 1
ATOM 2848 C CA . GLN B 1 147 ? -7.324 -8.195 -9.477 1 97.25 147 GLN B CA 1
ATOM 2849 C C . GLN B 1 147 ? -8.297 -8.852 -8.5 1 97.25 147 GLN B C 1
ATOM 2851 O O . GLN B 1 147 ? -9.383 -9.281 -8.891 1 97.25 147 GLN B O 1
ATOM 2856 N N . PHE B 1 148 ? -7.996 -9 -7.246 1 97.62 148 PHE B N 1
ATOM 2857 C CA . PHE B 1 148 ? -8.758 -9.484 -6.098 1 97.62 148 PHE B CA 1
ATOM 2858 C C . PHE B 1 148 ? -8.008 -9.211 -4.801 1 97.62 148 PHE B C 1
ATOM 2860 O O . PHE B 1 148 ? -6.785 -9.039 -4.805 1 97.62 148 PHE B O 1
ATOM 2867 N N . PRO B 1 149 ? -8.688 -9.047 -3.68 1 98.06 149 PRO B N 1
ATOM 2868 C CA . PRO B 1 149 ? -8.008 -8.742 -2.418 1 98.06 149 PRO B CA 1
ATOM 2869 C C . PRO B 1 149 ? -7.293 -9.961 -1.828 1 98.06 149 PRO B C 1
ATOM 2871 O O . PRO B 1 149 ? -7.719 -10.492 -0.801 1 98.06 149 PRO B O 1
ATOM 2874 N N . TYR B 1 150 ? -6.145 -10.305 -2.375 1 98.62 150 TYR B N 1
ATOM 2875 C CA . TYR B 1 150 ? -5.348 -11.477 -2.045 1 98.62 150 TYR B CA 1
ATOM 2876 C C . TYR B 1 150 ? -4.703 -11.336 -0.671 1 98.62 150 TYR B C 1
ATOM 2878 O O . TYR B 1 150 ? -3.803 -10.508 -0.484 1 98.62 150 TYR B O 1
ATOM 2886 N N . PRO B 1 151 ? -5.125 -12.188 0.276 1 98.31 151 PRO B N 1
ATOM 2887 C CA . PRO B 1 151 ? -4.668 -11.992 1.654 1 98.31 151 PRO B CA 1
ATOM 2888 C C . PRO B 1 151 ? -3.146 -12.078 1.788 1 98.31 151 PRO B C 1
ATOM 2890 O O . PRO B 1 151 ? -2.543 -11.281 2.514 1 98.31 151 PRO B O 1
ATOM 2893 N N . LEU B 1 152 ? -2.553 -13.008 1.126 1 98.38 152 LEU B N 1
ATOM 2894 C CA . LEU B 1 152 ? -1.103 -13.133 1.239 1 98.38 152 LEU B CA 1
ATOM 2895 C C . LEU B 1 152 ? -0.41 -11.875 0.713 1 98.38 152 LEU B C 1
ATOM 2897 O O . LEU B 1 152 ? 0.536 -11.383 1.329 1 98.38 152 LEU B O 1
ATOM 2901 N N . ALA B 1 153 ? -0.852 -11.352 -0.414 1 98.75 153 ALA B N 1
ATOM 2902 C CA . ALA B 1 153 ? -0.287 -10.125 -0.969 1 98.75 153 ALA B CA 1
ATOM 2903 C C . ALA B 1 153 ? -0.407 -8.969 0.021 1 98.75 153 ALA B C 1
ATOM 2905 O O . ALA B 1 153 ? 0.546 -8.211 0.22 1 98.75 153 ALA B O 1
ATOM 2906 N N . VAL B 1 154 ? -1.574 -8.828 0.647 1 98.75 154 VAL B N 1
ATOM 2907 C CA . VAL B 1 154 ? -1.813 -7.773 1.626 1 98.75 154 VAL B CA 1
ATOM 2908 C C . VAL B 1 154 ? -0.816 -7.898 2.775 1 98.75 154 VAL B C 1
ATOM 2910 O O . VAL B 1 154 ? -0.207 -6.91 3.189 1 98.75 154 VAL B O 1
ATOM 2913 N N . SER B 1 155 ? -0.641 -9.109 3.26 1 98.31 155 SER B N 1
ATOM 2914 C CA . SER B 1 155 ? 0.247 -9.328 4.395 1 98.31 155 SER B CA 1
ATOM 2915 C C . SER B 1 155 ? 1.699 -9.047 4.027 1 98.31 155 SER B C 1
ATOM 2917 O O . SER B 1 155 ? 2.441 -8.453 4.812 1 98.31 155 SER B O 1
ATOM 2919 N N . LEU B 1 156 ? 2.08 -9.469 2.869 1 98.62 156 LEU B N 1
ATOM 2920 C CA . LEU B 1 156 ? 3.459 -9.266 2.439 1 98.62 156 LEU B CA 1
ATOM 2921 C C . LEU B 1 156 ? 3.732 -7.789 2.178 1 98.62 156 LEU B C 1
ATOM 2923 O O . LEU B 1 156 ? 4.809 -7.281 2.512 1 98.62 156 LEU B O 1
ATOM 2927 N N . LEU B 1 157 ? 2.791 -7.086 1.556 1 98.69 157 LEU B N 1
ATOM 2928 C CA . LEU B 1 157 ? 2.934 -5.641 1.398 1 98.69 157 LEU B CA 1
ATOM 2929 C C . LEU B 1 157 ? 3.066 -4.957 2.754 1 98.69 157 LEU B C 1
ATOM 2931 O O . LEU B 1 157 ? 3.977 -4.152 2.961 1 98.69 157 LEU B O 1
ATOM 2935 N N . SER B 1 158 ? 2.15 -5.309 3.648 1 98.56 158 SER B N 1
ATOM 2936 C CA . SER B 1 158 ? 2.145 -4.723 4.984 1 98.56 158 SER B CA 1
ATOM 2937 C C . SER B 1 158 ? 3.486 -4.926 5.68 1 98.56 158 SER B C 1
ATOM 2939 O O . SER B 1 158 ? 4.109 -3.963 6.129 1 98.56 158 SER B O 1
ATOM 2941 N N . SER B 1 159 ? 3.971 -6.137 5.742 1 98.25 159 SER B N 1
ATOM 2942 C CA . SER B 1 159 ? 5.203 -6.445 6.461 1 98.25 159 SER B CA 1
ATOM 2943 C C . SER B 1 159 ? 6.414 -5.816 5.785 1 98.25 159 SER B C 1
ATOM 2945 O O . SER B 1 159 ? 7.336 -5.352 6.457 1 98.25 159 SER B O 1
ATOM 2947 N N . SER B 1 160 ? 6.402 -5.793 4.473 1 98.44 160 SER B N 1
ATOM 2948 C CA . SER B 1 160 ? 7.543 -5.234 3.752 1 98.44 160 SER B CA 1
ATOM 2949 C C . SER B 1 160 ? 7.641 -3.727 3.955 1 98.44 160 SER B C 1
ATOM 2951 O O . SER B 1 160 ? 8.742 -3.182 4.066 1 98.44 160 SER B O 1
ATOM 2953 N N . LEU B 1 161 ? 6.512 -3.064 3.941 1 98.38 161 LEU B N 1
ATOM 2954 C CA . LEU B 1 161 ? 6.496 -1.632 4.219 1 98.38 161 LEU B CA 1
ATOM 2955 C C . LEU B 1 161 ? 7.133 -1.336 5.574 1 98.38 161 LEU B C 1
ATOM 2957 O O . LEU B 1 161 ? 8.07 -0.541 5.66 1 98.38 161 LEU B O 1
ATOM 2961 N N . MET B 1 162 ? 6.691 -2.037 6.562 1 97.56 162 MET B N 1
ATOM 2962 C CA . MET B 1 162 ? 7.176 -1.761 7.91 1 97.56 162 MET B CA 1
ATOM 2963 C C . MET B 1 162 ? 8.625 -2.203 8.07 1 97.56 162 MET B C 1
ATOM 2965 O O . MET B 1 162 ? 9.422 -1.507 8.703 1 97.56 162 MET B O 1
ATOM 2969 N N . SER B 1 163 ? 8.961 -3.346 7.523 1 96.94 163 SER B N 1
ATOM 2970 C CA . SER B 1 163 ? 10.336 -3.832 7.586 1 96.94 163 SER B CA 1
ATOM 2971 C C . SER B 1 163 ? 11.305 -2.838 6.953 1 96.94 163 SER B C 1
ATOM 2973 O O . SER B 1 163 ? 12.344 -2.52 7.535 1 96.94 163 SER B O 1
ATOM 2975 N N . SER B 1 164 ? 10.961 -2.361 5.75 1 97 164 SER B N 1
ATOM 2976 C CA . SER B 1 164 ? 11.812 -1.393 5.066 1 97 164 SER B CA 1
ATOM 2977 C C . SER B 1 164 ? 11.914 -0.093 5.855 1 97 164 SER B C 1
ATOM 2979 O O . SER B 1 164 ? 12.992 0.495 5.957 1 97 164 SER B O 1
ATOM 2981 N N . LEU B 1 165 ? 10.797 0.335 6.414 1 97 165 LEU B N 1
ATOM 2982 C CA . LEU B 1 165 ? 10.773 1.547 7.227 1 97 165 LEU B CA 1
ATOM 2983 C C . LEU B 1 165 ? 11.758 1.44 8.391 1 97 165 LEU B C 1
ATOM 2985 O O . LEU B 1 165 ? 12.5 2.383 8.672 1 97 165 LEU B O 1
ATOM 2989 N N . LEU B 1 166 ? 11.828 0.31 9.008 1 94.94 166 LEU B N 1
ATOM 2990 C CA . LEU B 1 166 ? 12.594 0.149 10.242 1 94.94 166 LEU B CA 1
ATOM 2991 C C . LEU B 1 166 ? 14.047 -0.224 9.93 1 94.94 166 LEU B C 1
ATOM 2993 O O . LEU B 1 166 ? 14.961 0.218 10.625 1 94.94 166 LEU B O 1
ATOM 2997 N N . PHE B 1 167 ? 14.25 -1.014 8.844 1 94.25 167 PHE B N 1
ATOM 2998 C CA . PHE B 1 167 ? 15.547 -1.679 8.773 1 94.25 167 PHE B CA 1
ATOM 2999 C C . PHE B 1 167 ? 16.234 -1.394 7.438 1 94.25 167 PHE B C 1
ATOM 3001 O O . PHE B 1 167 ? 17.422 -1.642 7.277 1 94.25 167 PHE B O 1
ATOM 3008 N N . ALA B 1 168 ? 15.508 -0.908 6.492 1 95.62 168 ALA B N 1
ATOM 3009 C CA . ALA B 1 168 ? 16.094 -0.646 5.18 1 95.62 168 ALA B CA 1
ATOM 3010 C C . ALA B 1 168 ? 15.531 0.636 4.574 1 95.62 168 ALA B C 1
ATOM 3012 O O . ALA B 1 168 ? 15.008 0.625 3.457 1 95.62 168 ALA B O 1
ATOM 3013 N N . PRO B 1 169 ? 15.742 1.729 5.262 1 95.06 169 PRO B N 1
ATOM 3014 C CA . PRO B 1 169 ? 15.141 2.988 4.824 1 95.06 169 PRO B CA 1
ATOM 3015 C C . PRO B 1 169 ? 15.578 3.4 3.42 1 95.06 169 PRO B C 1
ATOM 3017 O O . PRO B 1 169 ? 14.797 3.996 2.676 1 95.06 169 PRO B O 1
ATOM 3020 N N . ASP B 1 170 ? 16.75 3.092 2.998 1 96.31 170 ASP B N 1
ATOM 3021 C CA . ASP B 1 170 ? 17.266 3.477 1.688 1 96.31 170 ASP B CA 1
ATOM 3022 C C . ASP B 1 170 ? 16.516 2.76 0.568 1 96.31 170 ASP B C 1
ATOM 3024 O O . ASP B 1 170 ? 16.531 3.205 -0.582 1 96.31 170 ASP B O 1
ATOM 3028 N N . GLN B 1 171 ? 15.812 1.668 0.892 1 97.12 171 GLN B N 1
ATOM 3029 C CA . GLN B 1 171 ? 15.086 0.887 -0.103 1 97.12 171 GLN B CA 1
ATOM 3030 C C . GLN B 1 171 ? 13.617 1.297 -0.159 1 97.12 171 GLN B C 1
ATOM 3032 O O . GLN B 1 171 ? 12.891 0.899 -1.072 1 97.12 171 GLN B O 1
ATOM 3037 N N . LEU B 1 172 ? 13.195 2.078 0.792 1 97.5 172 LEU B N 1
ATOM 3038 C CA . LEU B 1 172 ? 11.773 2.381 0.944 1 97.5 172 LEU B CA 1
ATOM 3039 C C . LEU B 1 172 ? 11.234 3.098 -0.29 1 97.5 172 LEU B C 1
ATOM 3041 O O . LEU B 1 172 ? 10.188 2.727 -0.82 1 97.5 172 LEU B O 1
ATOM 3045 N N . PRO B 1 173 ? 11.977 4.078 -0.888 1 96.5 173 PRO B N 1
ATOM 3046 C CA . PRO B 1 173 ? 11.445 4.723 -2.092 1 96.5 173 PRO B CA 1
ATOM 3047 C C . PRO B 1 173 ? 11.273 3.748 -3.256 1 96.5 173 PRO B C 1
ATOM 3049 O O . PRO B 1 173 ? 10.266 3.805 -3.969 1 96.5 173 PRO B O 1
ATOM 3052 N N . ASP B 1 174 ? 12.195 2.848 -3.412 1 97.62 174 ASP B N 1
ATOM 3053 C CA . ASP B 1 174 ? 12.102 1.853 -4.477 1 97.62 174 ASP B CA 1
ATOM 3054 C C . ASP B 1 174 ? 10.953 0.886 -4.23 1 97.62 174 ASP B C 1
ATOM 3056 O O . ASP B 1 174 ? 10.266 0.473 -5.168 1 97.62 174 ASP B O 1
ATOM 3060 N N . LEU B 1 175 ? 10.75 0.512 -2.98 1 98.31 175 LEU B N 1
ATOM 3061 C CA . LEU B 1 175 ? 9.648 -0.365 -2.615 1 98.31 175 LEU B CA 1
ATOM 3062 C C . LEU B 1 175 ? 8.305 0.282 -2.947 1 98.31 175 LEU B C 1
ATOM 3064 O O . LEU B 1 175 ? 7.445 -0.346 -3.568 1 98.31 175 LEU B O 1
ATOM 3068 N N . LEU B 1 176 ? 8.164 1.545 -2.561 1 97.75 176 LEU B N 1
ATOM 3069 C CA . LEU B 1 176 ? 6.934 2.279 -2.838 1 97.75 176 LEU B CA 1
ATOM 3070 C C . LEU B 1 176 ? 6.691 2.389 -4.34 1 97.75 176 LEU B C 1
ATOM 3072 O O . LEU B 1 176 ? 5.559 2.24 -4.805 1 97.75 176 LEU B O 1
ATOM 3076 N N . SER B 1 177 ? 7.727 2.6 -5.09 1 96.62 177 SER B N 1
ATOM 3077 C CA . SER B 1 177 ? 7.621 2.682 -6.543 1 96.62 177 SER B CA 1
ATOM 3078 C C . SER B 1 177 ? 7.184 1.35 -7.145 1 96.62 177 SER B C 1
ATOM 3080 O O . SER B 1 177 ? 6.34 1.315 -8.047 1 96.62 177 SER B O 1
ATOM 3082 N N . ALA B 1 178 ? 7.723 0.269 -6.648 1 97.81 178 ALA B N 1
ATOM 3083 C CA . ALA B 1 178 ? 7.359 -1.061 -7.133 1 97.81 178 ALA B CA 1
ATOM 3084 C C . ALA B 1 178 ? 5.898 -1.372 -6.836 1 97.81 178 ALA B C 1
ATOM 3086 O O . ALA B 1 178 ? 5.191 -1.927 -7.684 1 97.81 178 ALA B O 1
ATOM 3087 N N . ILE B 1 179 ? 5.477 -1.018 -5.633 1 97.94 179 ILE B N 1
ATOM 3088 C CA . ILE B 1 179 ? 4.086 -1.234 -5.246 1 97.94 179 ILE B CA 1
ATOM 3089 C C . ILE B 1 179 ? 3.16 -0.47 -6.188 1 97.94 179 ILE B C 1
ATOM 3091 O O . ILE B 1 179 ? 2.186 -1.027 -6.695 1 97.94 179 ILE B O 1
ATOM 3095 N N . HIS B 1 180 ? 3.498 0.749 -6.457 1 95.75 180 HIS B N 1
ATOM 3096 C CA . HIS B 1 180 ? 2.697 1.564 -7.363 1 95.75 180 HIS B CA 1
ATOM 3097 C C . HIS B 1 180 ? 2.645 0.951 -8.758 1 95.75 180 HIS B C 1
ATOM 3099 O O . HIS B 1 180 ? 1.572 0.852 -9.359 1 95.75 180 HIS B O 1
ATOM 3105 N N . THR B 1 181 ? 3.771 0.582 -9.266 1 96.62 181 THR B N 1
ATOM 3106 C CA . THR B 1 181 ? 3.861 0.015 -10.609 1 96.62 181 THR B CA 1
ATOM 3107 C C . THR B 1 181 ? 3.016 -1.25 -10.719 1 96.62 181 THR B C 1
ATOM 3109 O O . THR B 1 181 ? 2.234 -1.401 -11.656 1 96.62 181 THR B O 1
ATOM 3112 N N . GLY B 1 182 ? 3.146 -2.115 -9.742 1 98 182 GLY B N 1
ATOM 3113 C CA . GLY B 1 182 ? 2.344 -3.328 -9.742 1 98 182 GLY B CA 1
ATOM 3114 C C . GLY B 1 182 ? 0.852 -3.055 -9.68 1 98 182 GLY B C 1
ATOM 3115 O O . GLY B 1 182 ? 0.073 -3.676 -10.406 1 98 182 GLY B O 1
ATOM 3116 N N . TRP B 1 183 ? 0.521 -2.145 -8.828 1 97.19 183 TRP B N 1
ATOM 3117 C CA . TRP B 1 183 ? -0.888 -1.812 -8.641 1 97.19 183 TRP B CA 1
ATOM 3118 C C . TRP B 1 183 ? -1.497 -1.29 -9.938 1 97.19 183 TRP B C 1
ATOM 3120 O O . TRP B 1 183 ? -2.568 -1.739 -10.352 1 97.19 183 TRP B O 1
ATOM 3130 N N . VAL B 1 184 ? -0.842 -0.332 -10.586 1 95.75 184 VAL B N 1
ATOM 3131 C CA . VAL B 1 184 ? -1.336 0.276 -11.82 1 95.75 184 VAL B CA 1
ATOM 3132 C C . VAL B 1 184 ? -1.438 -0.784 -12.914 1 95.75 184 VAL B C 1
ATOM 3134 O O . VAL B 1 184 ? -2.441 -0.854 -13.625 1 95.75 184 VAL B O 1
ATOM 3137 N N . MET B 1 185 ? -0.462 -1.588 -13.016 1 97.62 185 MET B N 1
ATOM 3138 C CA . MET B 1 185 ? -0.476 -2.668 -14 1 97.62 185 MET B CA 1
ATOM 3139 C C . MET B 1 185 ? -1.638 -3.623 -13.742 1 97.62 185 MET B C 1
ATOM 3141 O O . MET B 1 185 ? -2.354 -4 -14.672 1 97.62 185 MET B O 1
ATOM 3145 N N . GLY B 1 186 ? -1.847 -4.016 -12.461 1 97.81 186 GLY B N 1
ATOM 3146 C CA . GLY B 1 186 ? -2.92 -4.926 -12.102 1 97.81 186 GLY B CA 1
ATOM 3147 C C . GLY B 1 186 ? -4.301 -4.355 -12.359 1 97.81 186 GLY B C 1
ATOM 3148 O O . GLY B 1 186 ? -5.242 -5.098 -12.648 1 97.81 186 GLY B O 1
ATOM 3149 N N . LYS B 1 187 ? -4.406 -3.061 -12.234 1 96.12 187 LYS B N 1
ATOM 3150 C CA . LYS B 1 187 ? -5.688 -2.396 -12.453 1 96.12 187 LYS B CA 1
ATOM 3151 C C . LYS B 1 187 ? -6.078 -2.43 -13.93 1 96.12 187 LYS B C 1
ATOM 3153 O O . LYS B 1 187 ? -7.258 -2.533 -14.258 1 96.12 187 LYS B O 1
ATOM 3158 N N . THR B 1 188 ? -5.145 -2.338 -14.82 1 96.5 188 THR B N 1
ATOM 3159 C CA . THR B 1 188 ? -5.395 -2.258 -16.25 1 96.5 188 THR B CA 1
ATOM 3160 C C . THR B 1 188 ? -5.508 -3.652 -16.859 1 96.5 188 THR B C 1
ATOM 3162 O O . THR B 1 188 ? -6.203 -3.846 -17.859 1 96.5 188 THR B O 1
ATOM 3165 N N . ALA B 1 189 ? -4.93 -4.613 -16.219 1 98.25 189 ALA B N 1
ATOM 3166 C CA . ALA B 1 189 ? -4.844 -5.969 -16.75 1 98.25 189 ALA B CA 1
ATOM 3167 C C . ALA B 1 189 ? -6.18 -6.695 -16.625 1 98.25 189 ALA B C 1
ATOM 3169 O O . ALA B 1 189 ? -6.922 -6.477 -15.672 1 98.25 189 ALA B O 1
ATOM 3170 N N . LYS B 1 190 ? -6.469 -7.5 -17.594 1 98.31 190 LYS B N 1
ATOM 3171 C CA . LYS B 1 190 ? -7.551 -8.469 -17.438 1 98.31 190 LYS B CA 1
ATOM 3172 C C . LYS B 1 190 ? -7.18 -9.555 -16.438 1 98.31 190 LYS B C 1
ATOM 3174 O O . LYS B 1 190 ? -6.016 -9.672 -16.047 1 98.31 190 LYS B O 1
ATOM 3179 N N . SER B 1 191 ? -8.109 -10.352 -15.984 1 98.5 191 SER B N 1
ATOM 3180 C CA . SER B 1 191 ? -7.906 -11.328 -14.922 1 98.5 191 SER B CA 1
ATOM 3181 C C . SER B 1 191 ? -6.836 -12.352 -15.305 1 98.5 191 SER B C 1
ATOM 3183 O O . SER B 1 191 ? -7.043 -13.172 -16.203 1 98.5 191 SER B O 1
ATOM 3185 N N . CYS B 1 192 ? -5.773 -12.336 -14.617 1 98.69 192 CYS B N 1
ATOM 3186 C CA . CYS B 1 192 ? -4.715 -13.312 -14.836 1 98.69 192 CYS B CA 1
ATOM 3187 C C . CYS B 1 192 ? -5.086 -14.664 -14.25 1 98.69 192 CYS B C 1
ATOM 3189 O O . CYS B 1 192 ? -4.715 -15.711 -14.789 1 98.69 192 CYS B O 1
ATOM 3191 N N . PHE B 1 193 ? -5.816 -14.672 -13.141 1 98.81 193 PHE B N 1
ATOM 3192 C CA . PHE B 1 193 ? -6.242 -15.906 -12.5 1 98.81 193 PHE B CA 1
ATOM 3193 C C . PHE B 1 193 ? -7.113 -16.734 -13.445 1 98.81 193 PHE B C 1
ATOM 3195 O O . PHE B 1 193 ? -7.059 -17.969 -13.43 1 98.81 193 PHE B O 1
ATOM 3202 N N . ALA B 1 194 ? -7.828 -16.125 -14.297 1 98.69 194 ALA B N 1
ATOM 3203 C CA . ALA B 1 194 ? -8.812 -16.766 -15.164 1 98.69 194 ALA B CA 1
ATOM 3204 C C . ALA B 1 194 ? -8.133 -17.562 -16.281 1 98.69 194 ALA B C 1
ATOM 3206 O O . ALA B 1 194 ? -8.773 -18.359 -16.969 1 98.69 194 ALA B O 1
ATOM 3207 N N . GLN B 1 195 ? -6.887 -17.375 -16.453 1 98.62 195 GLN B N 1
ATOM 3208 C CA . GLN B 1 195 ? -6.215 -17.906 -17.641 1 98.62 195 GLN B CA 1
ATOM 3209 C C . GLN B 1 195 ? -5.742 -19.344 -17.406 1 98.62 195 GLN B C 1
ATOM 3211 O O . GLN B 1 195 ? -5.125 -19.641 -16.391 1 98.62 195 GLN B O 1
ATOM 3216 N N . LYS B 1 196 ? -6.031 -20.172 -18.328 1 98.38 196 LYS B N 1
ATOM 3217 C CA . LYS B 1 196 ? -5.371 -21.484 -18.422 1 98.38 196 LYS B CA 1
ATOM 3218 C C . LYS B 1 196 ? -4.094 -21.391 -19.25 1 98.38 196 LYS B C 1
ATOM 3220 O O . LYS B 1 196 ? -4.027 -21.906 -20.359 1 98.38 196 LYS B O 1
ATOM 3225 N N . TRP B 1 197 ? -3.061 -20.781 -18.734 1 98.62 197 TRP B N 1
ATOM 3226 C CA . TRP B 1 197 ? -1.797 -20.438 -19.375 1 98.62 197 TRP B CA 1
ATOM 3227 C C . TRP B 1 197 ? -1.228 -21.641 -20.125 1 98.62 197 TRP B C 1
ATOM 3229 O O . TRP B 1 197 ? -0.747 -21.516 -21.25 1 98.62 197 TRP B O 1
ATOM 3239 N N . GLU B 1 198 ? -1.332 -22.766 -19.531 1 98.25 198 GLU B N 1
ATOM 3240 C CA . GLU B 1 198 ? -0.673 -24 -19.953 1 98.25 198 GLU B CA 1
ATOM 3241 C C . GLU B 1 198 ? -1.304 -24.547 -21.219 1 98.25 198 GLU B C 1
ATOM 3243 O O . GLU B 1 198 ? -0.733 -25.438 -21.875 1 98.25 198 GLU B O 1
ATOM 3248 N N . GLU B 1 199 ? -2.484 -24.094 -21.562 1 98 199 GLU B N 1
ATOM 3249 C CA . GLU B 1 199 ? -3.141 -24.531 -22.781 1 98 199 GLU B CA 1
ATOM 3250 C C . GLU B 1 199 ? -2.592 -23.781 -24 1 98 199 GLU B C 1
ATOM 3252 O O . GLU B 1 199 ? -2.82 -24.203 -25.141 1 98 199 GLU B O 1
ATOM 3257 N N . ARG B 1 200 ? -1.826 -22.719 -23.797 1 98.31 200 ARG B N 1
ATOM 3258 C CA . ARG B 1 200 ? -1.284 -21.938 -24.906 1 98.31 200 ARG B CA 1
ATOM 3259 C C . ARG B 1 200 ? 0.155 -21.516 -24.641 1 98.31 200 ARG B C 1
ATOM 3261 O O . ARG B 1 200 ? 0.498 -20.344 -24.766 1 98.31 200 ARG B O 1
ATOM 3268 N N . TRP B 1 201 ? 0.966 -22.469 -24.281 1 98.5 201 TRP B N 1
ATOM 3269 C CA . TRP B 1 201 ? 2.389 -22.234 -24.047 1 98.5 201 TRP B CA 1
ATOM 3270 C C . TRP B 1 201 ? 3.061 -21.688 -25.312 1 98.5 201 TRP B C 1
ATOM 3272 O O . TRP B 1 201 ? 4.047 -20.953 -25.219 1 98.5 201 TRP B O 1
ATOM 3282 N N . ASP B 1 202 ? 2.549 -22.016 -26.422 1 98.38 202 ASP B N 1
ATOM 3283 C CA . ASP B 1 202 ? 3.15 -21.688 -27.703 1 98.38 202 ASP B CA 1
ATOM 3284 C C . ASP B 1 202 ? 2.854 -20.234 -28.094 1 98.38 202 ASP B C 1
ATOM 3286 O O . ASP B 1 202 ? 3.482 -19.688 -29 1 98.38 202 ASP B O 1
ATOM 3290 N N . LYS B 1 203 ? 1.891 -19.672 -27.438 1 98.69 203 LYS B N 1
ATOM 3291 C CA . LYS B 1 203 ? 1.499 -18.297 -27.734 1 98.69 203 LYS B CA 1
ATOM 3292 C C . LYS B 1 203 ? 2.609 -17.328 -27.359 1 98.69 203 LYS B C 1
ATOM 3294 O O . LYS B 1 203 ? 3.18 -17.406 -26.281 1 98.69 203 LYS B O 1
ATOM 3299 N N . PRO B 1 204 ? 2.941 -16.375 -28.312 1 98.81 204 PRO B N 1
ATOM 3300 C CA . PRO B 1 204 ? 3.971 -15.391 -28 1 98.81 204 PRO B CA 1
ATOM 3301 C C . PRO B 1 204 ? 3.65 -14.578 -26.75 1 98.81 204 PRO B C 1
ATOM 3303 O O . PRO B 1 204 ? 2.494 -14.211 -26.516 1 98.81 204 PRO B O 1
ATOM 3306 N N . LEU B 1 205 ? 4.695 -14.281 -25.984 1 98.62 205 LEU B N 1
ATOM 3307 C CA . LEU B 1 205 ? 4.527 -13.508 -24.766 1 98.62 205 LEU B CA 1
ATOM 3308 C C . LEU B 1 205 ? 3.91 -12.148 -25.062 1 98.62 205 LEU B C 1
ATOM 3310 O O . LEU B 1 205 ? 3.035 -11.688 -24.328 1 98.62 205 LEU B O 1
ATOM 3314 N N . ALA B 1 206 ? 4.32 -11.508 -26.125 1 98.31 206 ALA B N 1
ATOM 3315 C CA . ALA B 1 206 ? 3.797 -10.195 -26.5 1 98.31 206 ALA B CA 1
ATOM 3316 C C . ALA B 1 206 ? 2.291 -10.258 -26.734 1 98.31 206 ALA B C 1
ATOM 3318 O O . ALA B 1 206 ? 1.57 -9.305 -26.422 1 98.31 206 ALA B O 1
ATOM 3319 N N . GLU B 1 207 ? 1.82 -11.281 -27.312 1 98.56 207 GLU B N 1
ATOM 3320 C CA . GLU B 1 207 ? 0.39 -11.438 -27.562 1 98.56 207 GLU B CA 1
ATOM 3321 C C . GLU B 1 207 ? -0.379 -11.617 -26.25 1 98.56 207 GLU B C 1
ATOM 3323 O O . GLU B 1 207 ? -1.48 -11.086 -26.094 1 98.56 207 GLU B O 1
ATOM 3328 N N . TRP B 1 208 ? 0.159 -12.445 -25.312 1 98.56 208 TRP B N 1
ATOM 3329 C CA . TRP B 1 208 ? -0.434 -12.547 -23.984 1 98.56 208 TRP B CA 1
ATOM 3330 C C . TRP B 1 208 ? -0.579 -11.172 -23.344 1 98.56 208 TRP B C 1
ATOM 3332 O O . TRP B 1 208 ? -1.65 -10.82 -22.844 1 98.56 208 TRP B O 1
ATOM 3342 N N . ARG B 1 209 ? 0.493 -10.43 -23.391 1 98.5 209 ARG B N 1
ATOM 3343 C CA . ARG B 1 209 ? 0.513 -9.102 -22.781 1 98.5 209 ARG B CA 1
ATOM 3344 C C . ARG B 1 209 ? -0.506 -8.18 -23.453 1 98.5 209 ARG B C 1
ATOM 3346 O O . ARG B 1 209 ? -1.221 -7.438 -22.781 1 98.5 209 ARG B O 1
ATOM 3353 N N . HIS B 1 210 ? -0.55 -8.258 -24.734 1 98.25 210 HIS B N 1
ATOM 3354 C CA . HIS B 1 210 ? -1.526 -7.465 -25.469 1 98.25 210 HIS B CA 1
ATOM 3355 C C . HIS B 1 210 ? -2.951 -7.875 -25.109 1 98.25 210 HIS B C 1
ATOM 3357 O O . HIS B 1 210 ? -3.779 -7.027 -24.766 1 98.25 210 HIS B O 1
ATOM 3363 N N . ASP B 1 211 ? -3.266 -9.141 -25.188 1 98.44 211 ASP B N 1
ATOM 3364 C CA . ASP B 1 211 ? -4.609 -9.656 -24.953 1 98.44 211 ASP B CA 1
ATOM 3365 C C . ASP B 1 211 ? -5.078 -9.336 -23.531 1 98.44 211 ASP B C 1
ATOM 3367 O O . ASP B 1 211 ? -6.262 -9.078 -23.312 1 98.44 211 ASP B O 1
ATOM 3371 N N . LEU B 1 212 ? -4.176 -9.367 -22.594 1 98.5 212 LEU B N 1
ATOM 3372 C CA . LEU B 1 212 ? -4.531 -9.188 -21.188 1 98.5 212 LEU B CA 1
ATOM 3373 C C . LEU B 1 212 ? -4.305 -7.75 -20.75 1 98.5 212 LEU B C 1
ATOM 3375 O O . LEU B 1 212 ? -4.531 -7.41 -19.578 1 98.5 212 LEU B O 1
ATOM 3379 N N . GLN B 1 213 ? -3.809 -6.914 -21.672 1 98.44 213 GLN B N 1
ATOM 3380 C CA . GLN B 1 213 ? -3.572 -5.5 -21.406 1 98.44 213 GLN B CA 1
ATOM 3381 C C . GLN B 1 213 ? -2.562 -5.312 -20.281 1 98.44 213 GLN B C 1
ATOM 3383 O O . GLN B 1 213 ? -2.799 -4.531 -19.359 1 98.44 213 GLN B O 1
ATOM 3388 N N . ILE B 1 214 ? -1.521 -6.086 -20.359 1 97.88 214 ILE B N 1
ATOM 3389 C CA . ILE B 1 214 ? -0.417 -5.973 -19.406 1 97.88 214 ILE B CA 1
ATOM 3390 C C . ILE B 1 214 ? 0.724 -5.176 -20.047 1 97.88 214 ILE B C 1
ATOM 3392 O O . ILE B 1 214 ? 1.187 -5.508 -21.141 1 97.88 214 ILE B O 1
ATOM 3396 N N . SER B 1 215 ? 1.062 -4.07 -19.406 1 92.62 215 SER B N 1
ATOM 3397 C CA . SER B 1 215 ? 2.234 -3.293 -19.797 1 92.62 215 SER B CA 1
ATOM 3398 C C . SER B 1 215 ? 3.436 -3.629 -18.922 1 92.62 215 SER B C 1
ATOM 3400 O O . SER B 1 215 ? 3.59 -3.072 -17.828 1 92.62 215 SER B O 1
ATOM 3402 N N . PRO B 1 216 ? 4.316 -4.418 -19.391 1 86.12 216 PRO B N 1
ATOM 3403 C CA . PRO B 1 216 ? 5.371 -4.961 -18.531 1 86.12 216 PRO B CA 1
ATOM 3404 C C . PRO B 1 216 ? 6.438 -3.926 -18.188 1 86.12 216 PRO B C 1
ATOM 3406 O O . PRO B 1 216 ? 6.547 -2.895 -18.859 1 86.12 216 PRO B O 1
ATOM 3409 N N . LEU B 1 217 ? 7.164 -4.238 -17.078 1 82.69 217 LEU B N 1
ATOM 3410 C CA . LEU B 1 217 ? 8.352 -3.465 -16.734 1 82.69 217 LEU B CA 1
ATOM 3411 C C . LEU B 1 217 ? 9.461 -3.695 -17.75 1 82.69 217 LEU B C 1
ATOM 3413 O O . LEU B 1 217 ? 9.625 -4.809 -18.266 1 82.69 217 LEU B O 1
ATOM 3417 N N . ILE B 1 218 ? 9.859 -2.721 -18.672 1 63.88 218 ILE B N 1
ATOM 3418 C CA . ILE B 1 218 ? 10.922 -2.861 -19.656 1 63.88 218 ILE B CA 1
ATOM 3419 C C . ILE B 1 218 ? 12.266 -3.045 -18.938 1 63.88 218 ILE B C 1
ATOM 3421 O O . ILE B 1 218 ? 12.477 -2.504 -17.844 1 63.88 218 ILE B O 1
#

Solvent-accessible surface area (backbone atoms only — not comparable to full-atom values): 22505 Å² total; per-residue (Å²): 131,82,75,77,72,73,79,58,28,51,63,55,30,46,61,36,43,54,41,35,31,74,64,46,80,48,66,68,42,53,48,48,32,46,60,25,40,48,73,28,70,27,26,52,49,24,46,52,55,40,43,72,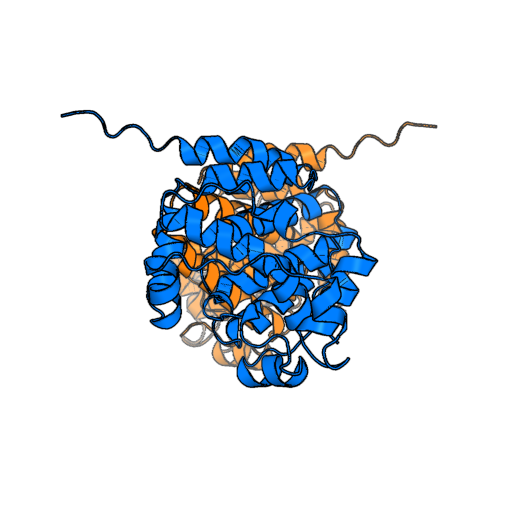39,67,58,30,30,51,40,57,74,65,59,66,72,80,74,80,82,54,45,76,63,26,56,70,38,54,79,62,8,39,26,14,47,48,28,51,52,30,58,74,70,69,56,57,54,60,79,60,18,70,83,47,68,69,86,47,67,41,34,36,50,52,24,48,49,32,52,44,45,69,55,52,30,64,61,42,43,39,59,81,51,73,50,32,43,42,10,51,31,28,19,42,44,61,64,29,57,45,52,58,35,46,47,49,46,19,25,48,45,43,24,24,50,61,73,34,40,89,48,35,65,59,37,54,51,28,30,50,52,18,30,56,37,20,59,60,26,53,71,68,83,48,53,67,61,82,81,48,32,63,43,42,39,68,55,52,21,58,77,32,43,40,75,47,60,128,132,83,74,78,75,74,78,57,29,52,64,55,30,47,59,36,44,53,41,34,31,72,64,46,79,47,68,68,40,53,48,49,32,45,58,23,40,49,73,28,69,27,27,53,50,25,46,52,53,38,43,71,39,67,56,32,31,49,41,58,74,66,60,65,71,79,73,83,84,54,47,76,63,25,57,68,38,54,80,60,8,40,26,15,48,47,28,51,53,31,60,74,70,69,56,58,54,60,80,61,18,70,85,48,67,70,86,46,69,42,34,37,52,52,25,47,50,32,51,44,44,70,56,51,30,64,60,42,42,40,60,82,48,74,51,32,43,42,10,51,31,30,19,42,43,60,66,30,59,44,53,60,35,45,45,51,48,19,23,48,45,42,23,22,50,61,74,34,40,89,48,37,65,60,38,53,50,28,31,50,52,18,29,56,38,21,58,60,26,52,70,67,82,48,54,67,60,81,82,46,32,64,43,40,39,69,55,53,23,58,77,31,44,42,74,48,60,128

pLDDT: mean 94.66, std 11.17, range [24.7, 98.88]

Radius of gyration: 23.65 Å; Cα contacts (8 Å, |Δi|>4): 642; chains: 2; bounding box: 62×67×52 Å

Secondary structure (DSSP, 8-state):
--------HHHHHHHHHHHHHTT---HHHHHHHHHHHTTSHHHHHHHHHHHTSHHHHHHHHHT--PPP--HHHHTTS-TTBHHHHHHHHHHHHT--THHHHTT----SHHHHHHHHHHHHHHHHHHHH---SSHHHHHHHHHHHHHHS--HHHHHHHHHHHHHHHHH-GGGHHHHHHHHHHHHHHHHHS--STT--GGGGTTSBHHHHHHHHT-----/--------HHHHHHHHHHHHHTT---HHHHHHHHHHHHTSHHHHHHHHHHHTSHHHHHHHHHT--PPP--HHHHTTS-TTBHHHHHHHHHHHHT--THHHHTT----SHHHHHHHHHHHHHHHHHHHH---SSHHHHHHHHHHHHHHS--HHHHHHHHHHHHHHHHH-GGGHHHHHHHHHHHHHHHHHS--STT--GGGGTTSBHHHHHHHHT-----

Sequence (436 aa):
MIAETANLAPMMALQPYLALLAGDVELNVVGEMSDALLNTSSFALAVRHLQANDQCAELIAERYMAEDHDIAHLLTYPTDSLGFIYAQSMQAKGFRAEDLYKDVPIYSDASYVEARLSQTHDIWHIVTGFGVSEIEEIGLQAFHLPQFPYPLAVSLLSSSLMSSLLFAPDQLPDLLSAIHTGWVMGKTAKSCFAQKWEERWDKPLAEWRHDLQISPLIMIAETANLAPMMALQPYLALLAGDVELNVVGEMSDALLNTSSFALAVRHLQANDQCAELIAERYMAEDHDIAHLLTYPTDSLGFIYAQSMQAKGFRAEDLYKDVPIYSDASYVEARLSQTHDIWHIVTGFGVSEIEEIGLQAFHLPQFPYPLAVSLLSSSLMSSLLFAPDQLPDLLSAIHTGWVMGKTAKSCFAQKWEERWDKPLAEWRHDLQISPLI